Protein AF-A0A0V0ZRS1-F1 (afdb_monomer_lite)

Structure (mmCIF, N/CA/C/O backbone):
data_AF-A0A0V0ZRS1-F1
#
_entry.id   AF-A0A0V0ZRS1-F1
#
loop_
_atom_site.group_PDB
_atom_site.id
_atom_site.type_symbol
_atom_site.label_atom_id
_atom_site.label_alt_id
_atom_site.label_comp_id
_atom_site.label_asym_id
_atom_site.label_entity_id
_atom_site.label_seq_id
_atom_site.pdbx_PDB_ins_code
_atom_site.Cartn_x
_atom_site.Cartn_y
_atom_site.Cartn_z
_atom_site.occupancy
_atom_site.B_iso_or_equiv
_atom_site.auth_seq_id
_atom_site.auth_comp_id
_atom_site.auth_asym_id
_atom_site.auth_atom_id
_atom_site.pdbx_PDB_model_num
ATOM 1 N N . MET A 1 1 ? 50.962 -33.218 23.262 1.00 41.06 1 MET A N 1
ATOM 2 C CA . MET A 1 1 ? 49.592 -32.987 23.792 1.00 41.06 1 MET A CA 1
ATOM 3 C C . MET A 1 1 ? 49.457 -31.760 24.698 1.00 41.06 1 MET A C 1
ATOM 5 O O . MET A 1 1 ? 48.573 -30.951 24.442 1.00 41.06 1 MET A O 1
ATOM 9 N N . LEU A 1 2 ? 50.315 -31.554 25.707 1.00 38.41 2 LEU A N 1
ATOM 10 C CA . LEU A 1 2 ? 50.212 -30.395 26.620 1.00 38.41 2 LEU A CA 1
ATOM 11 C C . LEU A 1 2 ? 50.288 -29.026 25.916 1.00 38.41 2 LEU A C 1
ATOM 13 O O . LEU A 1 2 ? 49.505 -28.134 26.226 1.00 38.41 2 LEU A O 1
ATOM 17 N N . LEU A 1 3 ? 51.156 -28.874 24.911 1.00 43.28 3 LEU A N 1
ATOM 18 C CA . LEU A 1 3 ? 51.240 -27.656 24.087 1.00 43.28 3 LEU A CA 1
ATOM 19 C C . LEU A 1 3 ? 49.952 -27.374 23.295 1.00 43.28 3 LEU A C 1
ATOM 21 O O . LEU A 1 3 ? 49.517 -26.225 23.210 1.00 43.28 3 LEU A O 1
ATOM 25 N N . TYR A 1 4 ? 49.305 -28.426 22.790 1.00 51.97 4 TYR A N 1
ATOM 26 C CA . TYR A 1 4 ? 48.041 -28.340 22.058 1.00 51.97 4 TYR A CA 1
ATOM 27 C C . TYR A 1 4 ? 46.882 -27.929 22.978 1.00 51.97 4 TYR A C 1
ATOM 29 O O . TYR A 1 4 ? 46.111 -27.028 22.648 1.00 51.97 4 TYR A O 1
ATOM 37 N N . LEU A 1 5 ? 46.811 -28.503 24.185 1.00 45.38 5 LEU A N 1
ATOM 38 C CA . LEU A 1 5 ? 45.838 -28.103 25.209 1.00 45.38 5 LEU A CA 1
ATOM 39 C C . LEU A 1 5 ? 46.050 -26.650 25.659 1.00 45.38 5 LEU A C 1
ATOM 41 O O . LEU A 1 5 ? 45.082 -25.900 25.782 1.00 45.38 5 LEU A O 1
ATOM 45 N N . LYS A 1 6 ? 47.307 -26.210 25.805 1.00 46.69 6 LYS A N 1
ATOM 46 C CA . LYS A 1 6 ? 47.654 -24.822 26.162 1.00 46.69 6 LYS A CA 1
ATOM 47 C C . LYS A 1 6 ? 47.231 -23.827 25.075 1.00 46.69 6 LYS A C 1
ATOM 49 O O . LYS A 1 6 ? 46.733 -22.747 25.392 1.00 46.69 6 LYS A O 1
ATOM 54 N N . GLN A 1 7 ? 47.388 -24.187 23.798 1.00 53.75 7 GLN A N 1
ATOM 55 C CA . GLN A 1 7 ? 46.928 -23.374 22.664 1.00 53.75 7 GLN A CA 1
ATOM 56 C C . GLN A 1 7 ? 45.396 -23.344 22.551 1.00 53.75 7 GLN A C 1
ATOM 58 O O . GLN A 1 7 ? 44.828 -22.273 22.316 1.00 53.75 7 GLN A O 1
ATOM 63 N N . ARG A 1 8 ? 44.721 -24.475 22.794 1.00 49.22 8 ARG A N 1
ATOM 64 C CA . ARG A 1 8 ? 43.253 -24.580 22.775 1.00 49.22 8 ARG A CA 1
ATOM 65 C C . ARG A 1 8 ? 42.600 -23.764 23.898 1.00 49.22 8 ARG A C 1
ATOM 67 O O . ARG A 1 8 ? 41.705 -22.971 23.616 1.00 49.22 8 ARG A O 1
ATOM 74 N N . LEU A 1 9 ? 43.138 -23.834 25.118 1.00 43.78 9 LEU A N 1
ATOM 75 C CA . LEU A 1 9 ? 42.721 -22.992 26.249 1.00 43.78 9 LEU A CA 1
ATOM 76 C C . LEU A 1 9 ? 42.958 -21.499 25.981 1.00 43.78 9 LEU A C 1
ATOM 78 O O . LEU A 1 9 ? 42.095 -20.673 26.277 1.00 43.78 9 LEU A O 1
ATOM 82 N N . LYS A 1 10 ? 44.084 -21.126 25.351 1.00 49.91 10 LYS A N 1
ATOM 83 C CA . LYS A 1 10 ? 44.346 -19.732 24.938 1.00 49.91 10 LYS A CA 1
ATOM 84 C C . LYS A 1 10 ? 43.314 -19.218 23.926 1.00 49.91 10 LYS A C 1
ATOM 86 O O . LYS A 1 10 ? 42.927 -18.050 23.991 1.00 49.91 10 LYS A O 1
ATOM 91 N N . LEU A 1 11 ? 42.875 -20.063 22.994 1.00 53.47 11 LEU A N 1
ATOM 92 C CA . LEU A 1 11 ? 41.857 -19.725 21.994 1.00 53.47 11 LEU A CA 1
ATOM 93 C C . LEU A 1 11 ? 40.455 -19.607 22.604 1.00 53.47 11 LEU A C 1
ATOM 95 O O . LEU A 1 11 ? 39.726 -18.672 22.267 1.00 53.47 11 LEU A O 1
ATOM 99 N N . GLU A 1 12 ? 40.092 -20.490 23.533 1.00 46.69 12 GLU A N 1
ATOM 100 C CA . GLU A 1 12 ? 38.818 -20.417 24.262 1.00 46.69 12 GLU A CA 1
ATOM 101 C C . GLU A 1 12 ? 38.752 -19.192 25.183 1.00 46.69 12 GLU A C 1
ATOM 103 O O . GLU A 1 12 ? 37.768 -18.451 25.151 1.00 46.69 12 GLU A O 1
ATOM 108 N N . MET A 1 13 ? 39.842 -18.877 25.888 1.00 41.19 13 MET A N 1
ATOM 109 C CA . MET A 1 13 ? 39.980 -17.647 26.680 1.00 41.19 13 MET A CA 1
ATOM 110 C C . MET A 1 13 ? 39.834 -16.380 25.819 1.00 41.19 13 MET A C 1
ATOM 112 O O . MET A 1 13 ? 39.189 -15.416 26.235 1.00 41.19 13 MET A O 1
ATOM 116 N N . ARG A 1 14 ? 40.376 -16.369 24.589 1.00 45.47 14 ARG A N 1
ATOM 117 C CA . ARG A 1 14 ? 40.220 -15.247 23.641 1.00 45.47 14 ARG A CA 1
ATOM 118 C C . ARG A 1 14 ? 38.789 -15.115 23.113 1.00 45.47 14 ARG A C 1
ATOM 120 O O . ARG A 1 14 ? 38.284 -13.997 23.031 1.00 45.47 14 ARG A O 1
ATOM 127 N N . ARG A 1 15 ? 38.117 -16.231 22.806 1.00 43.34 15 ARG A N 1
ATOM 128 C CA . ARG A 1 15 ? 36.695 -16.236 22.404 1.00 43.34 15 ARG A CA 1
ATOM 129 C C . ARG A 1 15 ? 35.782 -15.748 23.528 1.00 43.34 15 ARG A C 1
ATOM 131 O O . ARG A 1 15 ? 34.839 -15.005 23.263 1.00 43.34 15 ARG A O 1
ATOM 138 N N . ASN A 1 16 ? 36.093 -16.102 24.772 1.00 39.75 16 ASN A N 1
ATOM 139 C CA . ASN A 1 16 ? 35.330 -15.659 25.935 1.00 39.75 16 ASN A CA 1
ATOM 140 C C . ASN A 1 16 ? 35.608 -14.191 26.284 1.00 39.75 16 ASN A C 1
ATOM 142 O O . ASN A 1 16 ? 34.665 -13.472 26.592 1.00 39.75 16 ASN A O 1
ATOM 146 N N . ARG A 1 17 ? 36.840 -13.687 26.106 1.00 40.00 17 ARG A N 1
ATOM 147 C CA . ARG A 1 17 ? 37.138 -12.242 26.199 1.00 40.00 17 ARG A CA 1
ATOM 148 C C . ARG A 1 17 ? 36.319 -11.405 25.216 1.00 40.00 17 ARG A C 1
ATOM 150 O O . ARG A 1 17 ? 35.806 -10.365 25.608 1.00 40.00 17 ARG A O 1
ATOM 157 N N . ALA A 1 18 ? 36.151 -11.869 23.977 1.00 41.50 18 ALA A N 1
ATOM 158 C CA . ALA A 1 18 ? 35.336 -11.171 22.980 1.00 41.50 18 ALA A CA 1
ATOM 159 C C . ALA A 1 18 ? 33.835 -11.179 23.328 1.00 41.50 18 ALA A C 1
ATOM 161 O O . ALA A 1 18 ? 33.146 -10.197 23.065 1.00 41.50 18 ALA A O 1
ATOM 162 N N . LYS A 1 19 ? 33.340 -12.254 23.959 1.00 35.66 19 LYS A N 1
ATOM 163 C CA . LYS A 1 19 ? 31.959 -12.329 24.462 1.00 35.66 19 LYS A CA 1
ATOM 164 C C . LYS A 1 19 ? 31.743 -11.494 25.724 1.00 35.66 19 LYS A C 1
ATOM 166 O O . LYS A 1 19 ? 30.675 -10.932 25.878 1.00 35.66 19 LYS A O 1
ATOM 171 N N . ILE A 1 20 ? 32.727 -11.384 26.613 1.00 32.16 20 ILE A N 1
ATOM 172 C CA . ILE A 1 20 ? 32.599 -10.627 27.871 1.00 32.16 20 ILE A CA 1
ATOM 173 C C . ILE A 1 20 ? 32.767 -9.118 27.626 1.00 32.16 20 ILE A C 1
ATOM 175 O O . ILE A 1 20 ? 32.046 -8.318 28.217 1.00 32.16 20 ILE A O 1
ATOM 179 N N . ALA A 1 21 ? 33.629 -8.718 26.683 1.00 34.62 21 ALA A N 1
ATOM 180 C CA . ALA A 1 21 ? 33.820 -7.316 26.304 1.00 34.62 21 ALA A CA 1
ATOM 181 C C . ALA A 1 21 ? 32.573 -6.670 25.668 1.00 34.62 21 ALA A C 1
ATOM 183 O O . ALA A 1 21 ? 32.438 -5.453 25.704 1.00 34.62 21 ALA A O 1
ATOM 184 N N . SER A 1 22 ? 31.634 -7.458 25.128 1.00 36.22 22 SER A N 1
ATOM 185 C CA . SER A 1 22 ? 30.356 -6.929 24.633 1.00 36.22 22 SER A CA 1
ATOM 186 C C . SER A 1 22 ? 29.305 -6.694 25.726 1.00 36.22 22 SER A C 1
ATOM 188 O O . SER A 1 22 ? 28.268 -6.112 25.422 1.00 36.22 22 SER A O 1
ATOM 190 N N . TYR A 1 23 ? 29.541 -7.142 26.967 1.00 32.97 23 TYR A N 1
ATOM 191 C CA . TYR A 1 23 ? 28.550 -7.080 28.052 1.00 32.97 23 TYR A CA 1
ATOM 192 C C . TYR A 1 23 ? 28.834 -6.032 29.140 1.00 32.97 23 TYR A C 1
ATOM 194 O O . TYR A 1 23 ? 27.957 -5.795 29.963 1.00 32.97 23 TYR A O 1
ATOM 202 N N . LEU A 1 24 ? 30.000 -5.376 29.163 1.00 29.92 24 LEU A N 1
ATOM 203 C CA . LEU A 1 24 ? 30.396 -4.507 30.282 1.00 29.92 24 LEU A CA 1
ATOM 204 C C . LEU A 1 24 ? 31.036 -3.193 29.805 1.00 29.92 24 LEU A C 1
ATOM 206 O O . LEU A 1 24 ? 32.255 -3.069 29.727 1.00 29.92 24 LEU A O 1
ATOM 210 N N . ASN A 1 25 ? 30.195 -2.192 29.540 1.00 35.66 25 ASN A N 1
ATOM 211 C CA . ASN A 1 25 ? 30.591 -0.782 29.497 1.00 35.66 25 ASN A CA 1
ATOM 212 C C . ASN A 1 25 ? 30.237 -0.134 30.843 1.00 35.66 25 ASN A C 1
ATOM 214 O O . ASN A 1 25 ? 29.121 0.343 30.999 1.00 35.66 25 ASN A O 1
ATOM 218 N N . CYS A 1 26 ? 31.154 -0.161 31.811 1.00 31.70 26 CYS A N 1
ATOM 219 C CA . CYS A 1 26 ? 31.227 0.772 32.949 1.00 31.70 26 CYS A CA 1
ATOM 220 C C . CYS A 1 26 ? 32.370 0.330 33.870 1.00 31.70 26 CYS A C 1
ATOM 222 O O . CYS A 1 26 ? 32.428 -0.851 34.187 1.00 31.70 26 CYS A O 1
ATOM 224 N N . THR A 1 27 ? 33.262 1.260 34.238 1.00 34.69 27 THR A N 1
ATOM 225 C CA . THR A 1 27 ? 34.110 1.401 35.459 1.00 34.69 27 THR A CA 1
ATOM 226 C C . THR A 1 27 ? 34.700 0.187 36.221 1.00 34.69 27 THR A C 1
ATOM 228 O O . THR A 1 27 ? 35.774 0.315 36.803 1.00 34.69 27 THR A O 1
ATOM 231 N N . ALA A 1 28 ? 34.121 -1.010 36.181 1.00 38.50 28 ALA A N 1
ATOM 232 C CA . ALA A 1 28 ? 34.566 -2.233 36.855 1.00 38.50 28 ALA A CA 1
ATOM 233 C C . ALA A 1 28 ? 35.843 -2.878 36.268 1.00 38.50 28 ALA A C 1
ATOM 235 O O . ALA A 1 28 ? 36.422 -3.780 36.876 1.00 38.50 28 ALA A O 1
ATOM 236 N N . CYS A 1 29 ? 36.333 -2.417 35.109 1.00 36.34 29 CYS A N 1
ATOM 237 C CA . CYS A 1 29 ? 37.545 -2.970 34.488 1.00 36.34 29 CYS A CA 1
ATOM 238 C C . CYS A 1 29 ? 38.837 -2.622 35.261 1.00 36.34 29 CYS A C 1
ATOM 240 O O . CYS A 1 29 ? 39.828 -3.348 35.153 1.00 36.34 29 CYS A O 1
ATOM 242 N N . GLY A 1 30 ? 38.834 -1.543 36.056 1.00 36.34 30 GLY A N 1
ATOM 243 C CA . GLY A 1 30 ? 39.976 -1.152 36.892 1.00 36.34 30 GLY A CA 1
ATOM 244 C C . GLY A 1 30 ? 40.170 -2.074 38.099 1.00 36.34 30 GLY A C 1
ATOM 245 O O . GLY A 1 30 ? 41.275 -2.558 38.338 1.00 36.34 30 GLY A O 1
ATOM 246 N N . MET A 1 31 ? 39.080 -2.402 38.800 1.00 37.53 31 MET A N 1
ATOM 247 C CA . MET A 1 31 ? 39.116 -3.263 39.990 1.00 37.53 31 MET A CA 1
ATOM 248 C C . MET A 1 31 ? 39.435 -4.723 39.644 1.00 37.53 31 MET A C 1
ATOM 250 O O . MET A 1 31 ? 40.199 -5.375 40.351 1.00 37.53 31 MET A O 1
ATOM 254 N N . TYR A 1 32 ? 38.939 -5.226 38.508 1.00 38.22 32 TYR A N 1
ATOM 255 C CA . TYR A 1 32 ? 39.169 -6.617 38.100 1.00 38.22 32 TYR A CA 1
ATOM 256 C C . TYR A 1 32 ? 40.642 -6.904 37.756 1.00 38.22 32 TYR A C 1
ATOM 258 O O . TYR A 1 32 ? 41.172 -7.965 38.089 1.00 38.22 32 TYR A O 1
ATOM 266 N N . ASN A 1 33 ? 41.338 -5.938 37.142 1.00 39.47 33 ASN A N 1
ATOM 267 C CA . ASN A 1 33 ? 42.769 -6.059 36.847 1.00 39.47 33 ASN A CA 1
ATOM 268 C C . ASN A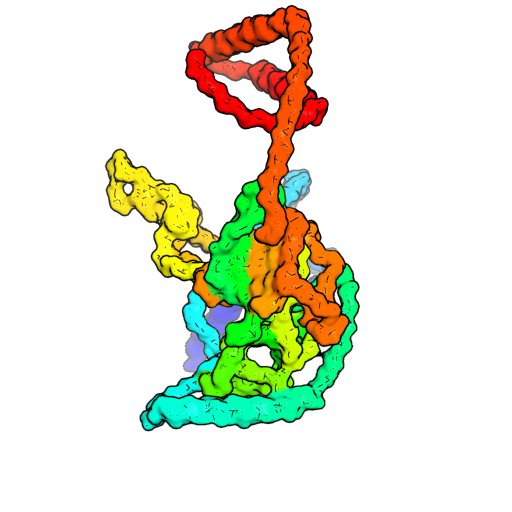 1 33 ? 43.650 -5.933 38.105 1.00 39.47 33 ASN A C 1
ATOM 270 O O . ASN A 1 33 ? 44.732 -6.521 38.137 1.00 39.47 33 ASN A O 1
ATOM 274 N N . ALA A 1 34 ? 43.193 -5.220 39.140 1.00 39.97 34 ALA A N 1
ATOM 275 C CA . ALA A 1 34 ? 43.874 -5.148 40.432 1.00 39.97 34 ALA A CA 1
ATOM 276 C C . ALA A 1 34 ? 43.726 -6.460 41.227 1.00 39.97 34 ALA A C 1
ATOM 278 O O . ALA A 1 34 ? 44.726 -7.010 41.689 1.00 39.97 34 ALA A O 1
ATOM 279 N N . CYS A 1 35 ? 42.517 -7.033 41.283 1.00 40.41 35 CYS A N 1
ATOM 280 C CA . CYS A 1 35 ? 42.272 -8.325 41.937 1.00 40.41 35 CYS A CA 1
ATOM 281 C C . CYS A 1 35 ? 43.005 -9.488 41.249 1.00 40.41 35 CYS A C 1
ATOM 283 O O . CYS A 1 35 ? 43.562 -10.346 41.928 1.00 40.41 35 CYS A O 1
ATOM 285 N N . LEU A 1 36 ? 43.083 -9.500 39.911 1.00 42.12 36 LEU A N 1
ATOM 286 C CA . LEU A 1 36 ? 43.848 -10.519 39.177 1.00 42.12 36 LEU A CA 1
ATOM 287 C C . LEU A 1 36 ? 45.362 -10.423 39.417 1.00 42.12 36 LEU A C 1
ATOM 289 O O . LEU A 1 36 ? 46.030 -11.453 39.433 1.00 42.12 36 LEU A O 1
ATOM 293 N N . ARG A 1 37 ? 45.913 -9.216 39.627 1.00 40.31 37 ARG A N 1
ATOM 294 C CA . ARG A 1 37 ? 47.336 -9.032 39.977 1.00 40.31 37 ARG A CA 1
ATOM 295 C C . ARG A 1 37 ? 47.656 -9.472 41.406 1.00 40.31 37 ARG A C 1
ATOM 297 O O . ARG A 1 37 ? 48.765 -9.941 41.637 1.00 40.31 37 ARG A O 1
ATOM 304 N N . LEU A 1 38 ? 46.708 -9.344 42.334 1.00 40.16 38 LEU A N 1
ATOM 305 C CA . LEU A 1 38 ? 46.853 -9.828 43.711 1.00 40.16 38 LEU A CA 1
ATOM 306 C C . LEU A 1 38 ? 46.723 -11.355 43.795 1.00 40.16 38 LEU A C 1
ATOM 308 O O . LEU A 1 38 ? 47.549 -11.995 44.437 1.00 40.16 38 LEU A O 1
ATOM 312 N N . ALA A 1 39 ? 45.782 -11.949 43.054 1.00 40.69 39 ALA A N 1
ATOM 313 C CA . ALA A 1 39 ? 45.619 -13.404 42.983 1.00 40.69 39 ALA A CA 1
ATOM 314 C C . ALA A 1 39 ? 46.840 -14.114 42.366 1.00 40.69 39 ALA A C 1
ATOM 316 O O . ALA A 1 39 ? 47.199 -15.206 42.792 1.00 40.69 39 ALA A O 1
ATOM 317 N N . TYR A 1 40 ? 47.519 -13.474 41.406 1.00 37.75 40 TYR A N 1
ATOM 318 C CA . TYR A 1 40 ? 48.759 -13.996 40.812 1.00 37.75 40 TYR A CA 1
ATOM 319 C C . TYR A 1 40 ? 49.973 -13.903 41.756 1.00 37.75 40 TYR A C 1
ATOM 321 O O . TYR A 1 40 ? 51.007 -14.497 41.476 1.00 37.75 40 TYR A O 1
ATOM 329 N N . LYS A 1 41 ? 49.870 -13.137 42.851 1.00 38.31 41 LYS A N 1
ATOM 330 C CA . LYS A 1 41 ? 50.942 -12.947 43.840 1.00 38.31 41 LYS A CA 1
ATOM 331 C C . LYS A 1 41 ? 50.844 -13.893 45.044 1.00 38.31 41 LYS A C 1
ATOM 333 O O . LYS A 1 41 ? 51.781 -13.916 45.831 1.00 38.31 41 LYS A O 1
ATOM 338 N N . GLN A 1 42 ? 49.735 -14.621 45.211 1.00 40.12 42 GLN A N 1
ATOM 339 C CA . GLN A 1 42 ? 49.439 -15.382 46.436 1.00 40.12 42 GLN A CA 1
ATOM 340 C C . GLN A 1 42 ? 49.260 -16.902 46.243 1.00 40.12 42 GLN A C 1
ATOM 342 O O . GLN A 1 42 ? 48.860 -17.559 47.194 1.00 40.12 42 GLN A O 1
ATOM 347 N N . ASP A 1 43 ? 49.548 -17.469 45.062 1.00 38.62 43 ASP A N 1
ATOM 348 C CA . ASP A 1 43 ? 49.564 -18.926 44.786 1.00 38.62 43 ASP A CA 1
ATOM 349 C C . ASP A 1 43 ? 48.485 -19.756 45.525 1.00 38.62 43 ASP A C 1
ATOM 351 O O . ASP A 1 43 ? 48.759 -20.732 46.224 1.00 38.62 43 ASP A O 1
ATOM 355 N N . LEU A 1 44 ? 47.211 -19.389 45.353 1.00 39.34 44 LEU A N 1
ATOM 356 C CA . LEU A 1 44 ? 46.084 -20.148 45.902 1.00 39.34 44 LEU A CA 1
ATOM 357 C C . LEU A 1 44 ? 45.687 -21.276 44.934 1.00 39.34 44 LEU A C 1
ATOM 359 O O . LEU A 1 44 ? 45.180 -21.038 43.838 1.00 39.34 44 LEU A O 1
ATOM 363 N N . THR A 1 45 ? 45.927 -22.525 45.338 1.00 38.69 45 THR A N 1
ATOM 364 C CA . THR A 1 45 ? 45.885 -23.723 44.476 1.00 38.69 45 THR A CA 1
ATOM 365 C C . THR A 1 45 ? 44.607 -24.572 44.572 1.00 38.69 45 THR A C 1
ATOM 367 O O . THR A 1 45 ? 44.617 -25.720 44.126 1.00 38.69 45 THR A O 1
ATOM 370 N N . LYS A 1 46 ? 43.473 -24.068 45.092 1.00 33.41 46 LYS A N 1
ATOM 371 C CA . LYS A 1 46 ? 42.231 -24.874 45.183 1.00 33.41 46 LYS A CA 1
ATOM 372 C C . LYS A 1 46 ? 40.970 -24.170 44.636 1.00 33.41 46 LYS A C 1
ATOM 374 O O . LYS A 1 46 ? 40.725 -23.012 44.956 1.00 33.41 46 LYS A O 1
ATOM 379 N N . PRO A 1 47 ? 40.137 -24.859 43.822 1.00 37.91 47 PRO A N 1
ATOM 380 C CA . PRO A 1 47 ? 39.017 -24.267 43.077 1.00 37.91 47 PRO A CA 1
ATOM 381 C C . PRO A 1 47 ? 37.694 -24.151 43.863 1.00 37.91 47 PRO A C 1
ATOM 383 O O . PRO A 1 47 ? 36.654 -23.874 43.262 1.00 37.91 47 PRO A O 1
ATOM 386 N N . THR A 1 48 ? 37.690 -24.378 45.179 1.00 37.94 48 THR A N 1
ATOM 387 C CA . THR A 1 48 ? 36.465 -24.408 46.003 1.00 37.94 48 THR A CA 1
ATOM 388 C C . THR A 1 48 ? 36.084 -23.062 46.629 1.00 37.94 48 THR A C 1
ATOM 390 O O . THR A 1 48 ? 34.899 -22.841 46.867 1.00 37.94 48 THR A O 1
ATOM 393 N N . ASP A 1 49 ? 37.010 -22.109 46.767 1.00 39.28 49 ASP A N 1
ATOM 394 C CA . ASP A 1 49 ? 36.742 -20.840 47.478 1.00 39.28 49 ASP A CA 1
ATOM 395 C C . ASP A 1 49 ? 36.193 -19.720 46.579 1.00 39.28 49 ASP A C 1
ATOM 397 O O . ASP A 1 49 ? 35.660 -18.714 47.041 1.00 39.28 49 ASP A O 1
ATOM 401 N N . VAL A 1 50 ? 36.241 -19.901 45.258 1.00 40.50 50 VAL A N 1
ATOM 402 C CA . VAL A 1 50 ? 35.751 -18.893 44.305 1.00 40.50 50 VAL A CA 1
ATOM 403 C C . VAL A 1 50 ? 34.214 -18.879 44.262 1.00 40.50 50 VAL A C 1
ATOM 405 O O . VAL A 1 50 ? 33.603 -17.832 44.063 1.00 40.50 50 VAL A O 1
ATOM 408 N N . ARG A 1 51 ? 33.547 -20.017 44.500 1.00 35.50 51 ARG A N 1
ATOM 409 C CA . ARG A 1 51 ? 32.076 -20.125 44.408 1.00 35.50 51 ARG A CA 1
ATOM 410 C C . ARG A 1 51 ? 31.336 -19.447 45.567 1.00 35.50 51 ARG A C 1
ATOM 412 O O . ARG A 1 51 ? 30.260 -18.898 45.335 1.00 35.50 51 ARG A O 1
ATOM 419 N N . SER A 1 52 ? 31.906 -19.434 46.773 1.00 37.97 52 SER A N 1
ATOM 420 C CA . SER A 1 52 ? 31.315 -18.766 47.943 1.00 37.97 52 SER A CA 1
ATOM 421 C C . SER A 1 52 ? 31.361 -17.238 47.797 1.00 37.97 52 SER A C 1
ATOM 423 O O . SER A 1 52 ? 30.341 -16.575 48.003 1.00 37.97 52 SER A O 1
ATOM 425 N N . LEU A 1 53 ? 32.470 -16.689 47.286 1.00 37.69 53 LEU A N 1
ATOM 426 C CA . LEU A 1 53 ? 32.638 -15.255 46.994 1.00 37.69 53 LEU A CA 1
ATOM 427 C C . LEU A 1 53 ? 31.690 -14.737 45.892 1.00 37.69 53 LEU A C 1
ATOM 429 O O . LEU A 1 53 ? 31.180 -13.613 45.965 1.00 37.69 53 LEU A O 1
ATOM 433 N N . PHE A 1 54 ? 31.378 -15.565 44.890 1.00 36.16 54 PHE A N 1
ATOM 434 C CA . PHE A 1 54 ? 30.398 -15.225 43.845 1.00 36.16 54 PHE A CA 1
ATOM 435 C C . PHE A 1 54 ? 28.935 -15.287 44.323 1.00 36.16 54 PHE A C 1
ATOM 437 O O . PHE A 1 54 ? 28.067 -14.656 43.716 1.00 36.16 54 PHE A O 1
ATOM 444 N N . SER A 1 55 ? 28.637 -16.026 45.397 1.00 35.75 55 SER A N 1
ATOM 445 C CA . SER A 1 55 ? 27.279 -16.101 45.959 1.00 35.75 55 SER A CA 1
ATOM 446 C C . SER A 1 55 ? 26.940 -14.884 46.831 1.00 35.75 55 SER A C 1
ATOM 448 O O . SER A 1 55 ? 25.863 -14.305 46.683 1.00 35.75 55 SER A O 1
ATOM 450 N N . LEU A 1 56 ? 27.901 -14.420 47.638 1.00 33.84 56 LEU A N 1
ATOM 451 C CA . LEU A 1 56 ? 27.755 -13.264 48.529 1.00 33.84 56 LEU A CA 1
ATOM 452 C C . LEU A 1 56 ? 27.695 -11.935 47.759 1.00 33.84 56 LEU A C 1
ATOM 454 O O . LEU A 1 56 ? 26.860 -11.078 48.051 1.00 33.84 56 LEU A O 1
ATOM 458 N N . SER A 1 57 ? 28.495 -11.793 46.697 1.00 32.53 57 SER A N 1
ATOM 459 C CA . SER A 1 57 ? 28.462 -10.606 45.825 1.00 32.53 57 SER A CA 1
ATOM 460 C C . SER A 1 57 ? 27.140 -10.461 45.058 1.00 32.53 57 SER A C 1
ATOM 462 O O . SER A 1 57 ? 26.627 -9.353 44.909 1.00 32.53 57 SER A O 1
ATOM 464 N N . ASN A 1 58 ? 26.523 -11.571 44.640 1.00 36.47 58 ASN A N 1
ATOM 465 C CA . ASN A 1 58 ? 25.225 -11.557 43.957 1.00 36.47 58 ASN A CA 1
ATOM 466 C C . ASN A 1 58 ? 24.029 -11.297 44.891 1.00 36.47 58 ASN A C 1
ATOM 468 O O . ASN A 1 58 ? 22.970 -10.889 44.407 1.00 36.47 58 ASN A O 1
ATOM 472 N N . GLN A 1 59 ? 24.171 -11.526 46.201 1.00 32.31 59 GLN A N 1
ATOM 473 C CA . GLN A 1 59 ? 23.162 -11.154 47.200 1.00 32.31 59 GLN A CA 1
ATOM 474 C C . GLN A 1 59 ? 23.258 -9.672 47.594 1.00 32.31 59 GLN A C 1
ATOM 476 O O . GLN A 1 59 ? 22.219 -9.026 47.724 1.00 32.31 59 GLN A O 1
ATOM 481 N N . ALA A 1 60 ? 24.465 -9.107 47.694 1.00 34.25 60 ALA A N 1
ATOM 482 C CA . ALA A 1 60 ? 24.667 -7.695 48.040 1.00 34.25 60 ALA A CA 1
ATOM 483 C C . ALA A 1 60 ? 24.216 -6.726 46.925 1.00 34.25 60 ALA A C 1
ATOM 485 O O . ALA A 1 60 ? 23.579 -5.711 47.199 1.00 34.25 60 ALA A O 1
ATOM 486 N N . VAL A 1 61 ? 24.439 -7.075 45.650 1.00 37.28 61 VAL A N 1
ATOM 487 C CA . VAL A 1 61 ? 24.021 -6.249 44.494 1.00 37.28 61 VAL A CA 1
ATOM 488 C C . VAL A 1 61 ? 22.492 -6.163 44.345 1.00 37.28 61 VAL A C 1
ATOM 490 O O . VAL A 1 61 ? 21.988 -5.233 43.724 1.00 37.28 61 VAL A O 1
ATOM 493 N N . ARG A 1 62 ? 21.722 -7.082 44.948 1.00 34.22 62 ARG A N 1
ATOM 494 C CA . ARG A 1 62 ? 20.248 -7.015 44.930 1.00 34.22 62 ARG A CA 1
ATOM 495 C C . ARG A 1 62 ? 19.650 -6.080 45.986 1.00 34.22 62 ARG A C 1
ATOM 497 O O . ARG A 1 62 ? 18.460 -5.801 45.884 1.00 34.22 62 ARG A O 1
ATOM 504 N N . LYS A 1 63 ? 20.422 -5.622 46.983 1.00 32.31 63 LYS A N 1
ATOM 505 C CA . LYS A 1 63 ? 19.899 -4.852 48.130 1.00 32.31 63 LYS A CA 1
ATOM 506 C C . LYS A 1 63 ? 20.319 -3.376 48.197 1.00 32.31 63 LYS A C 1
ATOM 508 O O . LYS A 1 63 ? 19.776 -2.668 49.026 1.00 32.31 63 LYS A O 1
ATOM 513 N N . ASN A 1 64 ? 21.185 -2.880 47.305 1.00 41.59 64 ASN A N 1
ATOM 514 C CA . ASN A 1 64 ? 21.617 -1.467 47.268 1.00 41.59 64 ASN A CA 1
ATOM 515 C C . ASN A 1 64 ? 22.187 -0.911 48.600 1.00 41.59 64 ASN A C 1
ATOM 517 O O . ASN A 1 64 ? 22.097 0.287 48.855 1.00 41.59 64 ASN A O 1
ATOM 521 N N . ASP A 1 65 ? 22.844 -1.737 49.418 1.00 37.66 65 ASP A N 1
ATOM 522 C CA . ASP A 1 65 ? 23.470 -1.290 50.671 1.00 37.66 65 ASP A CA 1
ATOM 523 C C . ASP A 1 65 ? 24.959 -0.952 50.463 1.00 37.66 65 ASP A C 1
ATOM 525 O O . ASP A 1 65 ? 25.837 -1.815 50.499 1.00 37.66 65 ASP A O 1
ATOM 529 N N . ILE A 1 66 ? 25.256 0.331 50.232 1.00 38.31 66 ILE A N 1
ATOM 530 C CA . ILE A 1 66 ? 26.616 0.853 49.974 1.00 38.31 66 ILE A CA 1
ATOM 531 C C . ILE A 1 66 ? 27.493 0.844 51.246 1.00 38.31 66 ILE A C 1
ATOM 533 O O . ILE A 1 66 ? 28.718 0.777 51.153 1.00 38.31 66 ILE A O 1
ATOM 537 N N . GLY A 1 67 ? 26.890 0.841 52.440 1.00 34.31 67 GLY A N 1
ATOM 538 C CA . GLY A 1 67 ? 27.610 0.927 53.719 1.00 34.31 67 GLY A CA 1
ATOM 539 C C . GLY A 1 67 ? 28.471 -0.295 54.066 1.00 34.31 67 GLY A C 1
ATOM 540 O O . GLY A 1 67 ? 29.517 -0.148 54.691 1.00 34.31 67 GLY A O 1
ATOM 541 N N . PHE A 1 68 ? 28.096 -1.495 53.611 1.00 35.91 68 PHE A N 1
ATOM 542 C CA . PHE A 1 68 ? 28.809 -2.733 53.964 1.00 35.91 68 PHE A CA 1
ATOM 543 C C . PHE A 1 68 ? 30.096 -2.941 53.143 1.00 35.91 68 PHE A C 1
ATOM 545 O O . PHE A 1 68 ? 31.040 -3.582 53.594 1.00 35.91 68 PHE A O 1
ATOM 552 N N . ALA A 1 69 ? 30.170 -2.353 51.944 1.00 33.31 69 ALA A N 1
ATOM 553 C CA . ALA A 1 69 ? 31.363 -2.413 51.097 1.00 33.31 69 ALA A CA 1
ATOM 554 C C . ALA A 1 69 ? 32.499 -1.507 51.605 1.00 33.31 69 ALA A C 1
ATOM 556 O O . ALA A 1 69 ? 33.663 -1.752 51.296 1.00 33.31 69 ALA A O 1
ATOM 557 N N . VAL A 1 70 ? 32.167 -0.476 52.390 1.00 35.34 70 VAL A N 1
ATOM 558 C CA . VAL A 1 70 ? 33.138 0.489 52.925 1.00 35.34 70 VAL A CA 1
ATOM 559 C C . VAL A 1 70 ? 33.852 -0.063 54.165 1.00 35.34 70 VAL A C 1
ATOM 561 O O . VAL A 1 70 ? 35.040 0.199 54.328 1.00 35.34 70 VAL A O 1
ATOM 564 N N . SER A 1 71 ? 33.204 -0.899 54.992 1.00 31.66 71 SER A N 1
ATOM 565 C CA . SER A 1 71 ? 33.843 -1.420 56.215 1.00 31.66 71 SER A CA 1
ATOM 566 C C . SER A 1 71 ? 34.912 -2.487 55.942 1.00 31.66 71 SER A C 1
ATOM 568 O O . SER A 1 71 ? 35.909 -2.538 56.652 1.00 31.66 71 SER A O 1
ATOM 570 N N . MET A 1 72 ? 34.770 -3.292 54.881 1.00 30.88 72 MET A N 1
ATOM 571 C CA . MET A 1 72 ? 35.754 -4.333 54.536 1.00 30.88 72 MET A CA 1
ATOM 572 C C . MET A 1 72 ? 37.065 -3.788 53.949 1.00 30.88 72 MET A C 1
ATOM 574 O O . MET A 1 72 ? 38.063 -4.504 53.919 1.00 30.88 72 MET A O 1
ATOM 578 N N . VAL A 1 73 ? 37.078 -2.546 53.456 1.00 33.41 73 VAL A N 1
ATOM 579 C CA . VAL A 1 73 ? 38.264 -1.943 52.820 1.00 33.41 73 VAL A CA 1
ATOM 580 C C . VAL A 1 73 ? 39.144 -1.203 53.840 1.00 33.41 73 VAL A C 1
ATOM 582 O O . VAL A 1 73 ? 40.305 -0.922 53.553 1.00 33.41 73 VAL A O 1
ATOM 585 N N . CYS A 1 74 ? 38.646 -0.945 55.054 1.00 31.30 74 CYS A N 1
ATOM 586 C CA . CYS A 1 74 ? 39.349 -0.138 56.056 1.00 31.30 74 CYS A CA 1
ATOM 587 C C . CYS A 1 74 ? 40.311 -0.895 56.990 1.00 31.30 74 CYS A C 1
ATOM 589 O O . CYS A 1 74 ? 41.030 -0.231 57.729 1.00 31.30 74 CYS A O 1
ATOM 591 N N . GLU A 1 75 ? 40.408 -2.229 56.957 1.00 31.30 75 GLU A N 1
ATOM 592 C CA . GLU A 1 75 ? 41.292 -2.949 57.899 1.00 31.30 75 GLU A CA 1
ATOM 593 C C . GLU A 1 75 ? 42.713 -3.237 57.391 1.00 31.30 75 GLU A C 1
ATOM 595 O O . GLU A 1 75 ? 43.586 -3.565 58.193 1.00 31.30 75 GLU A O 1
ATOM 600 N N . HIS A 1 76 ? 43.024 -3.040 56.106 1.00 35.59 76 HIS A N 1
ATOM 601 C CA . HIS A 1 76 ? 44.366 -3.317 55.578 1.00 35.59 76 HIS A CA 1
ATOM 602 C C . HIS A 1 76 ? 44.815 -2.293 54.531 1.00 35.59 76 HIS A C 1
ATOM 604 O O . HIS A 1 76 ? 44.689 -2.539 53.336 1.00 35.59 76 HIS A O 1
ATOM 610 N N . ALA A 1 77 ? 45.383 -1.169 54.978 1.00 30.45 77 ALA A N 1
ATOM 611 C CA . ALA A 1 77 ? 46.617 -0.603 54.414 1.00 30.45 77 ALA A CA 1
ATOM 612 C C . ALA A 1 77 ? 46.940 0.760 55.040 1.00 30.45 77 ALA A C 1
ATOM 614 O O . ALA A 1 77 ? 46.288 1.769 54.782 1.00 30.45 77 ALA A O 1
ATOM 615 N N . TRP A 1 78 ? 48.035 0.783 55.795 1.00 35.38 78 TRP A N 1
ATOM 616 C CA . TRP A 1 78 ? 48.888 1.955 55.932 1.00 35.38 78 TRP A CA 1
ATOM 617 C C . TRP A 1 78 ? 49.438 2.363 54.558 1.00 35.38 78 TRP A C 1
ATOM 619 O O . TRP A 1 78 ? 50.157 1.583 53.938 1.00 35.38 78 TRP A O 1
ATOM 629 N N . CYS A 1 79 ? 49.127 3.575 54.102 1.00 28.17 79 CYS A N 1
ATOM 630 C CA . CYS A 1 79 ? 50.064 4.462 53.401 1.00 28.17 79 CYS A CA 1
ATOM 631 C C . CYS A 1 79 ? 49.383 5.818 53.178 1.00 28.17 79 CYS A C 1
ATOM 633 O O . CYS A 1 79 ? 48.413 5.924 52.426 1.00 28.17 79 CYS A O 1
ATOM 635 N N . GLY A 1 80 ? 49.888 6.835 53.874 1.00 31.81 80 GLY A N 1
ATOM 636 C CA . GLY A 1 80 ? 49.416 8.211 53.807 1.00 31.81 80 GLY A CA 1
ATOM 637 C C . GLY A 1 80 ? 49.768 8.942 52.507 1.00 31.81 80 GLY A C 1
ATOM 638 O O . GLY A 1 80 ? 50.578 8.504 51.692 1.00 31.81 80 GLY A O 1
ATOM 639 N N . ASP A 1 81 ? 49.113 10.092 52.371 1.00 33.28 81 ASP A N 1
ATOM 640 C CA . ASP A 1 81 ? 49.549 11.309 51.674 1.00 33.28 81 ASP A CA 1
ATOM 641 C C . ASP A 1 81 ? 49.425 11.449 50.148 1.00 33.28 81 ASP A C 1
ATOM 643 O O . ASP A 1 81 ? 49.593 12.557 49.645 1.00 33.28 81 ASP A O 1
ATOM 647 N N . LEU A 1 82 ? 48.952 10.442 49.401 1.00 36.03 82 LEU A N 1
ATOM 648 C CA . LEU A 1 82 ? 48.492 10.657 48.006 1.00 36.03 82 LEU A CA 1
ATOM 649 C C . LEU A 1 82 ? 46.966 10.635 47.813 1.00 36.03 82 LEU A C 1
ATOM 651 O O . LEU A 1 82 ? 46.462 11.079 46.780 1.00 36.03 82 LEU A O 1
ATOM 655 N N . PHE A 1 83 ? 46.207 10.163 48.805 1.00 29.53 83 PHE A N 1
ATOM 656 C CA . PHE A 1 83 ? 44.746 10.045 48.706 1.00 29.53 83 PHE A CA 1
ATOM 657 C C . PHE A 1 83 ? 43.997 11.351 49.028 1.00 29.53 83 PHE A C 1
ATOM 659 O O . PHE A 1 83 ? 42.889 11.563 48.531 1.00 29.53 83 PHE A O 1
ATOM 666 N N . ALA A 1 84 ? 44.614 12.262 49.788 1.00 36.41 84 ALA A N 1
ATOM 667 C CA . ALA A 1 84 ? 43.993 13.526 50.189 1.00 36.41 84 ALA A CA 1
ATOM 668 C C . ALA A 1 84 ? 43.784 14.487 49.001 1.00 36.41 84 ALA A C 1
ATOM 670 O O . ALA A 1 84 ? 42.718 15.087 48.866 1.00 36.41 84 ALA A O 1
ATOM 671 N N . TYR A 1 85 ? 44.737 14.561 48.066 1.00 36.66 85 TYR A N 1
ATOM 672 C CA . TYR A 1 85 ? 44.618 15.433 46.889 1.00 36.66 85 TYR A CA 1
ATOM 673 C C . TYR A 1 85 ? 43.566 14.949 45.880 1.00 36.66 85 TYR A C 1
ATOM 675 O O . TYR A 1 85 ? 42.879 15.760 45.253 1.00 36.66 85 TYR A O 1
ATOM 683 N N . HIS A 1 86 ? 43.374 13.633 45.757 1.00 35.72 86 HIS A N 1
ATOM 684 C CA . HIS A 1 86 ? 42.375 13.076 44.845 1.00 35.72 86 HIS A CA 1
ATOM 685 C C . HIS A 1 86 ? 40.941 13.209 45.377 1.00 35.72 86 HIS A C 1
ATOM 687 O O . HIS A 1 86 ? 40.016 13.409 44.587 1.00 35.72 86 HIS A O 1
ATOM 693 N N . LEU A 1 87 ? 40.755 13.163 46.700 1.00 36.31 87 LEU A N 1
ATOM 694 C CA . LEU A 1 87 ? 39.447 13.357 47.331 1.00 36.31 87 LEU A CA 1
ATOM 695 C C . LEU A 1 87 ? 39.009 14.828 47.331 1.00 36.31 87 LEU A C 1
ATOM 697 O O . LEU A 1 87 ? 37.850 15.098 47.026 1.00 36.31 87 LEU A O 1
ATOM 701 N N . VAL A 1 88 ? 39.924 15.783 47.536 1.00 39.78 88 VAL A N 1
ATOM 702 C CA . VAL A 1 88 ? 39.601 17.222 47.429 1.00 39.78 88 VAL A CA 1
ATOM 703 C C . VAL A 1 88 ? 39.280 17.620 45.979 1.00 39.78 88 VAL A C 1
ATOM 705 O O . VAL A 1 88 ? 38.350 18.390 45.737 1.00 39.78 88 VAL A O 1
ATOM 708 N N . SER A 1 89 ? 39.962 17.027 44.989 1.00 35.97 89 SER A N 1
ATOM 709 C CA . SER A 1 89 ? 39.643 17.224 43.565 1.00 35.97 89 SER A CA 1
ATOM 710 C C . SER A 1 89 ? 38.263 16.671 43.181 1.00 35.97 89 SER A C 1
ATOM 712 O O . SER A 1 89 ? 37.556 17.287 42.384 1.00 35.97 89 SER A O 1
ATOM 714 N N . LEU A 1 90 ? 37.852 15.537 43.760 1.00 39.03 90 LEU A N 1
ATOM 715 C CA . LEU A 1 90 ? 36.532 14.947 43.515 1.00 39.03 90 LEU A CA 1
ATOM 716 C C . LEU A 1 90 ? 35.411 15.690 44.252 1.00 39.03 90 LEU A C 1
ATOM 718 O O . LEU A 1 90 ? 34.333 15.855 43.681 1.00 39.03 90 LEU A O 1
ATOM 722 N N . TYR A 1 91 ? 35.677 16.208 45.454 1.00 35.16 91 TYR A N 1
ATOM 723 C CA . TYR A 1 91 ? 34.716 16.998 46.227 1.00 35.16 91 TYR A CA 1
ATOM 724 C C . TYR A 1 91 ? 34.424 18.355 45.560 1.00 35.16 91 TYR A C 1
ATOM 726 O O . TYR A 1 91 ? 33.264 18.716 45.358 1.00 35.16 91 TYR A O 1
ATOM 734 N N . ASN A 1 92 ? 35.457 19.045 45.061 1.00 35.34 92 ASN A N 1
ATOM 735 C CA . ASN A 1 92 ? 35.291 20.309 44.327 1.00 35.34 92 ASN A CA 1
ATOM 736 C C . ASN A 1 92 ? 34.659 20.129 42.930 1.00 35.34 92 ASN A C 1
ATOM 738 O O . ASN A 1 92 ? 34.145 21.085 42.348 1.00 35.34 92 ASN A O 1
ATOM 742 N N . ARG A 1 93 ? 34.634 18.901 42.391 1.00 33.56 93 ARG A N 1
ATOM 743 C CA . ARG A 1 93 ? 33.955 18.578 41.122 1.00 33.56 93 ARG A CA 1
ATOM 744 C C . ARG A 1 93 ? 32.461 18.289 41.290 1.00 33.56 93 ARG A C 1
ATOM 746 O O . ARG A 1 93 ? 31.726 18.367 40.310 1.00 33.56 93 ARG A O 1
ATOM 753 N N . GLN A 1 94 ? 32.007 17.978 42.505 1.00 34.84 94 GLN A N 1
ATOM 754 C CA . GLN A 1 94 ? 30.592 17.713 42.788 1.00 34.84 94 GLN A CA 1
ATOM 755 C C . GLN A 1 94 ? 29.772 18.992 43.012 1.00 34.84 94 GLN A C 1
ATOM 757 O O . GLN A 1 94 ? 28.576 18.984 42.740 1.00 34.84 94 GLN A O 1
ATOM 762 N N . GLN A 1 95 ? 30.392 20.114 43.396 1.00 29.69 95 GLN A N 1
ATOM 763 C CA . GLN A 1 95 ? 29.668 21.377 43.617 1.00 29.69 95 GLN A CA 1
ATOM 764 C C . GLN A 1 95 ? 29.398 22.203 42.340 1.00 29.69 95 GLN A C 1
ATOM 766 O O . GLN A 1 95 ? 28.621 23.149 42.387 1.00 29.69 95 GLN A O 1
ATOM 771 N N . SER A 1 96 ? 29.963 21.841 41.179 1.00 32.50 96 SER A N 1
ATOM 772 C CA . SER A 1 96 ? 29.805 22.598 39.916 1.00 32.50 96 SER A CA 1
ATOM 773 C C . SER A 1 96 ? 28.881 21.953 38.870 1.00 32.50 96 SER A C 1
ATOM 775 O O . SER A 1 96 ? 28.892 22.354 37.709 1.00 32.50 96 SER A O 1
ATOM 777 N N . THR A 1 97 ? 28.041 20.979 39.241 1.00 35.59 97 THR A N 1
ATOM 778 C CA . THR A 1 97 ? 27.137 20.307 38.281 1.00 35.59 97 THR A CA 1
ATOM 779 C C . THR A 1 97 ? 25.659 20.379 38.669 1.00 35.59 97 THR A C 1
ATOM 781 O O . THR A 1 97 ? 24.961 19.375 38.734 1.00 35.59 97 THR A O 1
ATOM 784 N N . SER A 1 98 ? 25.136 21.596 38.832 1.00 33.88 98 SER A N 1
ATOM 785 C CA . SER A 1 98 ? 23.691 21.890 38.795 1.00 33.88 98 SER A CA 1
ATOM 786 C C . SER A 1 98 ? 23.211 22.310 37.394 1.00 33.88 98 SER A C 1
ATOM 788 O O . SER A 1 98 ? 22.333 23.151 37.236 1.00 33.88 98 SER A O 1
ATOM 790 N N . SER A 1 99 ? 23.765 21.703 36.342 1.00 31.09 99 SER A N 1
ATOM 791 C CA . SER A 1 99 ? 23.184 21.754 34.995 1.00 31.09 99 SER A CA 1
ATOM 792 C C . SER A 1 99 ? 23.344 20.398 34.307 1.00 31.09 99 SER A C 1
ATOM 794 O O . SER A 1 99 ? 24.238 20.157 33.497 1.00 31.09 99 SER A O 1
ATOM 796 N N . CYS A 1 100 ? 22.456 19.464 34.654 1.00 28.97 100 CYS A N 1
ATOM 797 C CA . CYS A 1 100 ? 22.285 18.226 33.902 1.00 28.97 100 CYS A CA 1
ATOM 798 C C . CYS A 1 100 ? 21.641 18.569 32.551 1.00 28.97 100 CYS A C 1
ATOM 800 O O . CYS A 1 100 ? 20.431 18.459 32.360 1.00 28.97 100 CYS A O 1
ATOM 802 N N . SER A 1 101 ? 22.454 19.047 31.610 1.00 32.19 101 SER A N 1
ATOM 803 C CA . SER A 1 101 ? 22.070 19.071 30.206 1.00 32.19 101 SER A CA 1
ATOM 804 C C . SER A 1 101 ? 21.921 17.619 29.764 1.00 32.19 101 SER A C 1
ATOM 806 O O . SER A 1 101 ? 22.863 16.826 29.799 1.00 32.19 101 SER A O 1
ATOM 808 N N . THR A 1 102 ? 20.699 17.234 29.410 1.00 33.25 102 THR A N 1
ATOM 809 C CA . THR A 1 102 ? 20.397 15.901 28.897 1.00 33.25 102 THR A CA 1
ATOM 810 C C . THR A 1 102 ? 21.110 15.746 27.555 1.00 33.25 102 THR A C 1
ATOM 812 O O . THR A 1 102 ? 20.592 16.127 26.507 1.00 33.25 102 THR A O 1
ATOM 815 N N . ALA A 1 103 ? 22.342 15.239 27.569 1.00 34.59 103 ALA A N 1
ATOM 816 C CA . ALA A 1 103 ? 23.081 14.943 26.354 1.00 34.59 103 ALA A CA 1
ATOM 817 C C . ALA A 1 103 ? 22.386 13.774 25.644 1.00 34.59 103 ALA A C 1
ATOM 819 O O . ALA A 1 103 ? 22.607 12.601 25.955 1.00 34.59 103 ALA A O 1
ATOM 820 N N . VAL A 1 104 ? 21.511 14.098 24.689 1.00 33.16 104 VAL A N 1
ATOM 821 C CA . VAL A 1 104 ? 20.893 13.124 23.789 1.00 33.16 104 VAL A CA 1
ATOM 822 C C . VAL A 1 104 ? 22.002 12.534 22.919 1.00 33.16 104 VAL A C 1
ATOM 824 O O . VAL A 1 104 ? 22.376 13.077 21.879 1.00 33.16 104 VAL A O 1
ATOM 827 N N . SER A 1 105 ? 22.566 11.409 23.353 1.00 36.03 105 SER A N 1
ATOM 828 C CA . SER A 1 105 ? 23.482 10.625 22.531 1.00 36.03 105 SER A CA 1
ATOM 829 C C . SER A 1 105 ? 22.675 9.903 21.450 1.00 36.03 105 SER A C 1
ATOM 831 O O . SER A 1 105 ? 22.151 8.807 21.630 1.00 36.03 105 SER A O 1
ATOM 833 N N . LEU A 1 106 ? 22.540 10.546 20.289 1.00 38.69 106 LEU A N 1
ATOM 834 C CA . LEU A 1 106 ? 21.992 9.907 19.096 1.00 38.69 106 LEU A CA 1
ATOM 835 C C . LEU A 1 106 ? 22.993 8.852 18.610 1.00 38.69 106 LEU A C 1
ATOM 837 O O . LEU A 1 106 ? 23.904 9.155 17.839 1.00 38.69 106 LEU A O 1
ATOM 841 N N . VAL A 1 107 ? 22.846 7.606 19.066 1.00 47.19 107 VAL A N 1
ATOM 842 C CA . VAL A 1 107 ? 23.597 6.478 18.503 1.00 47.19 107 VAL A CA 1
ATOM 843 C C . VAL A 1 107 ? 23.119 6.281 17.060 1.00 47.19 107 VAL A C 1
ATOM 845 O O . VAL A 1 107 ? 21.947 5.956 16.847 1.00 47.19 107 VAL A O 1
ATOM 848 N N . PRO A 1 108 ? 23.978 6.470 16.041 1.00 48.16 108 PRO A N 1
ATOM 849 C CA . PRO A 1 108 ? 23.565 6.291 14.658 1.00 48.16 108 PRO A CA 1
ATOM 850 C C . PRO A 1 108 ? 23.248 4.812 14.412 1.00 48.16 108 PRO A C 1
ATOM 852 O O . PRO A 1 108 ? 24.126 3.947 14.459 1.00 48.16 108 PRO A O 1
ATOM 855 N N . ALA A 1 109 ? 21.977 4.511 14.147 1.00 49.44 109 ALA A N 1
ATOM 856 C CA . ALA A 1 109 ? 21.542 3.161 13.826 1.00 49.44 109 ALA A CA 1
ATOM 857 C C . ALA A 1 109 ? 22.162 2.711 12.493 1.00 49.44 109 ALA A C 1
ATOM 859 O O . ALA A 1 109 ? 22.057 3.386 11.465 1.00 49.44 109 ALA A O 1
ATOM 860 N N . ARG A 1 110 ? 22.806 1.539 12.490 1.00 50.81 110 ARG A N 1
ATOM 861 C CA . ARG A 1 110 ? 23.298 0.911 11.260 1.00 50.81 110 ARG A CA 1
ATOM 862 C C . ARG A 1 110 ? 22.088 0.576 10.381 1.00 50.81 110 ARG A C 1
ATOM 864 O O . ARG A 1 110 ? 21.237 -0.212 10.785 1.00 50.81 110 ARG A O 1
ATOM 871 N N . GLY A 1 111 ? 22.011 1.169 9.188 1.00 55.59 111 GLY A N 1
ATOM 872 C CA . GLY A 1 111 ? 20.957 0.853 8.222 1.00 55.59 111 GLY A CA 1
ATOM 873 C C . GLY A 1 111 ? 20.921 -0.648 7.925 1.00 55.59 111 GLY A C 1
ATOM 874 O O . GLY A 1 111 ? 21.966 -1.283 7.764 1.00 55.59 111 GLY A O 1
ATOM 875 N N . THR A 1 112 ? 19.727 -1.235 7.875 1.00 57.34 112 THR A N 1
ATOM 876 C CA . THR A 1 112 ? 19.554 -2.648 7.523 1.00 57.34 112 THR A CA 1
ATOM 877 C C . THR A 1 112 ? 20.012 -2.876 6.086 1.00 57.34 112 THR A C 1
ATOM 879 O O . THR A 1 112 ? 19.511 -2.229 5.164 1.00 57.34 112 THR A O 1
ATOM 882 N N . ARG A 1 113 ? 20.954 -3.806 5.876 1.00 61.25 113 ARG A N 1
ATOM 883 C CA . ARG A 1 113 ? 21.317 -4.262 4.529 1.00 61.25 113 ARG A CA 1
ATOM 884 C C . ARG A 1 113 ? 20.065 -4.859 3.884 1.00 61.25 113 ARG A C 1
ATOM 886 O O . ARG A 1 113 ? 19.457 -5.760 4.458 1.00 61.25 113 ARG A O 1
ATOM 893 N N . ARG A 1 114 ? 19.690 -4.364 2.702 1.00 65.75 114 ARG A N 1
ATOM 894 C CA . ARG A 1 114 ? 18.594 -4.947 1.922 1.00 65.75 114 ARG A CA 1
ATOM 895 C C . ARG A 1 114 ? 18.971 -6.377 1.536 1.00 65.75 114 ARG A C 1
ATOM 897 O O . ARG A 1 114 ? 20.016 -6.596 0.927 1.00 65.75 114 ARG A O 1
ATOM 904 N N . THR A 1 115 ? 18.145 -7.342 1.916 1.00 59.12 115 THR A N 1
ATOM 905 C CA . THR A 1 115 ? 18.269 -8.736 1.483 1.00 59.12 115 THR A CA 1
ATOM 906 C C . THR A 1 115 ? 17.427 -8.919 0.229 1.00 59.12 115 THR A C 1
ATOM 908 O O . THR A 1 115 ? 16.211 -8.774 0.290 1.00 59.12 115 THR A O 1
ATOM 911 N N . THR A 1 116 ? 18.062 -9.210 -0.905 1.00 61.19 116 THR A N 1
ATOM 912 C CA . THR A 1 116 ? 17.367 -9.451 -2.183 1.00 61.19 116 THR A CA 1
ATOM 913 C C . THR A 1 116 ? 16.737 -10.837 -2.257 1.00 61.19 116 THR A C 1
ATOM 915 O O . THR A 1 116 ? 15.788 -11.040 -3.004 1.00 61.19 116 THR A O 1
ATOM 918 N N . LYS A 1 117 ? 17.244 -11.793 -1.471 1.00 69.94 117 LYS A N 1
ATOM 919 C CA . LYS A 1 117 ? 16.687 -13.142 -1.388 1.00 69.94 117 LYS A CA 1
ATOM 920 C C . LYS A 1 117 ? 15.753 -13.253 -0.183 1.00 69.94 117 LYS A C 1
ATOM 922 O O . LYS A 1 117 ? 16.134 -12.795 0.902 1.00 69.94 117 LYS A O 1
ATOM 927 N N . PRO A 1 118 ? 14.567 -13.867 -0.346 1.00 72.56 118 PRO A N 1
ATOM 928 C CA . PRO A 1 118 ? 13.742 -14.214 0.796 1.00 72.56 118 PRO A CA 1
ATOM 929 C C . PRO A 1 118 ? 14.521 -15.161 1.718 1.00 72.56 118 PRO A C 1
ATOM 931 O O . PRO A 1 118 ? 15.373 -15.925 1.251 1.00 72.56 118 PRO A O 1
ATOM 934 N N . PRO A 1 119 ? 14.268 -15.116 3.031 1.00 76.38 119 PRO A N 1
ATOM 935 C CA . PRO A 1 119 ? 14.904 -16.042 3.945 1.00 76.38 119 PRO A CA 1
ATOM 936 C C . PRO A 1 119 ? 14.506 -17.497 3.627 1.00 76.38 119 PRO A C 1
ATOM 938 O O . PRO A 1 119 ? 13.356 -17.754 3.269 1.00 76.38 119 PRO A O 1
ATOM 941 N N . PRO A 1 120 ? 15.419 -18.467 3.808 1.00 78.12 120 PRO A N 1
ATOM 942 C CA . PRO A 1 120 ? 15.213 -19.851 3.372 1.00 78.12 120 PRO A CA 1
ATOM 943 C C . PRO A 1 120 ? 14.107 -20.596 4.133 1.00 78.12 120 PRO A C 1
ATOM 945 O O . PRO A 1 120 ? 13.604 -21.597 3.642 1.00 78.12 120 PRO A O 1
ATOM 948 N N . TRP A 1 121 ? 13.718 -20.120 5.321 1.00 79.75 121 TRP A N 1
ATOM 949 C CA . TRP A 1 121 ? 12.653 -20.720 6.135 1.00 79.75 121 TRP A CA 1
ATOM 950 C C . TRP A 1 121 ? 11.240 -20.257 5.744 1.00 79.75 121 TRP A C 1
ATOM 952 O O . TRP A 1 121 ? 10.270 -20.645 6.394 1.00 79.75 121 TRP A O 1
ATOM 962 N N . TRP A 1 122 ? 11.088 -19.386 4.741 1.00 80.50 122 TRP A N 1
ATOM 963 C CA . TRP A 1 122 ? 9.765 -19.078 4.199 1.00 80.50 122 TRP A CA 1
ATOM 964 C C . TRP A 1 122 ? 9.225 -20.261 3.400 1.00 80.50 122 TRP A C 1
ATOM 966 O O . TRP A 1 122 ? 9.940 -20.868 2.604 1.00 80.50 122 TRP A O 1
ATOM 976 N N . ILE A 1 123 ? 7.939 -20.560 3.597 1.00 81.81 123 ILE A N 1
ATOM 977 C CA . ILE A 1 123 ? 7.229 -21.561 2.801 1.00 81.81 123 ILE A CA 1
ATOM 978 C C . ILE A 1 123 ? 7.301 -21.122 1.337 1.00 81.81 123 ILE A C 1
ATOM 980 O O . ILE A 1 123 ? 6.898 -20.005 0.998 1.00 81.81 123 ILE A O 1
ATOM 984 N N . LYS A 1 124 ? 7.824 -21.995 0.471 1.00 82.19 124 LYS A N 1
ATOM 985 C CA . LYS A 1 124 ? 7.810 -21.767 -0.975 1.00 82.19 124 LYS A CA 1
ATOM 986 C C . LYS A 1 124 ? 6.358 -21.734 -1.440 1.00 82.19 124 LYS A C 1
ATOM 988 O O . LYS A 1 124 ? 5.616 -22.693 -1.228 1.00 82.19 124 LYS A O 1
ATOM 993 N N . LYS A 1 125 ? 5.957 -20.611 -2.032 1.00 82.62 125 LYS A N 1
ATOM 994 C CA . LYS A 1 125 ? 4.584 -20.417 -2.500 1.00 82.62 125 LYS A CA 1
ATOM 995 C C . LYS A 1 125 ? 4.295 -21.301 -3.698 1.00 82.62 125 LYS A C 1
ATOM 997 O O . LYS A 1 125 ? 3.385 -22.116 -3.635 1.00 82.62 125 LYS A O 1
ATOM 1002 N N . GLU A 1 126 ? 5.095 -21.145 -4.741 1.00 82.88 126 GLU A N 1
ATOM 1003 C CA . GLU A 1 126 ? 4.889 -21.804 -6.022 1.00 82.88 126 GLU A CA 1
ATOM 1004 C C . GLU A 1 126 ? 5.434 -23.230 -5.985 1.00 82.88 126 GLU A C 1
ATOM 1006 O O . GLU A 1 126 ? 6.562 -23.470 -5.538 1.00 82.88 126 GLU A O 1
ATOM 1011 N N . ALA A 1 127 ? 4.614 -24.170 -6.446 1.00 74.50 127 ALA A N 1
ATOM 1012 C CA . ALA A 1 127 ? 5.081 -25.501 -6.780 1.00 74.50 127 ALA A CA 1
ATOM 1013 C C . ALA A 1 127 ? 5.836 -25.391 -8.111 1.00 74.50 127 ALA A C 1
ATOM 1015 O O . ALA A 1 127 ? 5.297 -24.891 -9.095 1.00 74.50 127 ALA A O 1
ATOM 1016 N N . GLY A 1 128 ? 7.106 -25.799 -8.138 1.00 64.88 128 GLY A N 1
ATOM 1017 C CA . GLY A 1 128 ? 7.843 -25.903 -9.394 1.00 64.88 128 GLY A CA 1
ATOM 1018 C C . GLY A 1 128 ? 7.252 -27.053 -10.195 1.00 64.88 128 GLY A C 1
ATOM 1019 O O . GLY A 1 128 ? 7.591 -28.201 -9.925 1.00 64.88 128 GLY A O 1
ATOM 1020 N N . TYR A 1 129 ? 6.334 -26.763 -11.112 1.00 65.44 129 TYR A N 1
ATOM 1021 C CA . TYR A 1 129 ? 5.827 -27.777 -12.026 1.00 65.44 129 TYR A CA 1
ATOM 1022 C C . TYR A 1 129 ? 6.870 -28.066 -13.095 1.00 65.44 129 TYR A C 1
ATOM 1024 O O . TYR A 1 129 ? 7.453 -27.150 -13.679 1.00 65.44 129 TYR A O 1
ATOM 1032 N N . VAL A 1 130 ? 7.086 -29.352 -13.349 1.00 55.56 130 VAL A N 1
ATOM 1033 C CA . VAL A 1 130 ? 7.656 -29.808 -14.612 1.00 55.56 130 VAL A CA 1
ATOM 1034 C C . VAL A 1 130 ? 6.598 -29.508 -15.671 1.00 55.56 130 VAL A C 1
ATOM 1036 O O . VAL A 1 130 ? 5.427 -29.836 -15.486 1.00 55.56 130 VAL A O 1
ATOM 1039 N N . VAL A 1 131 ? 6.978 -28.782 -16.721 1.00 60.66 131 VAL A N 1
ATOM 1040 C CA . VAL A 1 131 ? 6.077 -28.504 -17.840 1.00 60.66 131 VAL A CA 1
ATOM 1041 C C . VAL A 1 131 ? 5.934 -29.804 -18.615 1.00 60.66 131 VAL A C 1
ATOM 1043 O O . VAL A 1 131 ? 6.787 -30.144 -19.429 1.00 60.66 131 VAL A O 1
ATOM 1046 N N . ASP A 1 132 ? 4.883 -30.553 -18.313 1.00 68.94 132 ASP A N 1
ATOM 1047 C CA . ASP A 1 132 ? 4.481 -31.680 -19.139 1.00 68.94 132 ASP A CA 1
ATOM 1048 C C . ASP A 1 132 ? 3.979 -31.143 -20.490 1.00 68.94 132 ASP A C 1
ATOM 1050 O O . ASP A 1 132 ? 3.362 -30.074 -20.557 1.00 68.94 132 ASP A O 1
ATOM 1054 N N . ASN A 1 133 ? 4.230 -31.877 -21.577 1.00 77.69 133 ASN A N 1
ATOM 1055 C CA . ASN A 1 133 ? 3.773 -31.540 -22.932 1.00 77.69 133 ASN A CA 1
ATOM 1056 C C . ASN A 1 133 ? 2.246 -31.736 -23.066 1.00 77.69 133 ASN A C 1
ATOM 1058 O O . ASN A 1 133 ? 1.772 -32.608 -23.791 1.00 77.69 133 ASN A O 1
ATOM 1062 N N . ILE A 1 134 ? 1.463 -30.955 -22.323 1.00 84.44 134 ILE A N 1
ATOM 1063 C CA . ILE A 1 134 ? -0.001 -31.004 -22.295 1.00 84.44 134 ILE A CA 1
ATOM 1064 C C . ILE A 1 134 ? -0.541 -29.946 -23.258 1.00 84.44 134 ILE A C 1
ATOM 1066 O O . ILE A 1 134 ? -0.190 -28.770 -23.150 1.00 84.44 134 ILE A O 1
ATOM 1070 N N . THR A 1 135 ? -1.447 -30.343 -24.155 1.00 90.56 135 THR A N 1
ATOM 1071 C CA . THR A 1 135 ? -2.175 -29.423 -25.047 1.00 90.56 135 THR A CA 1
ATOM 1072 C C . THR A 1 135 ? -2.931 -28.352 -24.255 1.00 90.56 135 THR A C 1
ATOM 1074 O O . THR A 1 135 ? -3.502 -28.656 -23.206 1.00 90.56 135 THR A O 1
ATOM 1077 N N . GLU A 1 136 ? -3.037 -27.131 -24.778 1.00 87.62 136 GLU A N 1
ATOM 1078 C CA . GLU A 1 136 ? -3.703 -26.010 -24.092 1.00 87.62 136 GLU A CA 1
ATOM 1079 C C . GLU A 1 136 ? -5.157 -26.302 -23.680 1.00 87.62 136 GLU A C 1
ATOM 1081 O O . GLU A 1 136 ? -5.593 -25.865 -22.614 1.00 87.62 136 GLU A O 1
ATOM 1086 N N . ALA A 1 137 ? -5.897 -27.072 -24.488 1.00 90.31 137 ALA A N 1
ATOM 1087 C CA . ALA A 1 137 ? -7.268 -27.482 -24.180 1.00 90.31 137 ALA A CA 1
ATOM 1088 C C . ALA A 1 137 ? -7.331 -28.337 -22.903 1.00 90.31 137 ALA A C 1
ATOM 1090 O O . ALA A 1 137 ? -8.065 -28.012 -21.970 1.00 90.31 137 ALA A O 1
ATOM 1091 N N . ASN A 1 138 ? -6.484 -29.365 -22.815 1.00 89.12 138 ASN A N 1
ATOM 1092 C CA . ASN A 1 138 ? -6.392 -30.224 -21.635 1.00 89.12 138 ASN A CA 1
ATOM 1093 C C . ASN A 1 138 ? -5.917 -29.450 -20.400 1.00 89.12 138 ASN A C 1
ATOM 1095 O O . ASN A 1 138 ? -6.375 -29.721 -19.295 1.00 89.12 138 ASN A O 1
ATOM 1099 N N . GLN A 1 139 ? -5.044 -28.450 -20.566 1.00 85.69 139 GLN A N 1
ATOM 1100 C CA . GLN A 1 139 ? -4.642 -27.600 -19.445 1.00 85.69 139 GLN A CA 1
ATOM 1101 C C . GLN A 1 139 ? -5.813 -26.797 -18.878 1.00 85.69 139 GLN A C 1
ATOM 1103 O O . GLN A 1 139 ? -5.929 -26.693 -17.662 1.00 85.69 139 GLN A O 1
ATOM 1108 N N . LYS A 1 140 ? -6.666 -26.220 -19.734 1.00 87.94 140 LYS A N 1
ATOM 1109 C CA . LYS A 1 140 ? -7.871 -25.502 -19.285 1.00 87.94 140 LYS A CA 1
ATOM 1110 C C . LYS A 1 140 ? -8.820 -26.451 -18.554 1.00 87.94 140 LYS A C 1
ATOM 1112 O O . LYS A 1 140 ? -9.157 -26.191 -17.409 1.00 87.94 140 LYS A O 1
ATOM 1117 N N . PHE A 1 141 ? -9.101 -27.606 -19.153 1.00 89.88 141 PHE A N 1
ATOM 1118 C CA . PHE A 1 141 ? -9.942 -28.643 -18.554 1.00 89.88 141 PHE A CA 1
ATOM 1119 C C . PHE A 1 141 ? -9.453 -29.092 -17.166 1.00 89.88 141 PHE A C 1
ATOM 1121 O O . PHE A 1 141 ? -10.230 -29.152 -16.216 1.00 89.88 141 PHE A O 1
ATOM 1128 N N . LEU A 1 142 ? -8.149 -29.351 -17.014 1.00 86.31 142 LEU A N 1
ATOM 1129 C CA . LEU A 1 142 ? -7.564 -29.725 -15.724 1.00 86.31 142 LEU A CA 1
ATOM 1130 C C . LEU A 1 142 ? -7.645 -28.597 -14.692 1.00 86.31 142 LEU A C 1
ATOM 1132 O O . LEU A 1 142 ? -7.785 -28.882 -13.501 1.00 86.31 142 LEU A O 1
ATOM 1136 N N . ARG A 1 143 ? -7.533 -27.332 -15.116 1.00 85.00 143 ARG A N 1
ATOM 1137 C CA . ARG A 1 143 ? -7.713 -26.184 -14.218 1.00 85.00 143 ARG A CA 1
ATOM 1138 C C . ARG A 1 143 ? -9.151 -26.128 -13.722 1.00 85.00 143 ARG A C 1
ATOM 1140 O O . ARG A 1 143 ? -9.331 -26.099 -12.508 1.00 85.00 143 ARG A O 1
ATOM 1147 N N . ASP A 1 144 ? -10.123 -26.213 -14.622 1.00 88.94 144 ASP A N 1
ATOM 1148 C CA . ASP A 1 144 ? -11.550 -26.119 -14.297 1.00 88.94 144 ASP A CA 1
ATOM 1149 C C . ASP A 1 144 ? -11.970 -27.235 -13.330 1.00 88.94 144 ASP A C 1
ATOM 1151 O O . ASP A 1 144 ? -12.421 -26.951 -12.222 1.00 88.94 144 ASP A O 1
ATOM 1155 N N . ILE A 1 145 ? -11.646 -28.495 -13.645 1.00 89.69 145 ILE A N 1
ATOM 1156 C CA . ILE A 1 145 ? -11.908 -29.630 -12.741 1.00 89.69 145 ILE A CA 1
ATOM 1157 C C . ILE A 1 145 ? -11.227 -29.440 -11.388 1.00 89.69 145 ILE A C 1
ATOM 1159 O O . ILE A 1 145 ? -11.801 -29.738 -10.341 1.00 89.69 145 ILE A O 1
ATOM 1163 N N . SER A 1 146 ? -9.980 -28.963 -11.380 1.00 85.75 146 SER A N 1
ATOM 1164 C CA . SER A 1 146 ? -9.270 -28.763 -10.118 1.00 85.75 146 SER A CA 1
ATOM 1165 C C . SER A 1 146 ? -9.898 -27.668 -9.263 1.00 85.75 146 SER A C 1
ATOM 1167 O O . SER A 1 146 ? -9.857 -27.772 -8.038 1.00 85.75 146 SER A O 1
ATOM 1169 N N . LEU A 1 147 ? -10.467 -26.637 -9.888 1.00 88.00 147 LEU A N 1
ATOM 1170 C CA . LEU A 1 147 ? -11.193 -25.578 -9.201 1.00 88.00 147 LEU A CA 1
ATOM 1171 C C . LEU A 1 147 ? -12.508 -26.112 -8.641 1.00 88.00 147 LEU A C 1
ATOM 1173 O O . LEU A 1 147 ? -12.791 -25.843 -7.474 1.00 88.00 147 LEU A O 1
ATOM 1177 N N . ASP A 1 148 ? -13.236 -26.927 -9.402 1.00 88.25 148 ASP A N 1
ATOM 1178 C CA . ASP A 1 148 ? -14.497 -27.535 -8.973 1.00 88.25 148 ASP A CA 1
ATOM 1179 C C . ASP A 1 148 ? -14.290 -28.456 -7.765 1.00 88.25 148 ASP A C 1
ATOM 1181 O O . ASP A 1 148 ? -14.841 -28.186 -6.693 1.00 88.25 148 ASP A O 1
ATOM 1185 N N . ILE A 1 149 ? -13.387 -29.441 -7.877 1.00 87.00 149 ILE A N 1
ATOM 1186 C CA . ILE A 1 149 ? -13.037 -30.367 -6.781 1.00 87.00 149 ILE A CA 1
ATOM 1187 C C . ILE A 1 149 ? -12.576 -29.592 -5.544 1.00 87.00 149 ILE A C 1
ATOM 1189 O O . ILE A 1 149 ? -12.935 -29.904 -4.404 1.00 87.00 149 ILE A O 1
ATOM 1193 N N . TYR A 1 150 ? -11.740 -28.571 -5.744 1.00 85.38 150 TYR A N 1
ATOM 1194 C CA . TYR A 1 150 ? -11.247 -27.780 -4.627 1.00 85.38 150 TYR A CA 1
ATOM 1195 C C . TYR A 1 150 ? -12.373 -26.956 -3.996 1.00 85.38 150 TYR A C 1
ATOM 1197 O O . TYR A 1 150 ? -12.427 -26.851 -2.773 1.00 85.38 150 TYR A O 1
ATOM 1205 N N . SER A 1 151 ? -13.297 -26.412 -4.788 1.00 86.56 151 SER A N 1
ATOM 1206 C CA . SER A 1 151 ? -14.439 -25.644 -4.291 1.00 86.56 151 SER A CA 1
ATOM 1207 C C . SER A 1 151 ? -15.381 -26.489 -3.427 1.00 86.56 151 SER A C 1
ATOM 1209 O O . SER A 1 151 ? -15.819 -26.017 -2.376 1.00 86.56 151 SER A O 1
ATOM 1211 N N . GLU A 1 152 ? -15.628 -27.746 -3.801 1.00 86.88 152 GLU A N 1
ATOM 1212 C CA . GLU A 1 152 ? -16.423 -28.701 -3.019 1.00 86.88 152 GLU A CA 1
ATOM 1213 C C . GLU A 1 152 ? -15.761 -28.984 -1.671 1.00 86.88 152 GLU A C 1
ATOM 1215 O O . GLU A 1 152 ? -16.366 -28.772 -0.618 1.00 86.88 152 GLU A O 1
ATOM 1220 N N . LYS A 1 153 ? -14.462 -29.302 -1.691 1.00 85.44 153 LYS A N 1
ATOM 1221 C CA . LYS A 1 153 ? -13.656 -29.504 -0.479 1.00 85.44 153 LYS A CA 1
ATOM 1222 C C . LYS A 1 153 ? -13.672 -28.287 0.456 1.00 85.44 153 LYS A C 1
ATOM 1224 O O . LYS A 1 153 ? -13.599 -28.429 1.678 1.00 85.44 153 LYS A O 1
ATOM 1229 N N . LEU A 1 154 ? -13.728 -27.069 -0.090 1.00 85.44 154 LEU A N 1
ATOM 1230 C CA . LEU A 1 154 ? -13.836 -25.853 0.720 1.00 85.44 154 LEU A CA 1
ATOM 1231 C C . LEU A 1 154 ? -15.218 -25.708 1.370 1.00 85.44 154 LEU A C 1
ATOM 1233 O O . LEU A 1 154 ? -15.281 -25.283 2.526 1.00 85.44 154 LEU A O 1
ATOM 1237 N N . LYS A 1 155 ? -16.304 -26.054 0.663 1.00 82.06 155 LYS A N 1
ATOM 1238 C CA . LYS A 1 155 ? -17.676 -26.004 1.203 1.00 82.06 155 LYS A CA 1
ATOM 1239 C C . LYS A 1 155 ? -17.821 -26.920 2.420 1.00 82.06 155 LYS A C 1
ATOM 1241 O O . LYS A 1 155 ? -18.329 -26.468 3.442 1.00 82.06 155 LYS A O 1
ATOM 1246 N N . GLU A 1 156 ? -17.280 -28.135 2.349 1.00 78.62 156 GLU A N 1
ATOM 1247 C CA . GLU A 1 156 ? -17.273 -29.095 3.465 1.00 78.62 156 GLU A CA 1
ATOM 1248 C C . GLU A 1 156 ? -16.540 -28.573 4.707 1.00 78.62 156 GLU A C 1
ATOM 1250 O O . GLU A 1 156 ? -16.932 -28.853 5.835 1.00 78.62 156 GLU A O 1
ATOM 1255 N N . ARG A 1 157 ? -15.456 -27.807 4.529 1.00 74.06 157 ARG A N 1
ATOM 1256 C CA . ARG A 1 157 ? -14.688 -27.277 5.667 1.00 74.06 157 ARG A CA 1
ATOM 1257 C C . ARG A 1 157 ? -15.341 -26.064 6.312 1.00 74.06 157 ARG A C 1
ATOM 1259 O O . ARG A 1 157 ? -15.245 -25.918 7.531 1.00 74.06 157 ARG A O 1
ATOM 1266 N N . LYS A 1 158 ? -16.010 -25.204 5.535 1.00 68.31 158 LYS A N 1
ATOM 1267 C CA . LYS A 1 158 ? -16.664 -23.993 6.064 1.00 68.31 158 LYS A CA 1
ATOM 1268 C C . LYS A 1 158 ? -17.712 -24.299 7.137 1.00 68.31 158 LYS A C 1
ATOM 1270 O O . LYS A 1 158 ? -17.777 -23.558 8.111 1.00 68.31 158 LYS A O 1
ATOM 1275 N N . SER A 1 159 ? -18.473 -25.386 7.003 1.00 56.34 159 SER A N 1
ATOM 1276 C CA . SER A 1 159 ? -19.509 -25.777 7.974 1.00 56.34 159 SER A CA 1
ATOM 1277 C C . SER A 1 159 ? -18.962 -26.174 9.351 1.00 56.34 159 SER A C 1
ATOM 1279 O O . SER A 1 159 ? -19.723 -26.215 10.312 1.00 56.34 159 SER A O 1
ATOM 1281 N N . SER A 1 160 ? -17.659 -26.454 9.468 1.00 58.00 160 SER A N 1
ATOM 1282 C CA . SER A 1 160 ? -17.036 -26.932 10.712 1.00 58.00 160 SER A CA 1
ATOM 1283 C C . SER A 1 160 ? -16.439 -25.831 11.602 1.00 58.00 160 SER A C 1
ATOM 1285 O O . SER A 1 160 ? -16.012 -26.115 12.722 1.00 58.00 160 SER A O 1
ATOM 1287 N N . ASN A 1 161 ? -16.379 -24.579 11.132 1.00 63.50 161 ASN A N 1
ATOM 1288 C CA . ASN A 1 161 ? -15.713 -23.494 11.858 1.00 63.50 161 ASN A CA 1
ATOM 1289 C C . ASN A 1 161 ? -16.632 -22.856 12.913 1.00 63.50 161 ASN A C 1
ATOM 1291 O O . ASN A 1 161 ? -17.755 -22.463 12.608 1.00 63.50 161 ASN A O 1
ATOM 1295 N N . SER A 1 162 ? -16.125 -22.679 14.139 1.00 68.06 162 SER A N 1
ATOM 1296 C CA . SER A 1 162 ? -16.827 -21.940 15.193 1.00 68.06 162 SER A CA 1
ATOM 1297 C C . SER A 1 162 ? -17.073 -20.484 14.783 1.00 68.06 162 SER A C 1
ATOM 1299 O O . SER A 1 162 ? -16.215 -19.827 14.182 1.00 68.06 162 SER A O 1
ATOM 1301 N N . ILE A 1 163 ? -18.267 -19.981 15.092 1.00 79.94 163 ILE A N 1
ATOM 1302 C CA . ILE A 1 163 ? -18.652 -18.589 14.844 1.00 79.94 163 ILE A CA 1
ATOM 1303 C C . ILE A 1 163 ? -17.982 -17.721 15.909 1.00 79.94 163 ILE A C 1
ATOM 1305 O O . ILE A 1 163 ? -18.017 -18.046 17.094 1.00 79.94 163 ILE A O 1
ATOM 1309 N N . PHE A 1 164 ? -17.330 -16.640 15.486 1.00 84.94 164 PHE A N 1
ATOM 1310 C CA . PHE A 1 164 ? -16.757 -15.667 16.414 1.00 84.94 164 PHE A CA 1
ATOM 1311 C C . PHE A 1 164 ? -17.822 -14.641 16.785 1.00 84.94 164 PHE A C 1
ATOM 1313 O O . PHE A 1 164 ? -18.519 -14.127 15.911 1.00 84.94 164 PHE A O 1
ATOM 1320 N N . GLU A 1 165 ? -17.919 -14.320 18.072 1.00 85.75 165 GLU A N 1
ATOM 1321 C CA . GLU A 1 165 ? -18.779 -13.239 18.542 1.00 85.75 165 GLU A CA 1
ATOM 1322 C C . GLU A 1 165 ? -18.280 -11.891 18.012 1.00 85.75 165 GLU A C 1
ATOM 1324 O O . GLU A 1 165 ? -17.072 -11.621 17.967 1.00 85.75 165 GLU A O 1
ATOM 1329 N N . ARG A 1 166 ? -19.223 -11.042 17.598 1.00 88.06 166 ARG A N 1
ATOM 1330 C CA . ARG A 1 166 ? -18.928 -9.702 17.089 1.00 88.06 166 ARG A CA 1
ATOM 1331 C C . ARG A 1 166 ? -18.740 -8.745 18.255 1.00 88.06 166 ARG A C 1
ATOM 1333 O O . ARG A 1 166 ? -19.642 -8.583 19.070 1.00 88.06 166 ARG A O 1
ATOM 1340 N N . GLY A 1 167 ? -17.579 -8.099 18.315 1.00 87.69 167 GLY A N 1
ATOM 1341 C CA . GLY A 1 167 ? -17.337 -7.049 19.298 1.00 87.69 167 GLY A CA 1
ATOM 1342 C C . GLY A 1 167 ? -18.084 -5.759 18.967 1.00 87.69 167 GLY A C 1
ATOM 1343 O O . GLY A 1 167 ? -18.463 -5.518 17.821 1.00 87.69 167 GLY A O 1
ATOM 1344 N N . VAL A 1 168 ? -18.238 -4.908 19.979 1.00 91.75 168 VAL A N 1
ATOM 1345 C CA . VAL A 1 168 ? -18.755 -3.538 19.856 1.00 91.75 168 VAL A CA 1
ATOM 1346 C C . VAL A 1 168 ? -17.581 -2.565 19.725 1.00 91.75 168 VAL A C 1
ATOM 1348 O O . VAL A 1 168 ? -16.476 -2.834 20.204 1.00 91.75 168 VAL A O 1
ATOM 1351 N N . TRP A 1 169 ? -17.797 -1.440 19.043 1.00 92.12 169 TRP A N 1
ATOM 1352 C CA . TRP A 1 169 ? -16.779 -0.404 18.913 1.00 92.12 169 TRP A CA 1
ATOM 1353 C C . TRP A 1 169 ? -16.518 0.299 20.251 1.00 92.12 169 TRP A C 1
ATOM 1355 O O . TRP A 1 169 ? -17.424 0.860 20.862 1.00 92.12 169 TRP A O 1
ATOM 1365 N N . GLU A 1 170 ? -15.252 0.325 20.663 1.00 91.88 170 GLU A N 1
ATOM 1366 C CA . GLU A 1 170 ? -14.778 1.050 21.845 1.00 91.88 170 GLU A CA 1
ATOM 1367 C C . GLU A 1 170 ? -13.729 2.095 21.456 1.00 91.88 170 GLU A C 1
ATOM 1369 O O . GLU A 1 170 ? -12.972 1.923 20.492 1.00 91.88 170 GLU A O 1
ATOM 1374 N N . THR A 1 171 ? -13.613 3.164 22.243 1.00 88.06 171 THR A N 1
ATOM 1375 C CA . THR A 1 171 ? -12.608 4.208 22.023 1.00 88.06 171 THR A CA 1
ATOM 1376 C C . THR A 1 171 ? -11.192 3.640 22.176 1.00 88.06 171 THR A C 1
ATOM 1378 O O . THR A 1 171 ? -10.779 3.175 23.233 1.00 88.06 171 THR A O 1
ATOM 1381 N N . GLY A 1 172 ? -10.419 3.662 21.086 1.00 86.75 172 GLY A N 1
ATOM 1382 C CA . GLY A 1 172 ? -9.083 3.053 21.035 1.00 86.75 172 GLY A CA 1
ATOM 1383 C C . GLY A 1 172 ? -9.044 1.647 20.429 1.00 86.75 172 GLY A C 1
ATOM 1384 O O . GLY A 1 172 ? -7.953 1.086 20.287 1.00 86.75 172 GLY A O 1
ATOM 1385 N N . SER A 1 173 ? -10.190 1.106 20.005 1.00 92.31 173 SER A N 1
ATOM 1386 C CA . SER A 1 173 ? -10.238 -0.105 19.187 1.00 92.31 173 SER A CA 1
ATOM 1387 C C . SER A 1 173 ? -9.545 0.092 17.839 1.00 92.31 173 SER A C 1
ATOM 1389 O O . SER A 1 173 ? -9.619 1.151 17.216 1.00 92.31 173 SER A O 1
ATOM 1391 N N . VAL A 1 174 ? -8.855 -0.952 17.379 1.00 93.12 174 VAL A N 1
ATOM 1392 C CA . VAL A 1 174 ? -8.171 -0.975 16.083 1.00 93.12 174 VAL A CA 1
ATOM 1393 C C . VAL A 1 174 ? -8.731 -2.140 15.288 1.00 93.12 174 VAL A C 1
ATOM 1395 O O . VAL A 1 174 ? -8.442 -3.298 15.589 1.00 93.12 174 VAL A O 1
ATOM 1398 N N . ARG A 1 175 ? -9.528 -1.829 14.267 1.00 94.25 175 ARG A N 1
ATOM 1399 C CA . ARG A 1 175 ? -10.074 -2.827 13.345 1.00 94.25 175 ARG A CA 1
ATOM 1400 C C . ARG A 1 175 ? -9.120 -3.133 12.195 1.00 94.25 175 ARG A C 1
ATOM 1402 O O . ARG A 1 175 ? -8.019 -2.587 12.087 1.00 94.25 175 ARG A O 1
ATOM 1409 N N . THR A 1 176 ? -9.540 -4.060 11.348 1.00 95.44 176 THR A N 1
ATOM 1410 C CA . THR A 1 176 ? -8.780 -4.494 10.178 1.00 95.44 176 THR A CA 1
ATOM 1411 C C . THR A 1 176 ? -8.653 -3.400 9.123 1.00 95.44 176 THR A C 1
ATOM 1413 O O . THR A 1 176 ? -9.390 -2.417 9.104 1.00 95.44 176 THR A O 1
ATOM 1416 N N . GLY A 1 177 ? -7.672 -3.574 8.239 1.00 95.06 177 GLY A N 1
ATOM 1417 C CA . GLY A 1 177 ? -7.558 -2.801 7.011 1.00 95.06 177 GLY A CA 1
ATOM 1418 C C . GLY A 1 177 ? -7.994 -3.609 5.791 1.00 95.06 177 GLY A C 1
ATOM 1419 O O . GLY A 1 177 ? -8.317 -4.794 5.886 1.00 95.06 177 GLY A O 1
ATOM 1420 N N . LEU A 1 178 ? -7.920 -2.970 4.629 1.00 95.31 178 LEU A N 1
ATOM 1421 C CA . LEU A 1 178 ? -8.118 -3.586 3.322 1.00 95.31 178 LEU A CA 1
ATOM 1422 C C . LEU A 1 178 ? -6.818 -3.600 2.528 1.00 95.31 178 LEU A C 1
ATOM 1424 O O . LEU A 1 178 ? -5.915 -2.790 2.749 1.00 95.31 178 LEU A O 1
ATOM 1428 N N . VAL A 1 179 ? -6.739 -4.491 1.546 1.00 96.25 179 VAL A N 1
ATOM 1429 C CA . VAL A 1 179 ? -5.715 -4.416 0.505 1.00 96.25 179 VAL A CA 1
ATOM 1430 C C . VAL A 1 179 ? -6.394 -4.072 -0.805 1.00 96.25 179 VAL A C 1
ATOM 1432 O O . VAL A 1 179 ? -7.360 -4.709 -1.204 1.00 96.25 179 VAL A O 1
ATOM 1435 N N . CYS A 1 180 ? -5.892 -3.040 -1.459 1.00 96.06 180 CYS A N 1
ATOM 1436 C CA . CYS A 1 180 ? -6.442 -2.496 -2.684 1.00 96.06 180 CYS A CA 1
ATOM 1437 C C . CYS A 1 180 ? -5.384 -2.502 -3.791 1.00 96.06 180 CYS A C 1
ATOM 1439 O O . CYS A 1 180 ? -4.181 -2.567 -3.521 1.00 96.06 180 CYS A O 1
ATOM 1441 N N . ARG A 1 181 ? -5.812 -2.381 -5.044 1.00 95.44 181 ARG A N 1
ATOM 1442 C CA . ARG A 1 181 ? -4.933 -2.196 -6.204 1.00 95.44 181 ARG A CA 1
ATOM 1443 C C . ARG A 1 181 ? -5.009 -0.751 -6.665 1.00 95.44 181 ARG A C 1
ATOM 1445 O O . ARG A 1 181 ? -6.091 -0.191 -6.796 1.00 95.44 181 ARG A O 1
ATOM 1452 N N . LYS A 1 182 ? -3.856 -0.140 -6.935 1.00 95.75 182 LYS A N 1
ATOM 1453 C CA . LYS A 1 182 ? -3.802 1.200 -7.532 1.00 95.75 182 LYS A CA 1
ATOM 1454 C C . LYS A 1 182 ? -4.290 1.136 -8.979 1.00 95.75 182 LYS A C 1
ATOM 1456 O O . LYS A 1 182 ? -3.623 0.483 -9.777 1.00 95.75 182 LYS A O 1
ATOM 1461 N N . ILE A 1 183 ? -5.365 1.830 -9.344 1.00 95.44 183 ILE A N 1
ATOM 1462 C CA . ILE A 1 183 ? -5.764 1.953 -10.761 1.00 95.44 183 ILE A CA 1
ATOM 1463 C C . ILE A 1 183 ? -5.075 3.164 -11.391 1.00 95.44 183 ILE A C 1
ATOM 1465 O O . ILE A 1 183 ? -4.419 3.053 -12.418 1.00 95.44 183 ILE A O 1
ATOM 1469 N N . GLY A 1 184 ? -5.195 4.336 -10.774 1.00 96.06 184 GLY A N 1
ATOM 1470 C CA . GLY A 1 184 ? -4.755 5.579 -11.401 1.00 96.06 184 GLY A CA 1
ATOM 1471 C C . GLY A 1 184 ? -5.102 6.801 -10.570 1.00 96.06 184 GLY A C 1
ATOM 1472 O O . GLY A 1 184 ? -5.486 6.680 -9.408 1.00 96.06 184 GLY A O 1
ATOM 1473 N N . VAL A 1 185 ? -4.937 7.978 -11.167 1.00 97.06 185 VAL A N 1
ATOM 1474 C CA . VAL A 1 185 ? -5.247 9.267 -10.543 1.00 97.06 185 VAL A CA 1
ATOM 1475 C C . VAL A 1 185 ? -6.194 10.031 -11.460 1.00 97.06 185 VAL A C 1
ATOM 1477 O O . VAL A 1 185 ? -5.902 10.176 -12.643 1.00 97.06 185 VAL A O 1
ATOM 1480 N N . ILE A 1 186 ? -7.304 10.523 -10.914 1.00 96.12 186 ILE A N 1
ATOM 1481 C CA . ILE A 1 186 ? -8.332 11.285 -11.635 1.00 96.12 186 ILE A CA 1
ATOM 1482 C C . ILE A 1 186 ? -8.578 12.615 -10.902 1.00 96.12 186 ILE A C 1
ATOM 1484 O O . ILE A 1 186 ? -8.586 12.631 -9.666 1.00 96.12 186 ILE A O 1
ATOM 1488 N N . PRO A 1 187 ? -8.755 13.744 -11.611 1.00 96.50 187 PRO A N 1
ATOM 1489 C CA . PRO A 1 187 ? -9.191 14.993 -10.996 1.00 96.50 187 PRO A CA 1
ATOM 1490 C C . PRO A 1 187 ? -10.665 14.931 -10.572 1.00 96.50 187 PRO A C 1
ATOM 1492 O O . PRO A 1 187 ? -11.525 14.449 -11.299 1.00 96.50 187 PRO A O 1
ATOM 1495 N N . GLN A 1 188 ? -10.948 15.464 -9.395 1.00 95.44 188 GLN A N 1
ATOM 1496 C CA . GLN A 1 188 ? -12.274 15.717 -8.847 1.00 95.44 188 GLN A CA 1
ATOM 1497 C C . GLN A 1 188 ? -12.379 17.207 -8.507 1.00 95.44 188 GLN A C 1
ATOM 1499 O O . GLN A 1 188 ? -11.355 17.879 -8.347 1.00 95.44 188 GLN A O 1
ATOM 1504 N N . TYR A 1 189 ? -13.595 17.725 -8.390 1.00 95.69 189 TYR A N 1
ATOM 1505 C CA . TYR A 1 189 ? -13.835 19.133 -8.079 1.00 95.69 189 TYR A CA 1
ATOM 1506 C C . TYR A 1 189 ? -14.623 19.248 -6.782 1.00 95.69 189 TYR A C 1
ATOM 1508 O O . TYR A 1 189 ? -15.529 18.459 -6.519 1.00 95.69 189 TYR A O 1
ATOM 1516 N N . PHE A 1 190 ? -14.257 20.213 -5.947 1.00 95.88 190 PHE A N 1
ATOM 1517 C CA . PHE A 1 190 ? -15.103 20.602 -4.827 1.00 95.88 190 PHE A CA 1
ATOM 1518 C C . PHE A 1 190 ? -16.205 21.551 -5.294 1.00 95.88 190 PHE A C 1
ATOM 1520 O O . PHE A 1 190 ? -16.070 22.204 -6.329 1.00 95.88 190 PHE A O 1
ATOM 1527 N N . LYS A 1 191 ? -17.250 21.696 -4.475 1.00 94.25 191 LYS A N 1
ATOM 1528 C CA . LYS A 1 191 ? -18.323 22.683 -4.684 1.00 94.25 191 LYS A CA 1
ATOM 1529 C C . LYS A 1 191 ? -17.808 24.132 -4.729 1.00 94.25 191 LYS A C 1
ATOM 1531 O O . LYS A 1 191 ? -18.449 24.993 -5.304 1.00 94.25 191 LYS A O 1
ATOM 1536 N N . ASN A 1 192 ? -16.600 24.375 -4.213 1.00 92.12 192 ASN A N 1
ATOM 1537 C CA . ASN A 1 192 ? -15.905 25.666 -4.273 1.00 92.12 192 ASN A CA 1
ATOM 1538 C C . ASN A 1 192 ? -15.158 25.903 -5.608 1.00 92.12 192 ASN A C 1
ATOM 1540 O O . ASN A 1 192 ? -14.381 26.847 -5.702 1.00 92.12 192 ASN A O 1
ATOM 1544 N N . GLY A 1 193 ? -15.233 24.981 -6.576 1.00 90.19 193 GLY A N 1
ATOM 1545 C CA . GLY A 1 193 ? -14.503 25.052 -7.855 1.00 90.19 193 GLY A CA 1
ATOM 1546 C C . GLY A 1 193 ? -13.034 24.637 -7.799 1.00 90.19 193 GLY A C 1
ATOM 1547 O O . GLY A 1 193 ? -12.369 24.517 -8.828 1.00 90.19 193 GLY A O 1
ATOM 1548 N N . THR A 1 194 ? -12.501 24.364 -6.610 1.00 94.88 194 THR A N 1
ATOM 1549 C CA . THR A 1 194 ? -11.112 23.924 -6.454 1.00 94.88 194 THR A CA 1
ATOM 1550 C C . THR A 1 194 ? -10.927 22.489 -6.948 1.00 94.88 194 THR A C 1
ATOM 1552 O O . THR A 1 194 ? -11.667 21.569 -6.592 1.00 94.88 194 THR A O 1
ATOM 1555 N N . ARG A 1 195 ? -9.897 22.285 -7.776 1.00 95.69 195 ARG A N 1
ATOM 1556 C CA . ARG A 1 195 ? -9.544 20.973 -8.329 1.00 95.69 195 ARG A CA 1
ATOM 1557 C C . ARG A 1 195 ? -8.715 20.163 -7.335 1.00 95.69 195 ARG A C 1
ATOM 1559 O O . ARG A 1 195 ? -7.663 20.612 -6.880 1.00 95.69 195 ARG A O 1
ATOM 1566 N N . VAL A 1 196 ? -9.117 18.920 -7.092 1.00 96.31 196 VAL A N 1
ATOM 1567 C CA . VAL A 1 196 ? -8.399 17.952 -6.257 1.00 96.31 196 VAL A CA 1
ATOM 1568 C C . VAL A 1 196 ? -8.129 16.666 -7.014 1.00 96.31 196 VAL A C 1
ATOM 1570 O O . VAL A 1 196 ? -9.028 15.989 -7.490 1.00 96.31 196 VAL A O 1
ATOM 1573 N N . LEU A 1 197 ? -6.860 16.279 -7.082 1.00 97.25 197 LEU A N 1
ATOM 1574 C CA . LEU A 1 197 ? -6.470 14.981 -7.624 1.00 97.25 197 LEU A CA 1
ATOM 1575 C C . LEU A 1 197 ? -6.802 13.876 -6.622 1.00 97.25 197 LEU A C 1
ATOM 1577 O O . LEU A 1 197 ? -6.446 13.992 -5.451 1.00 97.25 197 LEU A O 1
ATOM 1581 N N . CYS A 1 198 ? -7.424 12.798 -7.084 1.00 96.94 198 CYS A N 1
ATOM 1582 C CA . CYS A 1 198 ? -7.769 11.632 -6.278 1.00 96.94 198 CYS A CA 1
ATOM 1583 C C . CYS A 1 198 ? -7.128 10.376 -6.866 1.00 96.94 198 CYS A C 1
ATOM 1585 O O . CYS A 1 198 ? -7.181 10.160 -8.075 1.00 96.94 198 CYS A O 1
ATOM 1587 N N . THR A 1 199 ? -6.536 9.537 -6.019 1.00 97.81 199 THR A N 1
ATOM 1588 C CA . THR A 1 199 ? -6.058 8.211 -6.426 1.00 97.81 199 THR A CA 1
ATOM 1589 C C . THR A 1 199 ? -7.176 7.186 -6.263 1.00 97.81 199 THR A C 1
ATOM 1591 O O . THR A 1 199 ? -7.796 7.112 -5.203 1.00 97.81 199 THR A O 1
ATOM 1594 N N . LEU A 1 200 ? -7.380 6.369 -7.292 1.00 97.12 200 LEU A N 1
ATOM 1595 C CA . LEU A 1 200 ? -8.325 5.257 -7.302 1.00 97.12 200 LEU A CA 1
ATOM 1596 C C . LEU A 1 200 ? -7.688 3.986 -6.742 1.00 97.12 200 LEU A C 1
ATOM 1598 O O . LEU A 1 200 ? -6.655 3.526 -7.249 1.00 97.12 200 LEU A O 1
ATOM 1602 N N . LEU A 1 201 ? -8.327 3.412 -5.727 1.00 96.69 201 LEU A N 1
ATOM 1603 C CA . LEU A 1 201 ? -7.944 2.151 -5.104 1.00 96.69 201 LEU A CA 1
ATOM 1604 C C . LEU A 1 201 ? -9.078 1.134 -5.245 1.00 96.69 201 LEU A C 1
ATOM 1606 O O . LEU A 1 201 ? -10.141 1.300 -4.660 1.00 96.69 201 LEU A O 1
ATOM 1610 N N . GLU A 1 202 ? -8.839 0.076 -6.008 1.00 94.50 202 GLU A N 1
ATOM 1611 C CA . GLU A 1 202 ? -9.809 -0.987 -6.277 1.00 94.50 202 GLU A CA 1
ATOM 1612 C C . GLU A 1 202 ? -9.762 -2.076 -5.202 1.00 94.50 202 GLU A C 1
ATOM 1614 O O . GLU A 1 202 ? -8.671 -2.506 -4.826 1.00 94.50 202 GLU A O 1
ATOM 1619 N N . ALA A 1 203 ? -10.923 -2.564 -4.769 1.00 91.31 203 ALA A N 1
ATOM 1620 C CA . ALA A 1 203 ? -11.107 -3.750 -3.924 1.00 91.31 203 ALA A CA 1
ATOM 1621 C C . ALA A 1 203 ? -12.180 -4.706 -4.500 1.00 91.31 203 ALA A C 1
ATOM 1623 O O . ALA A 1 203 ? -12.829 -5.451 -3.766 1.00 91.31 203 ALA A O 1
ATOM 1624 N N . LYS A 1 204 ? -12.385 -4.658 -5.821 1.00 86.38 204 LYS A N 1
ATOM 1625 C CA . LYS A 1 204 ? -13.386 -5.423 -6.576 1.00 86.38 204 LYS A CA 1
ATOM 1626 C C . LYS A 1 204 ? -13.169 -6.925 -6.466 1.00 86.38 204 LYS A C 1
ATOM 1628 O O . LYS A 1 204 ? -12.050 -7.383 -6.629 1.00 86.38 204 LYS A O 1
ATOM 1633 N N . GLU A 1 205 ? -14.248 -7.693 -6.329 1.00 75.69 205 GLU A N 1
ATOM 1634 C CA . GLU A 1 205 ? -14.239 -9.163 -6.202 1.00 75.69 205 GLU A CA 1
ATOM 1635 C C . GLU A 1 205 ? -13.385 -9.872 -7.252 1.00 75.69 205 GLU A C 1
ATOM 1637 O O . GLU A 1 205 ? -12.335 -10.433 -6.956 1.00 75.69 205 GLU A O 1
ATOM 1642 N N . LYS A 1 206 ? -13.793 -9.744 -8.521 1.00 67.62 206 LYS A N 1
ATOM 1643 C CA . LYS A 1 206 ? -13.210 -10.477 -9.650 1.00 67.62 206 LYS A CA 1
ATOM 1644 C C . LYS A 1 206 ? -11.711 -10.219 -9.823 1.00 67.62 206 LYS A C 1
ATOM 1646 O O . LYS A 1 206 ? -11.029 -11.009 -10.464 1.00 67.62 206 LYS A O 1
ATOM 1651 N N . VAL A 1 207 ? -11.209 -9.104 -9.290 1.00 70.75 207 VAL A N 1
ATOM 1652 C CA . VAL A 1 207 ? -9.809 -8.683 -9.418 1.00 70.75 207 VAL A CA 1
ATOM 1653 C C . VAL A 1 207 ? -9.042 -8.899 -8.107 1.00 70.75 207 VAL A C 1
ATOM 1655 O O . VAL A 1 207 ? -7.894 -9.343 -8.120 1.00 70.75 207 VAL A O 1
ATOM 1658 N N . LEU A 1 208 ? -9.664 -8.601 -6.968 1.00 81.00 208 LEU A N 1
ATOM 1659 C CA . LEU A 1 208 ? -9.095 -8.599 -5.625 1.00 81.00 208 LEU A CA 1
ATOM 1660 C C . LEU A 1 208 ? -10.075 -9.179 -4.602 1.00 81.00 208 LEU A C 1
ATOM 1662 O O . LEU A 1 208 ? -10.756 -8.474 -3.860 1.00 81.00 208 LEU A O 1
ATOM 1666 N N . ASP A 1 209 ? -10.048 -10.499 -4.478 1.00 87.56 209 ASP A N 1
ATOM 1667 C CA . ASP A 1 209 ? -10.793 -11.193 -3.435 1.00 87.56 209 ASP A CA 1
ATOM 1668 C C . ASP A 1 209 ? -10.126 -11.083 -2.055 1.00 87.56 209 ASP A C 1
ATOM 1670 O O . ASP A 1 209 ? -9.358 -11.972 -1.655 1.00 87.56 209 ASP A O 1
ATOM 1674 N N . ASN A 1 210 ? -10.469 -10.044 -1.295 1.00 93.69 210 ASN A N 1
ATOM 1675 C CA . ASN A 1 210 ? -10.014 -9.853 0.083 1.00 93.69 210 ASN A CA 1
ATOM 1676 C C . ASN A 1 210 ? -10.777 -10.753 1.061 1.00 93.69 210 ASN A C 1
ATOM 1678 O O . ASN A 1 210 ? -11.966 -10.553 1.296 1.00 93.69 210 ASN A O 1
ATOM 1682 N N . HIS A 1 211 ? -10.086 -11.724 1.658 1.00 94.25 211 HIS A N 1
ATOM 1683 C CA . HIS A 1 211 ? -10.672 -12.630 2.651 1.00 94.25 211 HIS A CA 1
ATOM 1684 C C . HIS A 1 211 ? -9.805 -12.723 3.902 1.00 94.25 211 HIS A C 1
ATOM 1686 O O . HIS A 1 211 ? -8.575 -12.748 3.820 1.00 94.25 211 HIS A O 1
ATOM 1692 N N . VAL A 1 212 ? -10.433 -12.834 5.066 1.00 94.88 212 VAL A N 1
ATOM 1693 C CA . VAL A 1 212 ? -9.734 -13.137 6.317 1.00 94.88 212 VAL A CA 1
ATOM 1694 C C . VAL A 1 212 ? -9.297 -14.602 6.299 1.00 94.88 212 VAL A C 1
ATOM 1696 O O . VAL A 1 212 ? -10.076 -15.481 5.958 1.00 94.88 212 VAL A O 1
ATOM 1699 N N . ILE A 1 213 ? -8.045 -14.890 6.649 1.00 93.94 213 ILE A N 1
ATOM 1700 C CA . ILE A 1 213 ? -7.503 -16.261 6.640 1.00 93.94 213 ILE A CA 1
ATOM 1701 C C . ILE A 1 213 ? -7.349 -16.800 8.050 1.00 93.94 213 ILE A C 1
ATOM 1703 O O . ILE A 1 213 ? -7.710 -17.932 8.342 1.00 93.94 213 ILE A O 1
ATOM 1707 N N . SER A 1 214 ? -6.729 -16.018 8.927 1.00 92.94 214 SER A N 1
ATOM 1708 C CA . SER A 1 214 ? -6.432 -16.483 10.275 1.00 92.94 214 SER A CA 1
ATOM 1709 C C . SER A 1 214 ? -6.281 -15.313 11.221 1.00 92.94 214 SER A C 1
ATOM 1711 O O . SER A 1 214 ? -5.587 -14.338 10.902 1.00 92.94 214 SER A O 1
ATOM 1713 N N . TYR A 1 215 ? -6.840 -15.478 12.408 1.00 93.81 215 TYR A N 1
ATOM 1714 C CA . TYR A 1 215 ? -6.609 -14.619 13.553 1.00 93.81 215 TYR A CA 1
ATOM 1715 C C . TYR A 1 215 ? -5.556 -15.247 14.478 1.00 93.81 215 TYR A C 1
ATOM 1717 O O . TYR A 1 215 ? -5.438 -16.468 14.588 1.00 93.81 215 TYR A O 1
ATOM 1725 N N . THR A 1 216 ? -4.707 -14.421 15.083 1.00 92.88 216 THR A N 1
ATOM 1726 C CA . THR A 1 216 ? -3.736 -14.833 16.100 1.00 92.88 216 THR A CA 1
ATOM 1727 C C . THR A 1 216 ? -3.875 -13.911 17.302 1.00 92.88 216 THR A C 1
ATOM 1729 O O . THR A 1 216 ? -3.655 -12.705 17.163 1.00 92.88 216 THR A O 1
ATOM 1732 N N . ASP A 1 217 ? -4.158 -14.496 18.465 1.00 92.69 217 ASP A N 1
ATOM 1733 C CA . ASP A 1 217 ? -4.310 -13.777 19.733 1.00 92.69 217 ASP A CA 1
ATOM 1734 C C . ASP A 1 217 ? -3.068 -12.927 20.077 1.00 92.69 217 ASP A C 1
ATOM 1736 O O . ASP A 1 217 ? -1.941 -13.327 19.735 1.00 92.69 217 ASP A O 1
ATOM 1740 N N . PRO A 1 218 ? -3.232 -11.798 20.797 1.00 92.81 218 PRO A N 1
ATOM 1741 C CA . PRO A 1 218 ? -2.130 -10.904 21.162 1.00 92.81 218 PRO A CA 1
ATOM 1742 C C . PRO A 1 218 ? -0.983 -11.612 21.889 1.00 92.81 218 PRO A C 1
ATOM 1744 O O . PRO A 1 218 ? 0.186 -11.457 21.527 1.00 92.81 218 PRO A O 1
ATOM 1747 N N . GLU A 1 219 ? -1.302 -12.464 22.866 1.00 91.44 219 GLU A N 1
ATOM 1748 C CA . GLU A 1 219 ? -0.305 -13.174 23.674 1.00 91.44 219 GLU A CA 1
ATOM 1749 C C . GLU A 1 219 ? 0.550 -14.125 22.831 1.00 91.44 219 GLU A C 1
ATOM 1751 O O . GLU A 1 219 ? 1.787 -14.112 22.887 1.00 91.44 219 GLU A O 1
ATOM 1756 N N . LYS A 1 220 ? -0.113 -14.931 21.991 1.00 91.75 220 LYS A N 1
ATOM 1757 C CA . LYS A 1 220 ? 0.548 -15.865 21.073 1.00 91.75 220 LYS A CA 1
ATOM 1758 C C . LYS A 1 220 ? 1.409 -15.094 20.081 1.00 91.75 220 LYS A C 1
ATOM 1760 O O . LYS A 1 220 ? 2.569 -15.455 19.852 1.00 91.75 220 LYS A O 1
ATOM 1765 N N . TRP A 1 221 ? 0.874 -14.019 19.507 1.00 89.19 221 TRP A N 1
ATOM 1766 C CA . TRP A 1 221 ? 1.607 -13.225 18.534 1.00 89.19 221 TRP A CA 1
ATOM 1767 C C . TRP A 1 221 ? 2.852 -12.584 19.146 1.00 89.19 221 TRP A C 1
ATOM 1769 O O . TRP A 1 221 ? 3.942 -12.724 18.584 1.00 89.19 221 TRP A O 1
ATOM 1779 N N . TYR A 1 222 ? 2.732 -11.970 20.322 1.00 88.62 222 TYR A N 1
ATOM 1780 C CA . TYR A 1 222 ? 3.855 -11.352 21.020 1.00 88.62 222 TYR A CA 1
ATOM 1781 C C . TYR A 1 222 ? 4.935 -12.373 21.412 1.00 88.62 222 TYR A C 1
ATOM 1783 O O . TYR A 1 222 ? 6.131 -12.097 21.283 1.00 88.62 222 TYR A O 1
ATOM 1791 N N . LYS A 1 223 ? 4.550 -13.587 21.828 1.00 88.62 223 LYS A N 1
ATOM 1792 C CA . LYS A 1 223 ? 5.496 -14.646 22.220 1.00 88.62 223 LYS A CA 1
ATOM 1793 C C . LYS A 1 223 ? 6.362 -15.127 21.052 1.00 88.62 223 LYS A C 1
ATOM 1795 O O . LYS A 1 223 ? 7.586 -15.233 21.210 1.00 88.62 223 LYS A O 1
ATOM 1800 N N . TYR A 1 224 ? 5.754 -15.388 19.894 1.00 86.38 224 TYR A N 1
ATOM 1801 C CA . TYR A 1 224 ? 6.424 -16.036 18.758 1.00 86.38 224 TYR A CA 1
ATOM 1802 C C . TYR A 1 224 ? 6.944 -15.061 17.691 1.00 86.38 224 TYR A C 1
ATOM 1804 O O . TYR A 1 224 ? 7.932 -15.354 17.013 1.00 86.38 224 TYR A O 1
ATOM 1812 N N . SER A 1 225 ? 6.326 -13.890 17.530 1.00 85.12 225 SER A N 1
ATOM 1813 C CA . SER A 1 225 ? 6.682 -12.946 16.469 1.00 85.12 225 SER A CA 1
ATOM 1814 C C . SER A 1 225 ? 7.823 -12.019 16.879 1.00 85.12 225 SER A C 1
ATOM 1816 O O . SER A 1 225 ? 7.710 -11.231 17.817 1.00 85.12 225 SER A O 1
ATOM 1818 N N . LYS A 1 226 ? 8.914 -12.022 16.101 1.00 82.19 226 LYS A N 1
ATOM 1819 C CA . LYS A 1 226 ? 9.978 -11.008 16.233 1.00 82.19 226 LYS A CA 1
ATOM 1820 C C . LYS A 1 226 ? 9.452 -9.590 15.984 1.00 82.19 226 LYS A C 1
ATOM 1822 O O . LYS A 1 226 ? 9.935 -8.653 16.608 1.00 82.19 226 LYS A O 1
ATOM 1827 N N . ILE A 1 227 ? 8.474 -9.446 15.085 1.00 81.12 227 ILE A N 1
ATOM 1828 C CA . ILE A 1 227 ? 7.864 -8.156 14.733 1.00 81.12 227 ILE A CA 1
ATOM 1829 C C . ILE A 1 227 ? 7.029 -7.639 15.905 1.00 81.12 227 ILE A C 1
ATOM 1831 O O . ILE A 1 227 ? 7.246 -6.513 16.332 1.00 81.12 227 ILE A O 1
ATOM 1835 N N . GLY A 1 228 ? 6.182 -8.492 16.497 1.00 79.62 228 GLY A N 1
ATOM 1836 C CA . GLY A 1 228 ? 5.366 -8.121 17.660 1.00 79.62 228 GLY A CA 1
ATOM 1837 C C . GLY A 1 228 ? 6.219 -7.650 18.844 1.00 79.62 228 GLY A C 1
ATOM 1838 O O . GLY A 1 228 ? 5.913 -6.635 19.465 1.00 79.62 228 GLY A O 1
ATOM 1839 N N . LYS A 1 229 ? 7.358 -8.316 19.098 1.00 82.94 229 LYS A N 1
ATOM 1840 C CA . LYS A 1 229 ? 8.326 -7.889 20.126 1.00 82.94 229 LYS A CA 1
ATOM 1841 C C . LYS A 1 229 ? 9.010 -6.569 19.791 1.00 82.94 229 LYS A C 1
ATOM 1843 O O . LYS A 1 229 ? 9.155 -5.730 20.673 1.00 82.94 229 LYS A O 1
ATOM 1848 N N . LYS A 1 230 ? 9.440 -6.395 18.537 1.00 80.38 230 LYS A N 1
ATOM 1849 C CA . LYS A 1 230 ? 10.149 -5.191 18.080 1.00 80.38 230 LYS A CA 1
ATOM 1850 C C . LYS A 1 230 ? 9.255 -3.951 18.109 1.00 80.38 230 LYS A C 1
ATOM 1852 O O . LYS A 1 230 ? 9.733 -2.884 18.471 1.00 80.38 230 LYS A O 1
ATOM 1857 N N . GLU A 1 231 ? 7.994 -4.091 17.710 1.00 77.19 231 GLU A N 1
ATOM 1858 C CA . GLU A 1 231 ? 7.025 -2.989 17.658 1.00 77.19 231 GLU A CA 1
ATOM 1859 C C . GLU A 1 231 ? 6.290 -2.771 18.990 1.00 77.19 231 GLU A C 1
ATOM 1861 O O . GLU A 1 231 ? 5.561 -1.797 19.129 1.00 77.19 231 GLU A O 1
ATOM 1866 N N . GLY A 1 232 ? 6.496 -3.643 19.986 1.00 78.62 232 GLY A N 1
ATOM 1867 C CA . GLY A 1 232 ? 5.899 -3.494 21.316 1.00 78.62 232 GLY A CA 1
ATOM 1868 C C . GLY A 1 232 ? 4.391 -3.761 21.364 1.00 78.62 232 GLY A C 1
ATOM 1869 O O . GLY A 1 232 ? 3.711 -3.278 22.265 1.00 78.62 232 GLY A O 1
ATOM 1870 N N . LEU A 1 233 ? 3.855 -4.541 20.423 1.00 82.00 233 LEU A N 1
ATOM 1871 C CA . LEU A 1 233 ? 2.414 -4.733 20.225 1.00 82.00 233 LEU A CA 1
ATOM 1872 C C . LEU A 1 233 ? 1.858 -5.841 21.130 1.00 82.00 233 LEU A C 1
ATOM 1874 O O . LEU A 1 233 ? 1.423 -6.886 20.658 1.00 82.00 233 LEU A O 1
ATOM 1878 N N . LYS A 1 234 ? 1.917 -5.633 22.449 1.00 82.25 234 LYS A N 1
ATOM 1879 C CA . LYS A 1 234 ? 1.430 -6.612 23.441 1.00 82.25 234 LYS A CA 1
ATOM 1880 C C . LYS A 1 234 ? -0.095 -6.737 23.466 1.00 82.25 234 LYS A C 1
ATOM 1882 O O . LYS A 1 234 ? -0.601 -7.828 23.682 1.00 82.25 234 LYS A O 1
ATOM 1887 N N . MET A 1 235 ? -0.796 -5.623 23.247 1.00 86.50 235 MET A N 1
ATOM 1888 C CA . MET A 1 235 ? -2.258 -5.525 23.372 1.00 86.50 235 MET A CA 1
ATOM 1889 C C . MET A 1 235 ? -3.006 -5.839 22.069 1.00 86.50 235 MET A C 1
ATOM 1891 O O . MET A 1 235 ? -4.226 -5.943 22.074 1.00 86.50 235 MET A O 1
ATOM 1895 N N . LEU A 1 236 ? -2.293 -5.952 20.943 1.00 91.56 236 LEU A N 1
ATOM 1896 C CA . LEU A 1 236 ? -2.897 -6.167 19.630 1.00 91.56 236 LEU A CA 1
ATOM 1897 C C . LEU A 1 236 ? -2.665 -7.603 19.166 1.00 91.56 236 LEU A C 1
ATOM 1899 O O . LEU A 1 236 ? -1.564 -8.134 19.292 1.00 91.56 236 LEU A O 1
ATOM 1903 N N . GLY A 1 237 ? -3.697 -8.213 18.599 1.00 92.56 237 GLY A N 1
ATOM 1904 C CA . GLY A 1 237 ? -3.618 -9.456 17.848 1.00 92.56 237 GLY A CA 1
ATOM 1905 C C . GLY A 1 237 ? -3.185 -9.207 16.406 1.00 92.56 237 GLY A C 1
ATOM 1906 O O . GLY A 1 237 ? -3.069 -8.069 15.942 1.00 92.56 237 GLY A O 1
ATOM 1907 N N . ARG A 1 238 ? -2.959 -10.293 15.669 1.00 94.00 238 ARG A N 1
ATOM 1908 C CA . ARG A 1 238 ? -2.641 -10.245 14.238 1.00 94.00 238 ARG A CA 1
ATOM 1909 C C . ARG A 1 238 ? -3.746 -10.914 13.443 1.00 94.00 238 ARG A C 1
ATOM 1911 O O . ARG A 1 238 ? -3.955 -12.118 13.577 1.00 94.00 238 ARG A O 1
ATOM 1918 N N . LEU A 1 239 ? -4.341 -10.169 12.523 1.00 94.94 239 LEU A N 1
ATOM 1919 C CA . LEU A 1 239 ? -5.281 -10.699 11.547 1.00 94.94 239 LEU A CA 1
ATOM 1920 C C . LEU A 1 239 ? -4.623 -10.769 10.170 1.00 94.94 239 LEU A C 1
ATOM 1922 O O . LEU A 1 239 ? -4.064 -9.787 9.681 1.00 94.94 239 LEU A O 1
ATOM 1926 N N . THR A 1 240 ? -4.638 -11.958 9.572 1.00 95.31 240 THR A N 1
ATOM 1927 C CA . THR A 1 240 ? -4.042 -12.211 8.255 1.00 95.31 240 THR A CA 1
ATOM 1928 C C . THR A 1 240 ? -5.131 -12.180 7.192 1.00 95.31 240 THR A C 1
ATOM 1930 O O . THR A 1 240 ? -6.091 -12.941 7.283 1.00 95.31 240 THR A O 1
ATOM 1933 N N . VAL A 1 241 ? -4.963 -11.322 6.190 1.00 95.69 241 VAL A N 1
ATOM 1934 C CA . VAL A 1 241 ? -5.863 -11.150 5.046 1.00 95.69 241 VAL A CA 1
ATOM 1935 C C . VAL A 1 241 ? -5.191 -11.708 3.796 1.00 95.69 241 VAL A C 1
ATOM 1937 O O . VAL A 1 241 ? -4.014 -11.455 3.538 1.00 95.69 241 VAL A O 1
ATOM 1940 N N . GLY A 1 242 ? -5.932 -12.489 3.027 1.00 94.81 242 GLY A N 1
ATOM 1941 C CA . GLY A 1 242 ? -5.538 -13.005 1.729 1.00 94.81 242 GLY A CA 1
ATOM 1942 C C . GLY A 1 242 ? -6.075 -12.149 0.603 1.00 94.81 242 GLY A C 1
ATOM 1943 O O . GLY A 1 242 ? -7.215 -11.701 0.670 1.00 94.81 242 GLY A O 1
ATOM 1944 N N . VAL A 1 243 ? -5.251 -11.953 -0.420 1.00 93.81 243 VAL A N 1
ATOM 1945 C CA . VAL A 1 243 ? -5.522 -11.041 -1.530 1.00 93.81 243 VAL A CA 1
ATOM 1946 C C . VAL A 1 243 ? -5.260 -11.754 -2.844 1.00 93.81 243 VAL A C 1
ATOM 1948 O O . VAL A 1 243 ? -4.192 -12.358 -2.998 1.00 93.81 243 VAL A O 1
ATOM 1951 N N . GLN A 1 244 ? -6.207 -11.601 -3.775 1.00 91.94 244 GLN A N 1
ATOM 1952 C CA . GLN A 1 244 ? -6.189 -12.149 -5.134 1.00 91.94 244 GLN A CA 1
ATOM 1953 C C . GLN A 1 244 ? -6.230 -13.683 -5.152 1.00 91.94 244 GLN A C 1
ATOM 1955 O O . GLN A 1 244 ? -5.241 -14.340 -4.830 1.00 91.94 244 GLN A O 1
ATOM 1960 N N . SER A 1 245 ? -7.387 -14.246 -5.510 1.00 90.75 245 SER A N 1
ATOM 1961 C CA . SER A 1 245 ? -7.550 -15.689 -5.727 1.00 90.75 245 SER A CA 1
ATOM 1962 C C . SER A 1 245 ? -6.731 -16.149 -6.920 1.00 90.75 245 SER A C 1
ATOM 1964 O O . SER A 1 245 ? -6.598 -15.421 -7.902 1.00 90.75 245 SER A O 1
ATOM 1966 N N . ASP A 1 246 ? -6.176 -17.349 -6.827 1.00 88.69 246 ASP A N 1
ATOM 1967 C CA . ASP A 1 246 ? -5.427 -17.957 -7.918 1.00 88.69 246 ASP A CA 1
ATOM 1968 C C . ASP A 1 246 ? -5.592 -19.477 -7.883 1.00 88.69 246 ASP A C 1
ATOM 1970 O O . ASP A 1 246 ? -6.071 -20.044 -6.893 1.00 88.69 246 ASP A O 1
ATOM 1974 N N . ASP A 1 247 ? -5.179 -20.134 -8.961 1.00 86.69 247 ASP A N 1
ATOM 1975 C CA . ASP A 1 247 ? -5.390 -21.570 -9.126 1.00 86.69 247 ASP A CA 1
ATOM 1976 C C . ASP A 1 247 ? -4.665 -22.369 -8.030 1.00 86.69 247 ASP A C 1
ATOM 1978 O O . ASP A 1 247 ? -3.468 -22.158 -7.789 1.00 86.69 247 ASP A O 1
ATOM 1982 N N . PRO A 1 248 ? -5.329 -23.350 -7.391 1.00 87.75 248 PRO A N 1
ATOM 1983 C CA . PRO A 1 248 ? -4.719 -24.144 -6.332 1.00 87.75 248 PRO A CA 1
ATOM 1984 C C . PRO A 1 248 ? -3.523 -24.948 -6.828 1.00 87.75 248 PRO A C 1
ATOM 1986 O O . PRO A 1 248 ? -2.585 -25.176 -6.063 1.00 87.75 248 PRO A O 1
ATOM 1989 N N . GLN A 1 249 ? -3.519 -25.331 -8.105 1.00 83.44 249 GLN A N 1
ATOM 1990 C CA . GLN A 1 249 ? -2.403 -26.043 -8.706 1.00 83.44 249 GLN A CA 1
ATOM 1991 C C . GLN A 1 249 ? -1.105 -25.258 -8.528 1.00 83.44 249 GLN A C 1
ATOM 1993 O O . GLN A 1 249 ? -0.161 -25.812 -7.984 1.00 83.44 249 GLN A O 1
ATOM 1998 N N . LYS A 1 250 ? -1.056 -23.954 -8.818 1.00 85.56 250 LYS A N 1
ATOM 1999 C CA . LYS A 1 250 ? 0.189 -23.157 -8.775 1.00 85.56 250 LYS A CA 1
ATOM 2000 C C . LYS A 1 250 ? 0.919 -23.201 -7.427 1.00 85.56 250 LYS A C 1
ATOM 2002 O O . LYS A 1 250 ? 2.118 -22.933 -7.379 1.00 85.56 250 LYS A O 1
ATOM 2007 N N . PHE A 1 251 ? 0.239 -23.558 -6.337 1.00 89.81 251 PHE A N 1
ATOM 2008 C CA . PHE A 1 251 ? 0.784 -23.493 -4.990 1.00 89.81 251 PHE A CA 1
ATOM 2009 C C . PHE A 1 251 ? 1.156 -24.842 -4.360 1.00 89.81 251 PHE A C 1
ATOM 2011 O O . PHE A 1 251 ? 0.453 -25.853 -4.462 1.00 89.81 251 PHE A O 1
ATOM 2018 N N . THR A 1 252 ? 2.224 -24.815 -3.560 1.00 90.75 252 THR A N 1
ATOM 2019 C CA . THR A 1 252 ? 2.648 -25.939 -2.714 1.00 90.75 252 THR A CA 1
ATOM 2020 C C . THR A 1 252 ? 1.531 -26.364 -1.754 1.00 90.75 252 THR A C 1
ATOM 2022 O O . THR A 1 252 ? 0.836 -25.519 -1.185 1.00 90.75 252 THR A O 1
ATOM 2025 N N . ALA A 1 253 ? 1.402 -27.668 -1.484 1.00 88.88 253 ALA A N 1
ATOM 2026 C CA . ALA A 1 253 ? 0.396 -28.215 -0.564 1.00 88.88 253 ALA A CA 1
ATOM 2027 C C . ALA A 1 253 ? 0.417 -27.552 0.830 1.00 88.88 253 ALA A C 1
ATOM 2029 O O . ALA A 1 253 ? -0.631 -27.229 1.384 1.00 88.88 253 ALA A O 1
ATOM 2030 N N . ALA A 1 254 ? 1.611 -27.260 1.364 1.00 90.81 254 ALA A N 1
ATOM 2031 C CA . ALA A 1 254 ? 1.770 -26.554 2.637 1.00 90.81 254 ALA A CA 1
ATOM 2032 C C . ALA A 1 254 ? 1.175 -25.135 2.618 1.00 90.81 254 ALA A C 1
ATOM 2034 O O . ALA A 1 254 ? 0.606 -24.693 3.613 1.00 90.81 254 ALA A O 1
ATOM 2035 N N . TYR A 1 255 ? 1.298 -24.422 1.493 1.00 91.56 255 TYR A N 1
ATOM 2036 C CA . TYR A 1 255 ? 0.717 -23.089 1.340 1.00 91.56 255 TYR A CA 1
ATOM 2037 C C . TYR A 1 255 ? -0.804 -23.176 1.198 1.00 91.56 255 TYR A C 1
ATOM 2039 O O . TYR A 1 255 ? -1.520 -22.458 1.893 1.00 91.56 255 TYR A O 1
ATOM 2047 N N . ARG A 1 256 ? -1.301 -24.121 0.387 1.00 91.00 256 ARG A N 1
ATOM 2048 C CA . ARG A 1 256 ? -2.739 -24.395 0.234 1.00 91.00 256 ARG A CA 1
ATOM 2049 C C . ARG A 1 256 ? -3.426 -24.711 1.558 1.00 91.00 256 ARG A C 1
ATOM 2051 O O . ARG A 1 256 ? -4.456 -24.116 1.859 1.00 91.00 256 ARG A O 1
ATOM 2058 N N . GLY A 1 257 ? -2.815 -25.557 2.389 1.00 90.00 257 GLY A N 1
ATOM 2059 C CA . GLY A 1 257 ? -3.376 -25.966 3.680 1.00 90.00 257 GLY A CA 1
ATOM 2060 C C . GLY A 1 257 ? -3.677 -24.811 4.646 1.00 90.00 257 GLY A C 1
ATOM 2061 O O . GLY A 1 257 ? -4.488 -24.979 5.552 1.00 90.00 257 GLY A O 1
ATOM 2062 N N . ILE A 1 258 ? -3.075 -23.629 4.462 1.00 91.31 258 ILE A N 1
ATOM 2063 C CA . ILE A 1 258 ? -3.407 -22.423 5.238 1.00 91.31 258 ILE A CA 1
ATOM 2064 C C . ILE A 1 258 ? -4.809 -21.917 4.870 1.00 91.31 258 ILE A C 1
ATOM 2066 O O . ILE A 1 258 ? -5.599 -21.594 5.752 1.00 91.31 258 ILE A O 1
ATOM 2070 N N . PHE A 1 259 ? -5.118 -21.866 3.577 1.00 92.12 259 PHE A N 1
ATOM 2071 C CA . PHE A 1 259 ? -6.384 -21.349 3.054 1.00 92.12 259 PHE A CA 1
ATOM 2072 C C . PHE A 1 259 ? -7.516 -22.359 3.188 1.00 92.12 259 PHE A C 1
ATOM 2074 O O . PHE A 1 259 ? -8.646 -21.971 3.473 1.00 92.12 259 PHE A O 1
ATOM 2081 N N . GLU A 1 260 ? -7.205 -23.653 3.072 1.00 89.75 260 GLU A N 1
ATOM 2082 C CA . GLU A 1 260 ? -8.205 -24.698 3.278 1.00 89.75 260 GLU A CA 1
ATOM 2083 C C . GLU A 1 260 ? -8.780 -24.681 4.707 1.00 89.75 260 GLU A C 1
ATOM 2085 O O . GLU A 1 260 ? -9.933 -25.051 4.891 1.00 89.75 260 GLU A O 1
ATOM 2090 N N . LYS A 1 261 ? -8.013 -24.247 5.721 1.00 88.00 261 LYS A N 1
ATOM 2091 C CA . LYS A 1 261 ? -8.523 -24.071 7.099 1.00 88.00 261 LYS A CA 1
ATOM 2092 C C . LYS A 1 261 ? -9.555 -22.946 7.203 1.00 88.00 261 LYS A C 1
ATOM 2094 O O . LYS A 1 261 ? -10.476 -23.024 8.002 1.00 88.00 261 LYS A O 1
ATOM 2099 N N . ALA A 1 262 ? -9.395 -21.908 6.389 1.00 88.31 262 ALA A N 1
ATOM 2100 C CA . ALA A 1 262 ? -10.321 -20.784 6.316 1.00 88.31 262 ALA A CA 1
ATOM 2101 C C . ALA A 1 262 ? -11.476 -21.026 5.328 1.00 88.31 262 ALA A C 1
ATOM 2103 O O . ALA A 1 262 ? -12.353 -20.179 5.199 1.00 88.31 262 ALA A O 1
ATOM 2104 N N . GLY A 1 263 ? -11.470 -22.147 4.596 1.00 89.19 263 GLY A N 1
ATOM 2105 C CA . GLY A 1 263 ? -12.477 -22.439 3.578 1.00 89.19 263 GLY A CA 1
ATOM 2106 C C . GLY A 1 263 ? -12.416 -21.506 2.361 1.00 89.19 263 GLY A C 1
ATOM 2107 O O . GLY A 1 263 ? -13.430 -21.303 1.702 1.00 89.19 263 GLY A O 1
ATOM 2108 N N . VAL A 1 264 ? -11.259 -20.912 2.048 1.00 90.94 264 VAL A N 1
ATOM 2109 C CA . VAL A 1 264 ? -11.107 -19.987 0.907 1.00 90.94 264 VAL A CA 1
ATOM 2110 C C . VAL A 1 264 ? -10.159 -20.531 -0.154 1.00 90.94 264 VAL A C 1
ATOM 2112 O O . VAL A 1 264 ? -9.269 -21.338 0.125 1.00 90.94 264 VAL A O 1
ATOM 2115 N N . LEU A 1 265 ? -10.333 -20.048 -1.387 1.00 91.31 265 LEU A N 1
ATOM 2116 C CA . LEU A 1 265 ? -9.377 -20.281 -2.465 1.00 91.31 265 LEU A CA 1
ATOM 2117 C C . LEU A 1 265 ? -7.992 -19.739 -2.082 1.00 91.31 265 LEU A C 1
ATOM 2119 O O . LEU A 1 265 ? -7.901 -18.727 -1.371 1.00 91.31 265 LEU A O 1
ATOM 2123 N N . PRO A 1 266 ? -6.908 -20.394 -2.530 1.00 92.19 266 PRO A N 1
ATOM 2124 C CA . PRO A 1 266 ? -5.569 -19.936 -2.225 1.00 92.19 266 PRO A CA 1
ATOM 2125 C C . PRO A 1 266 ? -5.320 -18.572 -2.860 1.00 92.19 266 PRO A C 1
ATOM 2127 O O . PRO A 1 266 ? -5.774 -18.276 -3.964 1.00 92.19 266 PRO A O 1
ATOM 2130 N N . LYS A 1 267 ? -4.622 -17.718 -2.112 1.00 92.81 267 LYS A N 1
ATOM 2131 C CA . LYS A 1 267 ? -4.414 -16.316 -2.478 1.00 92.81 267 LYS A CA 1
ATOM 2132 C C . LYS A 1 267 ? -2.953 -16.053 -2.824 1.00 92.81 267 LYS A C 1
ATOM 2134 O O . LYS A 1 267 ? -2.062 -16.574 -2.152 1.00 92.81 267 LYS A O 1
ATOM 2139 N N . GLN A 1 268 ? -2.684 -15.194 -3.806 1.00 90.94 268 GLN A N 1
ATOM 2140 C CA . GLN A 1 268 ? -1.314 -14.867 -4.231 1.00 90.94 268 GLN A CA 1
ATOM 2141 C C . GLN A 1 268 ? -0.522 -14.128 -3.146 1.00 90.94 268 GLN A C 1
ATOM 2143 O O . GLN A 1 268 ? 0.670 -14.394 -2.899 1.00 90.94 268 GLN A O 1
ATOM 2148 N N . LYS A 1 269 ? -1.163 -13.148 -2.497 1.00 91.56 269 LYS A N 1
ATOM 2149 C CA . LYS A 1 269 ? -0.521 -12.304 -1.484 1.00 91.56 269 LYS A CA 1
ATOM 2150 C C . LYS A 1 269 ? -1.243 -12.397 -0.151 1.00 91.56 269 LYS A C 1
ATOM 2152 O O . LYS A 1 269 ? -2.455 -12.549 -0.069 1.00 91.56 269 LYS A O 1
ATOM 2157 N N . LEU A 1 270 ? -0.438 -12.303 0.903 1.00 93.50 270 LEU A N 1
ATOM 2158 C CA . LEU A 1 270 ? -0.891 -12.250 2.281 1.00 93.50 270 LEU A CA 1
ATOM 2159 C C . LEU A 1 270 ? -0.537 -10.884 2.849 1.00 93.50 270 LEU A C 1
ATOM 2161 O O . LEU A 1 270 ? 0.577 -10.385 2.664 1.00 93.50 270 LEU A O 1
ATOM 2165 N N . ALA A 1 271 ? -1.487 -10.313 3.558 1.00 93.88 271 ALA A N 1
ATOM 2166 C CA . ALA A 1 271 ? -1.368 -9.100 4.328 1.00 93.88 271 ALA A CA 1
ATOM 2167 C C . ALA A 1 271 ? -1.633 -9.413 5.793 1.00 93.88 271 ALA A C 1
ATOM 2169 O O . ALA A 1 271 ? -2.363 -10.345 6.111 1.00 93.88 271 ALA A O 1
ATOM 2170 N N . ALA A 1 272 ? -1.031 -8.647 6.693 1.00 93.12 272 ALA A N 1
ATOM 2171 C CA . ALA A 1 272 ? -1.292 -8.779 8.114 1.00 93.12 272 ALA A CA 1
ATOM 2172 C C . ALA A 1 272 ? -1.569 -7.401 8.702 1.00 93.12 272 ALA A C 1
ATOM 2174 O O . ALA A 1 272 ? -0.806 -6.463 8.467 1.00 93.12 272 ALA A O 1
ATOM 2175 N N . PHE A 1 273 ? -2.638 -7.310 9.483 1.00 95.25 273 PHE A N 1
ATOM 2176 C CA . PHE A 1 273 ? -3.020 -6.118 10.223 1.00 95.25 273 PHE A CA 1
ATOM 2177 C C . PHE A 1 273 ? -2.943 -6.416 11.719 1.00 95.25 273 PHE A C 1
ATOM 2179 O O . PHE A 1 273 ? -3.305 -7.508 12.164 1.00 95.25 273 PHE A O 1
ATOM 2186 N N . ALA A 1 274 ? -2.427 -5.456 12.482 1.00 94.06 274 ALA A N 1
ATOM 2187 C CA . ALA A 1 274 ? -2.491 -5.498 13.934 1.00 94.06 274 ALA A CA 1
ATOM 2188 C C . ALA A 1 274 ? -3.859 -4.959 14.360 1.00 94.06 274 ALA A C 1
ATOM 2190 O O . ALA A 1 274 ? -4.220 -3.861 13.939 1.00 94.06 274 ALA A O 1
ATOM 2191 N N . ILE A 1 275 ? -4.600 -5.730 15.150 1.00 95.06 275 ILE A N 1
ATOM 2192 C CA . ILE A 1 275 ? -5.978 -5.417 15.544 1.00 95.06 275 ILE A CA 1
ATOM 2193 C C . ILE A 1 275 ? -6.186 -5.596 17.041 1.00 95.06 275 ILE A C 1
ATOM 2195 O O . ILE A 1 275 ? -5.461 -6.359 17.677 1.00 95.06 275 ILE A O 1
ATOM 2199 N N . THR A 1 276 ? -7.174 -4.921 17.616 1.00 94.62 276 THR A N 1
ATOM 2200 C CA . THR A 1 276 ? -7.602 -5.209 18.989 1.00 94.62 276 THR A CA 1
ATOM 2201 C C . THR A 1 276 ? -8.370 -6.536 19.048 1.00 94.62 276 THR A C 1
ATOM 2203 O O . THR A 1 276 ? -8.958 -6.944 18.044 1.00 94.62 276 THR A O 1
ATOM 2206 N N . PRO A 1 277 ? -8.375 -7.240 20.196 1.00 93.12 277 PRO A N 1
ATOM 2207 C CA . PRO A 1 277 ? -9.132 -8.486 20.363 1.00 93.12 277 PRO A CA 1
ATOM 2208 C C . PRO A 1 277 ? -10.621 -8.348 20.037 1.00 93.12 277 PRO A C 1
ATOM 2210 O O . PRO A 1 277 ? -11.178 -9.203 19.358 1.00 93.12 277 PRO A O 1
ATOM 2213 N N . ASN A 1 278 ? -11.225 -7.217 20.410 1.00 93.81 278 ASN A N 1
ATOM 2214 C CA . ASN A 1 278 ? -12.638 -6.917 20.155 1.00 93.81 278 ASN A CA 1
ATOM 2215 C C . ASN A 1 278 ? -12.966 -6.837 18.651 1.00 93.81 278 ASN A C 1
ATOM 2217 O O . ASN A 1 278 ? -14.114 -6.996 18.259 1.00 93.81 278 ASN A O 1
ATOM 2221 N N . ALA A 1 279 ? -11.961 -6.605 17.798 1.00 94.00 279 ALA A N 1
ATOM 2222 C CA . ALA A 1 279 ? -12.109 -6.482 16.349 1.00 94.00 279 ALA A CA 1
ATOM 2223 C C . ALA A 1 279 ? -11.801 -7.788 15.593 1.00 94.00 279 ALA A C 1
ATOM 2225 O O . ALA A 1 279 ? -11.434 -7.757 14.413 1.00 94.00 279 ALA A O 1
ATOM 2226 N N . GLN A 1 280 ? -11.864 -8.934 16.273 1.00 93.31 280 GLN A N 1
ATOM 2227 C CA . GLN A 1 280 ? -11.675 -10.235 15.642 1.00 93.31 280 GLN A CA 1
ATOM 2228 C C . GLN A 1 280 ? -12.778 -10.520 14.612 1.00 93.31 280 GLN A C 1
ATOM 2230 O O . GLN A 1 280 ? -13.938 -10.161 14.793 1.00 93.31 280 GLN A O 1
ATOM 2235 N N . ILE A 1 281 ? -12.401 -11.173 13.514 1.00 93.31 281 ILE A N 1
ATOM 2236 C CA . ILE A 1 281 ? -13.311 -11.547 12.427 1.00 93.31 281 ILE A CA 1
ATOM 2237 C C . ILE A 1 281 ? -13.111 -13.028 12.147 1.00 93.31 281 ILE A C 1
ATOM 2239 O O . ILE A 1 281 ? -11.976 -13.522 12.188 1.00 93.31 281 ILE A O 1
ATOM 2243 N N . GLN A 1 282 ? -14.206 -13.717 11.841 1.00 91.62 282 GLN A N 1
ATOM 2244 C CA . GLN A 1 282 ? -14.175 -15.121 11.469 1.00 91.62 282 GLN A CA 1
ATOM 2245 C C . GLN A 1 282 ? -13.278 -15.341 10.229 1.00 91.62 282 GLN A C 1
ATOM 2247 O O . GLN A 1 282 ? -13.307 -14.562 9.270 1.00 91.62 282 GLN A O 1
ATOM 2252 N N . PRO A 1 283 ? -12.431 -16.384 10.218 1.00 92.31 283 PRO A N 1
ATOM 2253 C CA . PRO A 1 283 ? -11.693 -16.752 9.018 1.00 92.31 283 PRO A CA 1
ATOM 2254 C C . PRO A 1 283 ? -12.664 -17.199 7.918 1.00 92.31 283 PRO A C 1
ATOM 2256 O O . PRO A 1 283 ? -13.612 -17.933 8.170 1.00 92.31 283 PRO A O 1
ATOM 2259 N N . GLY A 1 284 ? -12.411 -16.763 6.689 1.00 90.31 284 GLY A N 1
ATOM 2260 C CA . GLY A 1 284 ? -13.276 -16.986 5.534 1.00 90.31 284 GLY A CA 1
ATOM 2261 C C . GLY A 1 284 ? -14.193 -15.809 5.207 1.00 90.31 284 GLY A C 1
ATOM 2262 O O . GLY A 1 284 ? -14.688 -15.742 4.082 1.00 90.31 284 GLY A O 1
ATOM 2263 N N . THR A 1 285 ? -14.365 -14.849 6.122 1.00 91.69 285 THR A N 1
ATOM 2264 C CA . THR A 1 285 ? -15.160 -13.640 5.874 1.00 91.69 285 THR A CA 1
ATOM 2265 C C . THR A 1 285 ? -14.505 -12.759 4.815 1.00 91.69 285 THR A C 1
ATOM 2267 O O . THR A 1 285 ? -13.289 -12.529 4.825 1.00 91.69 285 THR A O 1
ATOM 2270 N N . ARG A 1 286 ? -15.325 -12.253 3.895 1.00 92.31 286 ARG A N 1
ATOM 2271 C CA . ARG A 1 286 ? -14.914 -11.332 2.837 1.00 92.31 286 ARG A CA 1
ATOM 2272 C C . ARG A 1 286 ? -14.918 -9.887 3.328 1.00 92.31 286 ARG A C 1
ATOM 2274 O O . ARG A 1 286 ? -15.768 -9.501 4.122 1.00 92.31 286 ARG A O 1
ATOM 2281 N N . LEU A 1 287 ? -13.986 -9.085 2.817 1.00 94.31 287 LEU A N 1
ATOM 2282 C CA . LEU A 1 287 ? -13.887 -7.660 3.120 1.00 94.31 287 LEU A CA 1
ATOM 2283 C C . LEU A 1 287 ? -14.250 -6.807 1.896 1.00 94.31 287 LEU A C 1
ATOM 2285 O O . LEU A 1 287 ? -13.702 -7.015 0.812 1.00 94.31 287 LEU A O 1
ATOM 2289 N N . TYR A 1 288 ? -15.133 -5.830 2.096 1.00 94.31 288 TYR A N 1
ATOM 2290 C CA . TYR A 1 288 ? -15.625 -4.897 1.074 1.00 94.31 288 TYR A CA 1
ATOM 2291 C C . TYR A 1 288 ? -15.001 -3.502 1.238 1.00 94.31 288 TYR A C 1
ATOM 2293 O O . TYR A 1 288 ? -14.564 -3.144 2.330 1.00 94.31 288 TYR A O 1
ATOM 2301 N N . ALA A 1 289 ? -14.996 -2.687 0.181 1.00 93.88 289 ALA A N 1
ATOM 2302 C CA . ALA A 1 289 ? -14.576 -1.281 0.193 1.00 93.88 289 ALA A CA 1
ATOM 2303 C C . ALA A 1 289 ? -15.374 -0.442 1.206 1.00 93.88 289 ALA A C 1
ATOM 2305 O O . ALA A 1 289 ? -14.793 0.394 1.898 1.00 93.88 289 ALA A O 1
ATOM 2306 N N . ASN A 1 290 ? -16.664 -0.757 1.373 1.00 93.31 290 ASN A N 1
ATOM 2307 C CA . ASN A 1 290 ? -17.583 -0.136 2.341 1.00 93.31 290 ASN A CA 1
ATOM 2308 C C . ASN A 1 290 ? -17.202 -0.398 3.808 1.00 93.31 290 ASN A C 1
ATOM 2310 O O . ASN A 1 290 ? -17.851 0.092 4.726 1.00 93.31 290 ASN A O 1
ATOM 2314 N N . HIS A 1 291 ? -16.129 -1.155 4.052 1.00 94.25 291 HIS A N 1
ATOM 2315 C CA . HIS A 1 291 ? -15.453 -1.154 5.345 1.00 94.25 291 HIS A CA 1
ATOM 2316 C C . HIS A 1 291 ? -15.035 0.261 5.764 1.00 94.25 291 HIS A C 1
ATOM 2318 O O . HIS A 1 291 ? -15.015 0.570 6.951 1.00 94.25 291 HIS A O 1
ATOM 2324 N N . PHE A 1 292 ? -14.719 1.142 4.817 1.00 95.81 292 PHE A N 1
ATOM 2325 C CA . PHE A 1 292 ? -14.472 2.552 5.102 1.00 95.81 292 PHE A CA 1
ATOM 2326 C C . PHE A 1 292 ? -15.707 3.401 4.822 1.00 95.81 292 PHE A C 1
ATOM 2328 O O . PHE A 1 292 ? -16.515 3.070 3.958 1.00 95.81 292 PHE A O 1
ATOM 2335 N N . THR A 1 293 ? -15.816 4.524 5.527 1.00 94.38 293 THR A N 1
ATOM 2336 C CA . THR A 1 293 ? -16.851 5.531 5.279 1.00 94.38 293 THR A CA 1
ATOM 2337 C C . THR A 1 293 ? -16.271 6.743 4.555 1.00 94.38 293 THR A C 1
ATOM 2339 O O . THR A 1 293 ? -15.066 7.018 4.597 1.00 94.38 293 THR A O 1
ATOM 2342 N N . VAL A 1 294 ? -17.125 7.483 3.853 1.00 95.62 294 VAL A N 1
ATOM 2343 C CA . VAL A 1 294 ? -16.718 8.728 3.195 1.00 95.62 294 VAL A CA 1
ATOM 2344 C C . VAL A 1 294 ? -16.364 9.792 4.241 1.00 95.62 294 VAL A C 1
ATOM 2346 O O . VAL A 1 294 ? -16.958 9.850 5.312 1.00 95.62 294 VAL A O 1
ATOM 2349 N N . GLY A 1 295 ? -15.345 10.610 3.965 1.00 94.81 295 GLY A N 1
ATOM 2350 C CA . GLY A 1 295 ? -14.817 11.609 4.901 1.00 94.81 295 GLY A CA 1
ATOM 2351 C C . GLY A 1 295 ? -13.831 11.049 5.927 1.00 94.81 295 GLY A C 1
ATOM 2352 O O . GLY A 1 295 ? -13.100 11.817 6.554 1.00 94.81 295 GLY A O 1
ATOM 2353 N N . GLN A 1 296 ? -13.734 9.723 6.048 1.00 95.50 296 GLN A N 1
ATOM 2354 C CA . GLN A 1 296 ? -12.800 9.061 6.946 1.00 95.50 296 GLN A CA 1
ATOM 2355 C C . GLN A 1 296 ? -11.339 9.286 6.519 1.00 95.50 296 GLN A C 1
ATOM 2357 O O . GLN A 1 296 ? -11.005 9.290 5.330 1.00 95.50 296 GLN A O 1
ATOM 2362 N N . TYR A 1 297 ? -10.439 9.419 7.496 1.00 96.50 297 TYR A N 1
ATOM 2363 C CA . TYR A 1 297 ? -8.999 9.427 7.255 1.00 96.50 297 TYR A CA 1
ATOM 2364 C C . TYR A 1 297 ? -8.394 8.024 7.362 1.00 96.50 297 TYR A C 1
ATOM 2366 O O . TYR A 1 297 ? -8.643 7.276 8.314 1.00 96.50 297 TYR A O 1
ATOM 2374 N N . VAL A 1 298 ? -7.517 7.708 6.414 1.00 96.50 298 VAL A N 1
ATOM 2375 C CA . VAL A 1 298 ? -6.816 6.431 6.296 1.00 96.50 298 VAL A CA 1
ATOM 2376 C C . VAL A 1 298 ? -5.309 6.616 6.151 1.00 96.50 298 VAL A C 1
ATOM 2378 O O . VAL A 1 298 ? -4.809 7.628 5.647 1.00 96.50 298 VAL A O 1
ATOM 2381 N N . ASP A 1 299 ? -4.579 5.597 6.589 1.00 96.56 299 ASP A N 1
ATOM 2382 C CA . ASP A 1 299 ? -3.157 5.433 6.337 1.00 96.56 299 ASP A CA 1
ATOM 2383 C C . ASP A 1 299 ? -2.962 4.422 5.204 1.00 96.56 299 ASP A C 1
ATOM 2385 O O . ASP A 1 299 ? -3.408 3.274 5.269 1.00 96.56 299 ASP A O 1
ATOM 2389 N N . VAL A 1 300 ? -2.233 4.846 4.178 1.00 96.69 300 VAL A N 1
ATOM 2390 C CA . VAL A 1 300 ? -1.981 4.083 2.961 1.00 96.69 300 VAL A CA 1
ATOM 2391 C C . VAL A 1 300 ? -0.530 3.628 2.943 1.00 96.69 300 VAL A C 1
ATOM 2393 O O . VAL A 1 300 ? 0.399 4.432 2.994 1.00 96.69 300 VAL A O 1
ATOM 2396 N N . TRP A 1 301 ? -0.320 2.324 2.862 1.00 95.88 301 TRP A N 1
ATOM 2397 C CA . TRP A 1 301 ? 0.983 1.678 2.882 1.00 95.88 301 TRP A CA 1
ATOM 2398 C C . TRP A 1 301 ? 1.211 0.955 1.564 1.00 95.88 301 TRP A C 1
ATOM 2400 O O . TRP A 1 301 ? 0.361 0.207 1.096 1.00 95.88 301 TRP A O 1
ATOM 2410 N N . GLY A 1 302 ? 2.376 1.132 0.959 1.00 95.25 302 GLY A N 1
ATOM 2411 C CA . GLY A 1 302 ? 2.671 0.469 -0.303 1.00 95.25 302 GLY A C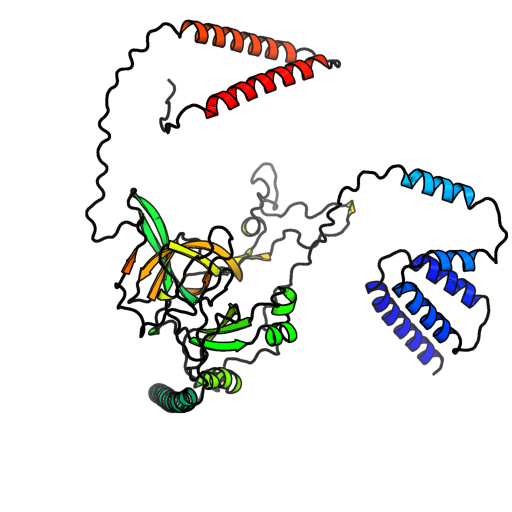A 1
ATOM 2412 C C . GLY A 1 302 ? 4.151 0.438 -0.612 1.00 95.25 302 GLY A C 1
ATOM 2413 O O . GLY A 1 302 ? 4.978 1.070 0.054 1.00 95.25 302 GLY A O 1
ATOM 2414 N N . HIS A 1 303 ? 4.476 -0.335 -1.637 1.00 93.19 303 HIS A N 1
ATOM 2415 C CA . HIS A 1 303 ? 5.832 -0.453 -2.127 1.00 93.19 303 HIS A CA 1
ATOM 2416 C C . HIS A 1 303 ? 6.099 0.638 -3.161 1.00 93.19 303 HIS A C 1
ATOM 2418 O O . HIS A 1 303 ? 5.380 0.769 -4.145 1.00 93.19 303 HIS A O 1
ATOM 2424 N N . THR A 1 304 ? 7.127 1.440 -2.922 1.00 94.75 304 THR A N 1
ATOM 2425 C CA . THR A 1 304 ? 7.521 2.534 -3.818 1.00 94.75 304 THR A CA 1
ATOM 2426 C C . THR A 1 304 ? 8.052 2.020 -5.155 1.00 94.75 304 THR A C 1
ATOM 2428 O O . THR A 1 304 ? 8.564 0.902 -5.241 1.00 94.75 304 THR A O 1
ATOM 2431 N N . ILE A 1 305 ? 7.938 2.858 -6.192 1.00 94.50 305 ILE A N 1
ATOM 2432 C CA . ILE A 1 305 ? 8.510 2.597 -7.522 1.00 94.50 305 ILE A CA 1
ATOM 2433 C C . ILE A 1 305 ? 10.004 2.318 -7.368 1.00 94.50 305 ILE A C 1
ATOM 2435 O O . ILE A 1 305 ? 10.680 2.988 -6.584 1.00 94.50 305 ILE A O 1
ATOM 2439 N N . ASP A 1 306 ? 10.495 1.305 -8.072 1.00 93.19 306 ASP A N 1
ATOM 2440 C CA . ASP A 1 306 ? 11.913 0.986 -8.102 1.00 93.19 306 ASP A CA 1
ATOM 2441 C C . ASP A 1 306 ? 12.636 1.868 -9.126 1.00 93.19 306 ASP A C 1
ATOM 2443 O O . ASP A 1 306 ? 12.274 1.881 -10.300 1.00 93.19 306 ASP A O 1
ATOM 2447 N N . TYR A 1 307 ? 13.651 2.602 -8.672 1.00 93.50 307 TYR A N 1
ATOM 2448 C CA . TYR A 1 307 ? 14.500 3.432 -9.526 1.00 93.50 307 TYR A CA 1
ATOM 2449 C C . TYR A 1 307 ? 15.901 2.825 -9.712 1.00 93.50 307 TYR A C 1
ATOM 2451 O O . TYR A 1 307 ? 16.755 3.451 -10.341 1.00 93.50 307 TYR A O 1
ATOM 2459 N N . GLY A 1 308 ? 16.183 1.644 -9.152 1.00 93.56 308 GLY A N 1
ATOM 2460 C CA . GLY A 1 308 ? 17.493 1.001 -9.228 1.00 93.56 308 GLY A CA 1
ATOM 2461 C C . GLY A 1 308 ? 18.598 1.787 -8.512 1.00 93.56 308 GLY A C 1
ATOM 2462 O O . GLY A 1 308 ? 18.355 2.531 -7.556 1.00 93.56 308 GLY A O 1
ATOM 2463 N N . PHE A 1 309 ? 19.851 1.609 -8.943 1.00 95.38 309 PHE A N 1
ATOM 2464 C CA . PHE A 1 309 ? 21.003 2.311 -8.369 1.00 95.38 309 PHE A CA 1
ATOM 2465 C C . PHE A 1 309 ? 21.032 3.776 -8.818 1.00 95.38 309 PHE A C 1
ATOM 2467 O O . PHE A 1 309 ? 21.254 4.075 -9.987 1.00 95.38 309 PHE A O 1
ATOM 2474 N N . GLN A 1 310 ? 20.863 4.696 -7.870 1.00 97.12 310 GLN A N 1
ATOM 2475 C CA . GLN A 1 310 ? 20.819 6.130 -8.130 1.00 97.12 310 GLN A CA 1
ATOM 2476 C C . GLN A 1 310 ? 22.012 6.875 -7.526 1.00 97.12 310 GLN A C 1
ATOM 2478 O O . GLN A 1 310 ? 22.521 6.551 -6.444 1.00 97.12 310 GLN A O 1
ATOM 2483 N N . GLY A 1 311 ? 22.442 7.923 -8.234 1.00 97.00 311 GLY A N 1
ATOM 2484 C CA . GLY A 1 311 ? 23.454 8.869 -7.766 1.00 97.00 311 GLY A CA 1
ATOM 2485 C C . GLY A 1 311 ? 22.947 9.747 -6.615 1.00 97.00 311 GLY A C 1
ATOM 2486 O O .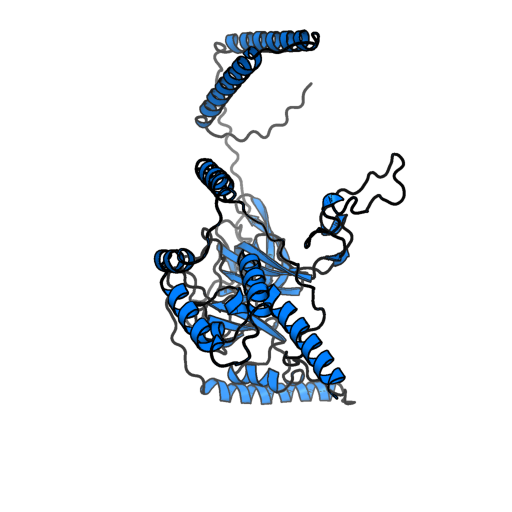 GLY A 1 311 ? 21.752 9.819 -6.335 1.00 97.00 311 GLY A O 1
ATOM 2487 N N . VAL A 1 312 ? 23.852 10.463 -5.944 1.00 96.94 312 VAL A N 1
ATOM 2488 C CA . VAL A 1 312 ? 23.512 11.261 -4.747 1.00 96.94 312 VAL A CA 1
ATOM 2489 C C . VAL A 1 312 ? 22.571 12.433 -5.008 1.00 96.94 312 VAL A C 1
ATOM 2491 O O . VAL A 1 312 ? 21.794 12.786 -4.126 1.00 96.94 312 VAL A O 1
ATOM 2494 N N . MET A 1 313 ? 22.609 13.011 -6.210 1.00 96.81 313 MET A N 1
ATOM 2495 C CA . MET A 1 313 ? 21.732 14.127 -6.568 1.00 96.81 313 MET A CA 1
ATOM 2496 C C . MET A 1 313 ? 20.269 13.682 -6.621 1.00 96.81 313 MET A C 1
ATOM 2498 O O . MET A 1 313 ? 19.433 14.278 -5.960 1.00 96.81 313 MET A O 1
ATOM 2502 N N . VAL A 1 314 ? 19.973 12.585 -7.325 1.00 96.75 314 VAL A N 1
ATOM 2503 C CA . VAL A 1 314 ? 18.603 12.056 -7.449 1.00 96.75 314 VAL A CA 1
ATOM 2504 C C . VAL A 1 314 ? 18.144 11.419 -6.137 1.00 96.75 314 VAL A C 1
ATOM 2506 O O . VAL A 1 314 ? 17.043 11.679 -5.666 1.00 96.75 314 VAL A O 1
ATOM 2509 N N . ARG A 1 315 ? 19.011 10.626 -5.496 1.00 95.69 315 ARG A N 1
ATOM 2510 C CA . ARG A 1 315 ? 18.656 9.874 -4.286 1.00 95.69 315 ARG A CA 1
ATOM 2511 C C . ARG A 1 315 ? 18.430 10.749 -3.055 1.00 95.69 315 ARG A C 1
ATOM 2513 O O . ARG A 1 315 ? 17.601 10.408 -2.216 1.00 95.69 315 ARG A O 1
ATOM 2520 N N . TRP A 1 316 ? 19.203 11.825 -2.909 1.00 96.25 316 TRP A N 1
ATOM 2521 C CA . TRP A 1 316 ? 19.240 12.632 -1.685 1.00 96.25 316 TRP A CA 1
ATOM 2522 C C . TRP A 1 316 ? 19.023 14.131 -1.900 1.00 96.25 316 TRP A C 1
ATOM 2524 O O . TRP A 1 316 ? 19.065 14.868 -0.915 1.00 96.25 316 TRP A O 1
ATOM 2534 N N . GLY A 1 317 ? 18.840 14.588 -3.141 1.00 96.50 317 GLY A N 1
ATOM 2535 C CA . GLY A 1 317 ? 18.690 16.011 -3.456 1.00 96.50 317 GLY A CA 1
ATOM 2536 C C . GLY A 1 317 ? 19.976 16.824 -3.280 1.00 96.50 317 GLY A C 1
ATOM 2537 O O . GLY A 1 317 ? 19.915 17.994 -2.919 1.00 96.50 317 GLY A O 1
ATOM 2538 N N . PHE A 1 318 ? 21.160 16.221 -3.456 1.00 97.44 318 PHE A N 1
ATOM 2539 C CA . PHE A 1 318 ? 22.425 16.969 -3.378 1.00 97.44 318 PHE A CA 1
ATOM 2540 C C . PHE A 1 318 ? 22.529 17.970 -4.536 1.00 97.44 318 PHE A C 1
ATOM 2542 O O . PHE A 1 318 ? 22.249 17.612 -5.677 1.00 97.44 318 PHE A O 1
ATOM 2549 N N . LYS A 1 319 ? 22.999 19.195 -4.251 1.00 95.88 319 LYS A N 1
ATOM 2550 C CA . LYS A 1 319 ? 23.153 20.263 -5.257 1.00 95.88 319 LYS A CA 1
ATOM 2551 C C . LYS A 1 319 ? 24.201 19.947 -6.337 1.00 95.88 319 LYS A C 1
ATOM 2553 O O . LYS A 1 319 ? 24.041 20.378 -7.470 1.00 95.88 319 LYS A O 1
ATOM 2558 N N . GLY A 1 320 ? 2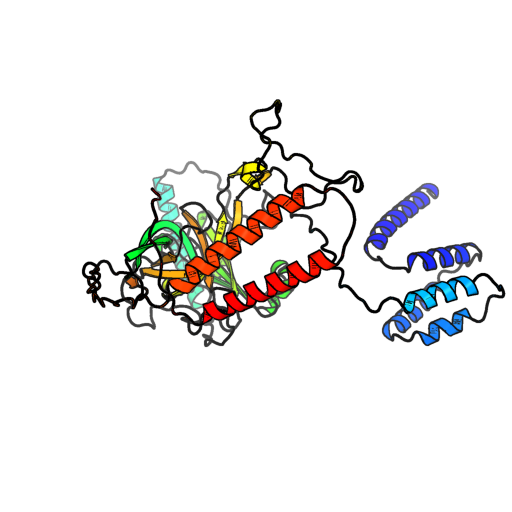5.237 19.171 -6.006 1.00 94.88 320 GLY A N 1
ATOM 2559 C CA . GLY A 1 320 ? 26.372 18.914 -6.902 1.00 94.88 320 GLY A CA 1
ATOM 2560 C C . GLY A 1 320 ? 27.398 20.054 -6.900 1.00 94.88 320 GLY A C 1
ATOM 2561 O O . GLY A 1 320 ? 27.404 20.886 -5.994 1.00 94.88 320 GLY A O 1
ATOM 2562 N N . MET A 1 321 ? 28.285 20.057 -7.894 1.00 95.44 321 MET A N 1
ATOM 2563 C CA . MET A 1 321 ? 29.273 21.118 -8.145 1.00 95.44 321 MET A CA 1
ATOM 2564 C C . MET A 1 321 ? 28.852 21.948 -9.366 1.00 95.44 321 MET A C 1
ATOM 2566 O O . MET A 1 321 ? 28.117 21.423 -10.207 1.00 95.44 321 MET A O 1
ATOM 2570 N N . PRO A 1 322 ? 29.306 23.211 -9.493 1.00 96.44 322 PRO A N 1
ATOM 2571 C CA . PRO A 1 322 ? 28.955 24.038 -10.642 1.00 96.44 322 PRO A CA 1
ATOM 2572 C C . PRO A 1 322 ? 29.403 23.404 -11.969 1.00 96.44 322 PRO A C 1
ATOM 2574 O O . PRO A 1 322 ? 30.299 22.554 -12.021 1.00 96.44 322 PRO A O 1
ATOM 2577 N N . ALA A 1 323 ? 28.722 23.789 -13.049 1.00 95.50 323 ALA A N 1
ATOM 2578 C CA . ALA A 1 323 ? 29.031 23.315 -14.397 1.00 95.50 323 ALA A CA 1
ATOM 2579 C C . ALA A 1 323 ? 30.265 24.019 -14.989 1.00 95.50 323 ALA A C 1
ATOM 2581 O O . ALA A 1 323 ? 31.053 23.387 -15.684 1.00 95.50 323 ALA A O 1
ATOM 2582 N N . THR A 1 324 ? 30.441 25.308 -14.687 1.00 94.31 324 THR A N 1
ATOM 2583 C CA . THR A 1 324 ? 31.498 26.186 -15.212 1.00 94.31 324 THR A CA 1
ATOM 2584 C C . THR A 1 324 ? 32.601 26.453 -14.170 1.00 94.31 324 THR A C 1
ATOM 2586 O O . THR A 1 324 ? 32.635 25.819 -13.115 1.00 94.31 324 THR A O 1
ATOM 2589 N N . HIS A 1 325 ? 33.521 27.381 -14.473 1.00 93.81 325 HIS A N 1
ATOM 2590 C CA . HIS A 1 325 ? 34.618 27.830 -13.597 1.00 93.81 325 HIS A CA 1
ATOM 2591 C C . HIS A 1 325 ? 35.624 26.731 -13.211 1.00 93.81 325 HIS A C 1
ATOM 2593 O O . HIS A 1 325 ? 36.021 26.599 -12.057 1.00 93.81 325 HIS A O 1
ATOM 2599 N N . GLY A 1 326 ? 36.052 25.931 -14.194 1.00 95.19 326 GLY A N 1
ATOM 2600 C CA . GLY A 1 326 ? 37.180 25.003 -14.036 1.00 95.19 326 GLY A CA 1
ATOM 2601 C C . GLY A 1 326 ? 36.872 23.700 -13.288 1.00 95.19 326 GLY A C 1
ATOM 2602 O O . GLY A 1 326 ? 37.788 22.928 -13.006 1.00 95.19 326 GLY A O 1
ATOM 2603 N N . VAL A 1 327 ? 35.603 23.403 -12.979 1.00 95.56 327 VAL A N 1
ATOM 2604 C CA . VAL A 1 327 ? 35.229 22.118 -12.368 1.00 95.56 327 VAL A CA 1
ATOM 2605 C C . VAL A 1 327 ? 35.445 20.980 -13.363 1.00 95.56 327 VAL A C 1
ATOM 2607 O O . VAL A 1 327 ? 34.747 20.868 -14.365 1.00 95.56 327 VAL A O 1
ATOM 2610 N N . THR A 1 328 ? 36.367 20.071 -13.050 1.00 94.12 328 THR A N 1
ATOM 2611 C CA . THR A 1 328 ? 36.657 18.903 -13.888 1.00 94.12 328 THR A CA 1
ATOM 2612 C C . THR A 1 328 ? 36.059 17.624 -13.289 1.00 94.12 328 THR A C 1
ATOM 2614 O O . THR A 1 328 ? 36.285 17.274 -12.126 1.00 94.12 328 THR A O 1
ATOM 2617 N N . LYS A 1 329 ? 35.252 16.901 -14.084 1.00 93.88 329 LYS A N 1
ATOM 2618 C CA . LYS A 1 329 ? 34.726 15.538 -13.807 1.00 93.88 329 LYS A CA 1
ATOM 2619 C C . LYS A 1 329 ? 33.983 15.355 -12.465 1.00 93.88 329 LYS A C 1
ATOM 2621 O O . LYS A 1 329 ? 33.798 14.222 -12.005 1.00 93.88 329 LYS A O 1
ATOM 2626 N N . SER A 1 330 ? 33.550 16.448 -11.832 1.00 93.56 330 SER A N 1
ATOM 2627 C CA . SER A 1 330 ? 33.042 16.446 -10.449 1.00 93.56 330 SER A CA 1
ATOM 2628 C C . SER A 1 330 ? 31.615 16.971 -10.286 1.00 93.56 330 SER A C 1
ATOM 2630 O O . SER A 1 330 ? 31.097 16.965 -9.173 1.00 93.56 330 SER A O 1
ATOM 2632 N N . HIS A 1 331 ? 30.938 17.328 -11.380 1.00 95.56 331 HIS A N 1
ATOM 2633 C CA . HIS A 1 331 ? 29.613 17.968 -11.373 1.00 95.56 331 HIS A CA 1
ATOM 2634 C C . HIS A 1 331 ? 28.560 17.227 -10.528 1.00 95.56 331 HIS A C 1
ATOM 2636 O O . HIS A 1 331 ? 27.774 17.854 -9.824 1.00 95.56 331 HIS A O 1
ATOM 2642 N N . ARG A 1 332 ? 28.569 15.883 -10.537 1.00 96.38 332 ARG A N 1
ATOM 2643 C CA . ARG A 1 332 ? 27.566 15.041 -9.847 1.00 96.38 332 ARG A CA 1
ATOM 2644 C C . ARG A 1 332 ? 28.119 14.231 -8.669 1.00 96.38 332 ARG A C 1
ATOM 2646 O O . ARG A 1 332 ? 27.478 13.279 -8.214 1.00 96.38 332 ARG A O 1
ATOM 2653 N N . ARG A 1 333 ? 29.325 14.559 -8.192 1.00 95.12 333 ARG A N 1
ATOM 2654 C CA . ARG A 1 333 ? 29.981 13.845 -7.083 1.00 95.12 333 ARG A CA 1
ATOM 2655 C C . ARG A 1 333 ? 29.385 14.249 -5.723 1.00 95.12 333 ARG A C 1
ATOM 2657 O O . ARG A 1 333 ? 28.856 15.347 -5.589 1.00 95.12 333 ARG A O 1
ATOM 2664 N N . PRO A 1 334 ? 29.489 13.389 -4.691 1.00 95.75 334 PRO A N 1
ATOM 2665 C CA . PRO A 1 334 ? 29.008 13.697 -3.339 1.00 95.75 334 PRO A CA 1
ATOM 2666 C C . PRO A 1 334 ? 29.794 14.782 -2.595 1.00 95.75 334 PRO A C 1
ATOM 2668 O O . PRO A 1 334 ? 29.302 15.275 -1.585 1.00 95.75 334 PRO A O 1
ATOM 2671 N N . GLY A 1 335 ? 30.998 15.134 -3.053 1.00 94.38 335 GLY A N 1
ATOM 2672 C CA . GLY A 1 335 ? 31.909 15.995 -2.300 1.00 94.38 335 GLY A CA 1
ATOM 2673 C C . GLY A 1 335 ? 32.465 15.288 -1.061 1.00 94.38 335 GLY A C 1
ATOM 2674 O O . GLY A 1 335 ? 32.679 14.074 -1.074 1.00 94.38 335 GLY A O 1
ATOM 2675 N N . SER A 1 336 ? 32.708 16.043 0.012 1.00 92.50 336 SER A N 1
ATOM 2676 C CA . SER A 1 336 ? 33.276 15.502 1.252 1.00 92.50 336 SER A CA 1
ATOM 2677 C C . SER A 1 336 ? 32.299 14.586 2.005 1.00 92.50 336 SER A C 1
ATOM 2679 O O . SER A 1 336 ? 31.137 14.917 2.259 1.00 92.50 336 SER A O 1
ATOM 2681 N N . ILE A 1 337 ? 32.785 13.409 2.404 1.00 93.25 337 ILE A N 1
ATOM 2682 C CA . ILE A 1 337 ? 31.980 12.350 3.029 1.00 93.25 337 ILE A CA 1
ATOM 2683 C C . ILE A 1 337 ? 32.075 12.399 4.564 1.00 93.25 337 ILE A C 1
ATOM 2685 O O . ILE A 1 337 ? 31.129 12.004 5.254 1.00 93.25 337 ILE A O 1
ATOM 2689 N N . GLY A 1 338 ? 33.153 12.947 5.121 1.00 89.44 338 GLY A N 1
ATOM 2690 C CA . GLY A 1 338 ? 33.400 12.978 6.560 1.00 89.44 338 GLY A CA 1
ATOM 2691 C C . GLY A 1 338 ? 34.496 13.965 6.946 1.00 89.44 338 GLY A C 1
ATOM 2692 O O . GLY A 1 338 ? 35.055 14.653 6.098 1.00 89.44 338 GLY A O 1
ATOM 2693 N N . THR A 1 339 ? 34.784 14.020 8.242 1.00 91.94 339 THR A N 1
ATOM 2694 C CA . THR A 1 339 ? 35.810 14.896 8.818 1.00 91.94 339 THR A CA 1
ATOM 2695 C C . THR A 1 339 ? 37.056 14.080 9.147 1.00 91.94 339 THR A C 1
ATOM 2697 O O . THR A 1 339 ? 36.937 12.966 9.661 1.00 91.94 339 THR A O 1
ATOM 2700 N N . ALA A 1 340 ? 38.242 14.643 8.900 1.00 87.50 340 ALA A N 1
ATOM 2701 C CA . ALA A 1 340 ? 39.524 13.964 9.103 1.00 87.50 340 ALA A CA 1
ATOM 2702 C C . ALA A 1 340 ? 39.699 13.405 10.530 1.00 87.50 340 ALA A C 1
ATOM 2704 O O . ALA A 1 340 ? 40.103 12.257 10.685 1.00 87.50 340 ALA A O 1
ATOM 2705 N N . GLY A 1 341 ? 39.297 14.154 11.566 1.00 87.50 341 GLY A N 1
ATOM 2706 C CA . GLY A 1 341 ? 39.481 13.755 12.971 1.00 87.50 341 GLY A CA 1
ATOM 2707 C C . GLY A 1 341 ? 38.744 12.483 13.411 1.00 87.50 341 GLY A C 1
ATOM 2708 O O . GLY A 1 341 ? 39.089 11.910 14.436 1.00 87.50 341 GLY A O 1
ATOM 2709 N N . GLN A 1 342 ? 37.744 12.015 12.656 1.00 83.44 342 GLN A N 1
ATOM 2710 C CA . GLN A 1 342 ? 37.040 10.765 12.975 1.00 83.44 342 GLN A CA 1
ATOM 2711 C C . GLN A 1 342 ? 37.582 9.551 12.215 1.00 83.44 342 GLN A C 1
ATOM 2713 O O . GLN A 1 342 ? 37.207 8.432 12.559 1.00 83.44 342 GLN A O 1
ATOM 2718 N N . ALA A 1 343 ? 38.409 9.763 11.182 1.00 88.50 343 ALA A N 1
ATOM 2719 C CA . ALA A 1 343 ? 39.034 8.745 10.325 1.00 88.50 343 ALA A CA 1
ATOM 2720 C C . ALA A 1 343 ? 38.100 7.627 9.801 1.00 88.50 343 ALA A C 1
ATOM 2722 O O . ALA A 1 343 ? 38.554 6.595 9.311 1.00 88.50 343 ALA A O 1
ATOM 2723 N N . CYS A 1 344 ? 36.782 7.810 9.885 1.00 89.31 344 CYS A N 1
ATOM 2724 C CA . CYS A 1 344 ? 35.785 6.833 9.482 1.00 89.31 344 CYS A CA 1
ATOM 2725 C C . CYS A 1 344 ? 34.537 7.526 8.932 1.00 89.31 344 CYS A C 1
ATOM 2727 O O . CYS A 1 344 ? 34.233 8.683 9.236 1.00 89.31 344 CYS A O 1
ATOM 2729 N N . VAL A 1 345 ? 33.784 6.796 8.112 1.00 89.81 345 VAL A N 1
ATOM 2730 C CA . VAL A 1 345 ? 32.482 7.252 7.629 1.00 89.81 345 VAL A CA 1
ATOM 2731 C C . VAL A 1 345 ? 31.425 6.863 8.653 1.00 89.81 345 VAL A C 1
ATOM 2733 O O . VAL A 1 345 ? 31.224 5.678 8.927 1.00 89.81 345 VAL A O 1
ATOM 2736 N N . LYS A 1 346 ? 30.707 7.858 9.187 1.00 88.38 346 LYS A N 1
ATOM 2737 C CA . LYS A 1 346 ? 29.601 7.601 10.116 1.00 88.38 346 LYS A CA 1
ATOM 2738 C C . LYS A 1 346 ? 28.545 6.685 9.469 1.00 88.38 346 LYS A C 1
ATOM 2740 O O . LYS A 1 346 ? 28.123 6.952 8.337 1.00 88.38 346 LYS A O 1
ATOM 2745 N N . PRO A 1 347 ? 28.063 5.641 10.170 1.00 88.62 347 PRO A N 1
ATOM 2746 C CA . PRO A 1 347 ? 26.941 4.833 9.704 1.00 88.62 347 PRO A CA 1
ATOM 2747 C C . PRO A 1 347 ? 25.723 5.703 9.374 1.00 88.62 347 PRO A C 1
ATOM 2749 O O . PRO A 1 347 ? 25.413 6.647 10.095 1.00 88.62 347 PRO A O 1
ATOM 2752 N N . GLY A 1 348 ? 25.043 5.399 8.267 1.00 88.19 348 GLY A N 1
ATOM 2753 C CA . GLY A 1 348 ? 23.887 6.178 7.809 1.00 88.19 348 GLY A CA 1
ATOM 2754 C C . GLY A 1 348 ? 24.230 7.442 7.010 1.00 88.19 348 GLY A C 1
ATOM 2755 O O . GLY A 1 348 ? 23.317 8.164 6.611 1.00 88.19 348 GLY A O 1
ATOM 2756 N N . LYS A 1 349 ? 25.512 7.715 6.721 1.00 91.31 349 LYS A N 1
ATOM 2757 C CA . LYS A 1 349 ? 25.898 8.798 5.804 1.00 91.31 349 LYS A CA 1
ATOM 2758 C C . LYS A 1 349 ? 25.227 8.610 4.433 1.00 91.31 349 LYS A C 1
ATOM 2760 O O . LYS A 1 349 ? 25.280 7.535 3.839 1.00 91.31 349 LYS A O 1
ATOM 2765 N N . LYS A 1 350 ? 24.621 9.686 3.921 1.00 94.25 350 LYS A N 1
ATOM 2766 C CA . LYS A 1 350 ? 23.979 9.732 2.599 1.00 94.25 350 LYS A CA 1
ATOM 2767 C C . LYS A 1 350 ? 25.011 9.472 1.492 1.00 94.25 350 LYS A C 1
ATOM 2769 O O . LYS A 1 350 ? 25.963 10.231 1.338 1.00 94.25 350 LYS A O 1
ATOM 2774 N N . MET A 1 351 ? 24.811 8.393 0.739 1.00 95.19 351 MET A N 1
ATOM 2775 C CA . MET A 1 351 ? 25.704 7.883 -0.313 1.00 95.19 351 MET A CA 1
ATOM 2776 C C . MET A 1 351 ? 24.897 7.396 -1.528 1.00 95.19 351 MET A C 1
ATOM 2778 O O . MET A 1 351 ? 23.695 7.135 -1.377 1.00 95.19 351 MET A O 1
ATOM 2782 N N . PRO A 1 352 ? 25.498 7.262 -2.727 1.00 95.88 352 PRO A N 1
ATOM 2783 C CA . PRO A 1 352 ? 24.792 6.694 -3.876 1.00 95.88 352 PRO A CA 1
ATOM 2784 C C . PRO A 1 352 ? 24.388 5.241 -3.591 1.00 95.88 352 PRO A C 1
ATOM 2786 O O . PRO A 1 352 ? 24.948 4.583 -2.711 1.00 95.88 352 PRO A O 1
ATOM 2789 N N . GLY A 1 353 ? 23.356 4.756 -4.268 1.00 93.69 353 GLY A N 1
ATOM 2790 C CA . GLY A 1 353 ? 22.842 3.410 -4.040 1.00 93.69 353 GLY A CA 1
ATOM 2791 C C . GLY A 1 353 ? 21.410 3.230 -4.503 1.00 93.69 353 GLY A C 1
ATOM 2792 O O . GLY A 1 353 ? 20.813 4.128 -5.085 1.00 93.69 353 GLY A O 1
ATOM 2793 N N . HIS A 1 354 ? 20.853 2.061 -4.203 1.00 92.88 354 HIS A N 1
ATOM 2794 C CA . HIS A 1 354 ? 19.496 1.714 -4.605 1.00 92.88 354 HIS A CA 1
ATOM 2795 C C . HIS A 1 354 ? 18.455 2.687 -4.029 1.00 92.88 354 HIS A C 1
ATOM 2797 O O . HIS A 1 354 ? 18.444 2.951 -2.817 1.00 92.88 354 HIS A O 1
ATOM 2803 N N . MET A 1 355 ? 17.585 3.213 -4.885 1.00 93.50 355 MET A N 1
ATOM 2804 C CA . MET A 1 355 ? 16.495 4.123 -4.538 1.00 93.50 355 MET A CA 1
ATOM 2805 C C . MET A 1 355 ? 15.157 3.483 -4.895 1.00 93.50 355 MET A C 1
ATOM 2807 O O . MET A 1 355 ? 15.043 2.793 -5.900 1.00 93.50 355 MET A O 1
ATOM 2811 N N . GLY A 1 356 ? 14.140 3.710 -4.062 1.00 92.19 356 GLY A N 1
ATOM 2812 C CA . GLY A 1 356 ? 12.836 3.085 -4.263 1.00 92.19 356 GLY A CA 1
ATOM 2813 C C . GLY A 1 356 ? 12.822 1.616 -3.850 1.00 92.19 356 GLY A C 1
ATOM 2814 O O . GLY A 1 356 ? 13.717 1.168 -3.121 1.00 92.19 356 GLY A O 1
ATOM 2815 N N . SER A 1 357 ? 11.798 0.877 -4.277 1.00 90.75 357 SER A N 1
ATOM 2816 C CA . SER A 1 357 ? 11.553 -0.509 -3.860 1.00 90.75 357 SER A CA 1
ATOM 2817 C C . SER A 1 357 ? 11.544 -0.687 -2.325 1.00 90.75 357 SER A C 1
ATOM 2819 O O . SER A 1 357 ? 12.123 -1.626 -1.773 1.00 90.75 357 SER A O 1
ATOM 2821 N N . GLU A 1 358 ? 10.969 0.280 -1.612 1.00 90.44 358 GLU A N 1
ATOM 2822 C CA . GLU A 1 358 ? 10.789 0.251 -0.156 1.00 90.44 358 GLU A CA 1
ATOM 2823 C C . GLU A 1 358 ? 9.319 0.404 0.212 1.00 90.44 358 GLU A C 1
ATOM 2825 O O . GLU A 1 358 ? 8.569 1.113 -0.466 1.00 90.44 358 GLU A O 1
ATOM 2830 N N . TRP A 1 359 ? 8.943 -0.183 1.346 1.00 92.06 359 TRP A N 1
ATOM 2831 C CA . TRP A 1 359 ? 7.673 0.090 2.004 1.00 92.06 359 TRP A CA 1
ATOM 2832 C C . TRP A 1 359 ? 7.649 1.518 2.542 1.00 92.06 359 TRP A C 1
ATOM 2834 O O . TRP A 1 359 ? 8.496 1.907 3.352 1.00 92.06 359 TRP A O 1
ATOM 2844 N N . ARG A 1 360 ? 6.666 2.300 2.101 1.00 93.94 360 ARG A N 1
ATOM 2845 C CA . ARG A 1 360 ? 6.389 3.640 2.618 1.00 93.94 360 ARG A CA 1
ATOM 2846 C C . ARG A 1 360 ? 4.919 3.754 2.980 1.00 93.94 360 ARG A C 1
ATOM 2848 O O . ARG A 1 360 ? 4.062 3.138 2.353 1.00 93.94 360 ARG A O 1
ATOM 2855 N N . ALA A 1 361 ? 4.671 4.545 4.013 1.00 93.94 361 ALA A N 1
ATOM 2856 C CA . ALA A 1 361 ? 3.349 4.844 4.522 1.00 93.94 361 ALA A CA 1
ATOM 2857 C C . ALA A 1 361 ? 3.070 6.331 4.328 1.00 93.94 361 ALA A C 1
ATOM 2859 O O . ALA A 1 361 ? 3.901 7.163 4.695 1.00 93.94 361 ALA A O 1
ATOM 2860 N N . LEU A 1 362 ? 1.901 6.649 3.798 1.00 95.06 362 LEU A N 1
ATOM 2861 C CA . LEU A 1 362 ? 1.317 7.979 3.834 1.00 95.06 362 LEU A CA 1
ATOM 2862 C C . LEU A 1 362 ? 0.185 7.957 4.841 1.00 95.06 362 LEU A C 1
ATOM 2864 O O . LEU A 1 362 ? -0.619 7.028 4.836 1.00 95.06 362 LEU A O 1
ATOM 2868 N N . ARG A 1 363 ? 0.153 8.946 5.727 1.00 94.75 363 ARG A N 1
ATOM 2869 C CA . ARG A 1 363 ? -0.762 8.946 6.865 1.00 94.75 363 ARG A CA 1
ATOM 2870 C C . ARG A 1 363 ? -1.760 10.086 6.787 1.00 94.75 363 ARG A C 1
ATOM 2872 O O . ARG A 1 363 ? -1.417 11.163 6.303 1.00 94.75 363 ARG A O 1
ATOM 2879 N N . GLY A 1 364 ? -2.957 9.850 7.313 1.00 94.88 364 GLY A N 1
ATOM 2880 C CA . GLY A 1 364 ? -3.995 10.871 7.456 1.00 94.88 364 GLY A CA 1
ATOM 2881 C C . GLY A 1 364 ? -4.519 11.410 6.125 1.00 94.88 364 GLY A C 1
ATOM 2882 O O . GLY A 1 364 ? -4.707 12.626 6.000 1.00 94.88 364 GLY A O 1
ATOM 2883 N N . ILE A 1 365 ? -4.730 10.522 5.150 1.00 95.88 365 ILE A N 1
ATOM 2884 C CA . ILE A 1 365 ? -5.325 10.856 3.855 1.00 95.88 365 ILE A CA 1
ATOM 2885 C C . ILE A 1 365 ? -6.838 10.646 3.919 1.00 95.88 365 ILE A C 1
ATOM 2887 O O . ILE A 1 365 ? -7.288 9.623 4.412 1.00 95.88 365 ILE A O 1
ATOM 2891 N N . GLN A 1 366 ? -7.618 11.602 3.425 1.00 96.19 366 GLN A N 1
ATOM 2892 C CA . GLN A 1 366 ? -9.080 11.544 3.459 1.00 96.19 366 GLN A CA 1
ATOM 2893 C C . GLN A 1 366 ? -9.648 10.734 2.283 1.00 96.19 366 GLN A C 1
ATOM 2895 O O . GLN A 1 366 ? -9.143 10.841 1.160 1.00 96.19 366 GLN A O 1
ATOM 2900 N N . ILE A 1 367 ? -10.716 9.976 2.527 1.00 96.88 367 ILE A N 1
ATOM 2901 C CA . ILE A 1 367 ? -11.542 9.351 1.486 1.00 96.88 367 ILE A CA 1
ATOM 2902 C C . ILE A 1 367 ? -12.626 10.342 1.060 1.00 96.88 367 ILE A C 1
ATOM 2904 O O . ILE A 1 367 ? -13.375 10.842 1.895 1.00 96.88 367 ILE A O 1
ATOM 2908 N N . LEU A 1 368 ? -12.699 10.633 -0.237 1.00 96.62 368 LEU A N 1
ATOM 2909 C CA . LEU A 1 368 ? -13.598 11.651 -0.790 1.00 96.62 368 LEU A CA 1
ATOM 2910 C C . LEU A 1 368 ? -14.828 11.070 -1.491 1.00 96.62 368 LEU A C 1
ATOM 2912 O O . LEU A 1 368 ? -15.865 11.721 -1.547 1.00 96.62 368 LEU A O 1
ATOM 2916 N N . ARG A 1 369 ? -14.705 9.863 -2.040 1.00 95.88 369 ARG A N 1
ATOM 2917 C CA . ARG A 1 369 ? -15.784 9.153 -2.728 1.00 95.88 369 ARG A CA 1
ATOM 2918 C C . ARG A 1 369 ? -15.563 7.651 -2.596 1.00 95.88 369 ARG A C 1
ATOM 2920 O O . ARG A 1 369 ? -14.417 7.192 -2.592 1.00 95.88 369 ARG A O 1
ATOM 2927 N N . ILE A 1 370 ? -16.644 6.895 -2.488 1.00 96.56 370 ILE A N 1
ATOM 2928 C CA . ILE A 1 370 ? -16.635 5.430 -2.513 1.00 96.56 370 ILE A CA 1
ATOM 2929 C C . ILE A 1 370 ? -17.659 4.990 -3.553 1.00 96.56 370 ILE A C 1
ATOM 2931 O O . ILE A 1 370 ? -18.805 5.426 -3.508 1.00 96.56 370 ILE A O 1
ATOM 2935 N N . ASN A 1 371 ? -17.245 4.146 -4.495 1.00 95.19 371 ASN A N 1
ATOM 2936 C CA . ASN A 1 371 ? -18.163 3.462 -5.400 1.00 95.19 371 ASN A CA 1
ATOM 2937 C C . ASN A 1 371 ? -18.394 2.045 -4.857 1.00 95.19 371 ASN A C 1
ATOM 2939 O O . ASN A 1 371 ? -17.449 1.254 -4.752 1.00 95.19 371 ASN A O 1
ATOM 2943 N N . THR A 1 372 ? -19.632 1.756 -4.466 1.00 92.88 372 THR A N 1
ATOM 2944 C CA . THR A 1 372 ? -20.035 0.506 -3.815 1.00 92.88 372 THR A CA 1
ATOM 2945 C C . THR A 1 372 ? -20.234 -0.619 -4.835 1.00 92.88 372 THR A C 1
ATOM 2947 O O . THR A 1 372 ? -19.881 -1.762 -4.550 1.00 92.88 372 THR A O 1
ATOM 2950 N N . ALA A 1 373 ? -20.695 -0.313 -6.050 1.00 90.69 373 ALA A N 1
ATOM 2951 C CA . ALA A 1 373 ? -20.895 -1.300 -7.113 1.00 90.69 373 ALA A CA 1
ATOM 2952 C C . ALA A 1 373 ? -19.562 -1.880 -7.623 1.00 90.69 373 ALA A C 1
ATOM 2954 O O . ALA A 1 373 ? -19.386 -3.095 -7.735 1.00 90.69 373 ALA A O 1
ATOM 2955 N N . GLU A 1 374 ? -18.581 -1.015 -7.882 1.00 91.44 374 GLU A N 1
ATOM 2956 C CA . GLU A 1 374 ? -17.251 -1.408 -8.355 1.00 91.44 374 GLU A CA 1
ATOM 2957 C C . GLU A 1 374 ? -16.247 -1.659 -7.226 1.00 91.44 374 GLU A C 1
ATOM 2959 O O . GLU A 1 374 ? -15.165 -2.190 -7.481 1.00 91.44 374 GLU A O 1
ATOM 2964 N N . GLN A 1 375 ? -16.605 -1.316 -5.983 1.00 94.38 375 GLN A N 1
ATOM 2965 C CA . GLN A 1 375 ? -15.754 -1.429 -4.794 1.00 94.38 375 GLN A CA 1
ATOM 2966 C C . GLN A 1 375 ? -14.448 -0.625 -4.945 1.00 94.38 375 GLN A C 1
ATOM 2968 O O . GLN A 1 375 ? -13.347 -1.149 -4.756 1.00 94.38 375 GLN A O 1
ATOM 2973 N N . VAL A 1 376 ? -14.565 0.657 -5.304 1.00 95.94 376 VAL A N 1
ATOM 2974 C CA . VAL A 1 376 ? -13.427 1.568 -5.531 1.00 95.94 376 VAL A CA 1
ATOM 2975 C C . VAL A 1 376 ? -13.434 2.708 -4.515 1.00 95.94 376 VAL A C 1
ATOM 2977 O O . VAL A 1 376 ? -14.435 3.399 -4.336 1.00 95.94 376 VAL A O 1
ATOM 2980 N N . LEU A 1 377 ? -12.285 2.944 -3.882 1.00 96.69 377 LEU A N 1
ATOM 2981 C CA . LEU A 1 377 ? -12.049 4.052 -2.959 1.00 96.69 377 LEU A CA 1
ATOM 2982 C C . LEU A 1 377 ? -11.320 5.194 -3.676 1.00 96.69 377 LEU A C 1
ATOM 2984 O O . LEU A 1 377 ? -10.276 4.983 -4.301 1.00 96.69 377 LEU A O 1
ATOM 2988 N N . TYR A 1 378 ? -11.826 6.414 -3.521 1.00 97.19 378 TYR A N 1
ATOM 2989 C CA . TYR A 1 378 ? -11.212 7.632 -4.041 1.00 97.19 378 TYR A CA 1
ATOM 2990 C C . TYR A 1 378 ? -10.509 8.350 -2.895 1.00 97.19 378 TYR A C 1
ATOM 2992 O O . TYR A 1 378 ? -11.129 8.995 -2.044 1.00 97.19 378 TYR A O 1
ATOM 3000 N N . VAL A 1 379 ? -9.188 8.226 -2.870 1.00 97.19 379 VAL A N 1
ATOM 3001 C CA . VAL A 1 379 ? -8.341 8.758 -1.804 1.00 97.19 379 VAL A CA 1
ATOM 3002 C C . VAL A 1 379 ? -7.731 10.089 -2.243 1.00 97.19 379 VAL A C 1
ATOM 3004 O O . VAL A 1 379 ? -7.205 10.203 -3.351 1.00 97.19 379 VAL A O 1
ATOM 3007 N N . LYS A 1 380 ? -7.777 11.103 -1.372 1.00 96.38 380 LYS A N 1
ATOM 3008 C CA . LYS A 1 380 ? -7.287 12.458 -1.664 1.00 96.38 380 LYS A CA 1
ATOM 3009 C C . LYS A 1 380 ? -5.783 12.478 -1.975 1.00 96.38 380 LYS A C 1
ATOM 3011 O O . LYS A 1 380 ? -4.952 12.045 -1.183 1.00 96.38 380 LYS A O 1
ATOM 3016 N N . GLY A 1 381 ? -5.418 13.094 -3.090 1.00 94.12 381 GLY A N 1
ATOM 3017 C CA . GLY A 1 381 ? -4.042 13.329 -3.518 1.00 94.12 381 GLY A CA 1
ATOM 3018 C C . GLY A 1 381 ? -3.462 12.228 -4.421 1.00 94.12 381 GLY A C 1
ATOM 3019 O O . GLY A 1 381 ? -3.884 11.072 -4.365 1.00 94.12 381 GLY A O 1
ATOM 3020 N N . PRO A 1 382 ? -2.446 12.562 -5.240 1.00 93.06 382 PRO A N 1
ATOM 3021 C CA . PRO A 1 382 ? -1.802 11.626 -6.171 1.00 93.06 382 PRO A CA 1
ATOM 3022 C C . PRO A 1 382 ? -0.698 10.771 -5.522 1.00 93.06 382 PRO A C 1
ATOM 3024 O O . PRO A 1 382 ? -0.166 9.848 -6.136 1.00 93.06 382 PRO A O 1
ATOM 3027 N N . ASN A 1 383 ? -0.312 11.096 -4.285 1.00 90.25 383 ASN A N 1
ATOM 3028 C CA . ASN A 1 383 ? 0.972 10.693 -3.705 1.00 90.25 383 ASN A CA 1
ATOM 3029 C C . ASN A 1 383 ? 1.074 9.212 -3.320 1.00 90.25 383 ASN A C 1
ATOM 3031 O O . ASN A 1 383 ? 2.143 8.783 -2.895 1.00 90.25 383 ASN A O 1
ATOM 3035 N N . VAL A 1 384 ? 0.008 8.426 -3.472 1.00 95.56 384 VAL A N 1
ATOM 3036 C CA . VAL A 1 384 ? -0.061 7.015 -3.074 1.00 95.56 384 VAL A CA 1
ATOM 3037 C C . VAL A 1 384 ? 1.150 6.213 -3.585 1.00 95.56 384 VAL A C 1
ATOM 3039 O O . VAL A 1 384 ? 1.428 6.225 -4.790 1.00 95.56 384 VAL A O 1
ATOM 3042 N N . PRO A 1 385 ? 1.867 5.488 -2.703 1.00 95.31 385 PRO A N 1
ATOM 3043 C CA . PRO A 1 385 ? 3.106 4.815 -3.066 1.00 95.31 385 PRO A CA 1
ATOM 3044 C C . PRO A 1 385 ? 2.873 3.678 -4.065 1.00 95.31 385 PRO A C 1
ATOM 3046 O O . PRO A 1 385 ? 1.959 2.872 -3.912 1.00 95.31 385 PRO A O 1
ATOM 3049 N N . GLY A 1 386 ? 3.770 3.594 -5.046 1.00 94.00 386 GLY A N 1
ATOM 3050 C CA . GLY A 1 386 ? 3.836 2.498 -6.011 1.00 94.00 386 GLY A CA 1
ATOM 3051 C C . GLY A 1 386 ? 3.315 2.847 -7.406 1.00 94.00 386 GLY A C 1
ATOM 3052 O O . GLY A 1 386 ? 2.611 3.852 -7.583 1.00 94.00 386 GLY A O 1
ATOM 3053 N N . PRO A 1 387 ? 3.703 2.045 -8.415 1.00 95.00 387 PRO A N 1
ATOM 3054 C CA . PRO A 1 387 ? 3.204 2.194 -9.775 1.00 95.00 387 PRO A CA 1
ATOM 3055 C C . PRO A 1 387 ? 1.716 1.828 -9.861 1.00 95.00 387 PRO A C 1
ATOM 3057 O O . PRO A 1 387 ? 1.144 1.231 -8.945 1.00 95.00 387 PRO A O 1
ATOM 3060 N N . VAL A 1 388 ? 1.089 2.175 -10.982 1.00 95.19 388 VAL A N 1
ATOM 3061 C CA . VAL A 1 388 ? -0.247 1.676 -11.328 1.00 95.19 388 VAL A CA 1
ATOM 3062 C C . VAL A 1 388 ? -0.231 0.143 -11.341 1.00 95.19 388 VAL A C 1
ATOM 3064 O O . VAL A 1 388 ? 0.717 -0.481 -11.811 1.00 95.19 388 VAL A O 1
ATOM 3067 N N . GLY A 1 389 ? -1.255 -0.468 -10.757 1.00 93.44 389 GLY A N 1
ATOM 3068 C CA . GLY A 1 3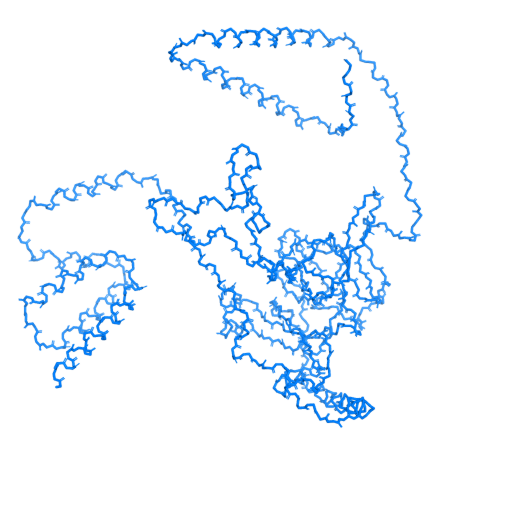89 ? -1.395 -1.908 -10.577 1.00 93.44 389 GLY A CA 1
ATOM 3069 C C . GLY A 1 389 ? -0.728 -2.477 -9.321 1.00 93.44 389 GLY A C 1
ATOM 3070 O O . GLY A 1 389 ? -0.902 -3.661 -9.039 1.00 93.44 389 GLY A O 1
ATOM 3071 N N . ALA A 1 390 ? 0.004 -1.672 -8.545 1.00 93.94 390 ALA A N 1
ATOM 3072 C CA . ALA A 1 390 ? 0.594 -2.130 -7.291 1.00 93.94 390 ALA A CA 1
ATOM 3073 C C . ALA A 1 390 ? -0.472 -2.402 -6.218 1.00 93.94 390 ALA A C 1
ATOM 3075 O O . ALA A 1 390 ? -1.502 -1.729 -6.156 1.00 93.94 390 ALA A O 1
ATOM 3076 N N . LEU A 1 391 ? -0.181 -3.368 -5.342 1.00 95.06 391 LEU A N 1
ATOM 3077 C CA . LEU A 1 391 ? -0.999 -3.642 -4.164 1.00 95.06 391 LEU A CA 1
ATOM 3078 C C . LEU A 1 391 ? -0.637 -2.696 -3.023 1.00 95.06 391 LEU A C 1
ATOM 3080 O O . LEU A 1 391 ? 0.537 -2.490 -2.701 1.00 95.06 391 LEU A O 1
ATOM 3084 N N . ILE A 1 392 ? -1.677 -2.148 -2.418 1.00 96.25 392 ILE A N 1
ATOM 3085 C CA . ILE A 1 392 ? -1.646 -1.090 -1.425 1.00 96.25 392 ILE A CA 1
ATOM 3086 C C . ILE A 1 392 ? -2.471 -1.538 -0.231 1.00 96.25 392 ILE A C 1
ATOM 3088 O O . ILE A 1 392 ? -3.565 -2.061 -0.371 1.00 96.25 392 ILE A O 1
ATOM 3092 N N . TYR A 1 393 ? -1.954 -1.298 0.956 1.00 96.50 393 TYR A N 1
ATOM 3093 C CA . TYR A 1 393 ? -2.562 -1.661 2.217 1.00 96.50 393 TYR A CA 1
ATOM 3094 C C . TYR A 1 393 ? -3.177 -0.391 2.787 1.00 96.50 393 TYR A C 1
ATOM 3096 O O . TYR A 1 393 ? -2.477 0.597 3.002 1.00 96.50 393 TYR A O 1
ATOM 3104 N N . VAL A 1 394 ? -4.479 -0.409 3.009 1.00 96.75 394 VAL A N 1
ATOM 3105 C CA . VAL A 1 394 ? -5.243 0.714 3.541 1.00 96.75 394 VAL A CA 1
ATOM 3106 C C . VAL A 1 394 ? -5.723 0.321 4.926 1.00 96.75 394 VAL A C 1
ATOM 3108 O O . VAL A 1 394 ? -6.251 -0.770 5.116 1.00 96.75 394 VAL A O 1
ATOM 3111 N N . LYS A 1 395 ? -5.525 1.189 5.909 1.00 95.69 395 LYS A N 1
ATOM 3112 C CA . LYS A 1 395 ? -6.040 1.004 7.269 1.00 95.69 395 LYS A CA 1
ATOM 3113 C C . LYS A 1 395 ? -6.506 2.338 7.832 1.00 95.69 395 LYS A C 1
ATOM 3115 O O . LYS A 1 395 ? -6.138 3.384 7.301 1.00 95.69 395 LYS A O 1
ATOM 3120 N N . ASP A 1 396 ? -7.252 2.302 8.926 1.00 96.00 396 ASP A N 1
ATOM 3121 C CA . ASP A 1 396 ? -7.648 3.519 9.633 1.00 96.00 396 ASP A CA 1
ATOM 3122 C C . ASP A 1 396 ? -6.417 4.336 10.070 1.00 96.00 396 ASP A C 1
ATOM 3124 O O . ASP A 1 396 ? -5.334 3.787 10.325 1.00 96.00 396 ASP A O 1
ATOM 3128 N N . SER A 1 397 ? -6.564 5.663 10.120 1.00 95.19 397 SER A N 1
ATOM 3129 C CA . SER A 1 397 ? -5.424 6.534 10.398 1.00 95.19 397 SER A CA 1
ATOM 3130 C C . SER A 1 397 ? -4.933 6.425 11.846 1.00 95.19 397 SER A C 1
ATOM 3132 O O . SER A 1 397 ? -5.712 6.396 12.800 1.00 95.19 397 SER A O 1
ATOM 3134 N N . GLY A 1 398 ? -3.610 6.388 12.028 1.00 89.94 398 GLY A N 1
ATOM 3135 C CA . GLY A 1 398 ? -2.998 6.399 13.362 1.00 89.94 398 GLY A CA 1
ATOM 3136 C C . GLY A 1 398 ? -2.842 7.797 13.975 1.00 89.94 398 GLY A C 1
ATOM 3137 O O . GLY A 1 398 ? -2.412 7.910 15.126 1.00 89.94 398 GLY A O 1
ATOM 3138 N N . VAL A 1 399 ? -3.139 8.854 13.212 1.00 92.56 399 VAL A N 1
ATOM 3139 C CA . VAL A 1 399 ? -2.959 10.259 13.611 1.00 92.56 399 VAL A CA 1
ATOM 3140 C C . VAL A 1 399 ? -4.066 10.643 14.590 1.00 92.56 399 VAL A C 1
ATOM 3142 O O . VAL A 1 399 ? -5.231 10.522 14.242 1.00 92.56 399 VAL A O 1
ATOM 3145 N N . MET A 1 400 ? -3.710 11.096 15.799 1.00 87.62 400 MET A N 1
ATOM 3146 C CA . MET A 1 400 ? -4.653 11.285 16.917 1.00 87.62 400 MET A CA 1
ATOM 3147 C C . MET A 1 400 ? -5.882 12.135 16.557 1.00 87.62 400 MET A C 1
ATOM 3149 O O . MET A 1 400 ? -6.996 11.697 16.812 1.00 87.62 400 MET A O 1
ATOM 3153 N N . GLU A 1 401 ? -5.689 13.277 15.895 1.00 89.50 401 GLU A N 1
ATOM 3154 C CA . GLU A 1 401 ? -6.765 14.201 15.481 1.00 89.50 401 GLU A CA 1
ATOM 3155 C C . GLU A 1 401 ? -7.674 13.647 14.374 1.00 89.50 401 GLU A C 1
ATOM 3157 O O . GLU A 1 401 ? -8.780 14.130 14.167 1.00 89.50 401 GLU A O 1
ATOM 3162 N N . LYS A 1 402 ? -7.197 12.646 13.631 1.00 90.81 402 LYS A N 1
ATOM 3163 C CA . LYS A 1 402 ? -7.857 12.087 12.443 1.00 90.81 402 LYS A CA 1
ATOM 3164 C C . LYS A 1 402 ? -8.351 10.659 12.678 1.00 90.81 402 LYS A C 1
ATOM 3166 O O . LYS A 1 402 ? -8.579 9.907 11.725 1.00 90.81 402 LYS A O 1
ATOM 3171 N N . ARG A 1 403 ? -8.457 10.248 13.942 1.00 88.50 403 ARG A N 1
ATOM 3172 C CA . ARG A 1 403 ? -9.007 8.942 14.304 1.00 88.50 403 ARG A CA 1
ATOM 3173 C C . ARG A 1 403 ? -10.502 8.911 14.032 1.00 88.50 403 ARG A C 1
ATOM 3175 O O . ARG A 1 403 ? -11.182 9.928 14.081 1.00 88.50 403 ARG A O 1
ATOM 3182 N N . VAL A 1 404 ? -10.992 7.719 13.728 1.00 87.06 404 VAL A N 1
ATOM 3183 C CA . VAL A 1 404 ? -12.407 7.503 13.441 1.00 87.06 404 VAL A CA 1
ATOM 3184 C C . VAL A 1 404 ? -13.178 7.417 14.749 1.00 87.06 404 VAL A C 1
ATOM 3186 O O . VAL A 1 404 ? -12.732 6.733 15.669 1.00 87.06 404 VAL A O 1
ATOM 3189 N N . SER A 1 405 ? -14.328 8.085 14.820 1.00 85.06 405 SER A N 1
ATOM 3190 C CA . SER A 1 405 ? -15.179 8.067 16.014 1.00 85.06 405 SER A CA 1
ATOM 3191 C C . SER A 1 405 ? -16.154 6.892 16.028 1.00 85.06 405 SER A C 1
ATOM 3193 O O . SER A 1 405 ? -16.264 6.244 17.059 1.00 85.06 405 SER A O 1
ATOM 3195 N N . ASN A 1 406 ? -16.838 6.605 14.910 1.00 88.06 406 ASN A N 1
ATOM 3196 C CA . ASN A 1 406 ? -17.814 5.510 14.814 1.00 88.06 406 ASN A CA 1
ATOM 3197 C C . ASN A 1 406 ? -17.807 4.845 13.417 1.00 88.06 406 ASN A C 1
ATOM 3199 O O . ASN A 1 406 ? -18.607 5.210 12.554 1.00 88.06 406 ASN A O 1
ATOM 3203 N N . PRO A 1 407 ? -16.856 3.937 13.145 1.00 90.25 407 PRO A N 1
ATOM 3204 C CA . PRO A 1 407 ? -16.835 3.153 11.915 1.00 90.25 407 PRO A CA 1
ATOM 3205 C C . PRO A 1 407 ? -17.742 1.907 11.974 1.00 90.25 407 PRO A C 1
ATOM 3207 O O . PRO A 1 407 ? -18.013 1.411 13.068 1.00 90.25 407 PRO A O 1
ATOM 3210 N N . PRO A 1 408 ? -18.100 1.295 10.822 1.00 91.94 408 PRO A N 1
ATOM 3211 C CA . PRO A 1 408 ? -18.689 -0.043 10.818 1.00 91.94 408 PRO A CA 1
ATOM 3212 C C . PRO A 1 408 ? -17.704 -1.045 11.441 1.00 91.94 408 PRO A C 1
ATOM 3214 O O . PRO A 1 408 ? -16.537 -1.131 11.038 1.00 91.94 408 PRO A O 1
ATOM 3217 N N . PHE A 1 409 ? -18.153 -1.786 12.449 1.00 93.06 409 PHE A N 1
ATOM 3218 C CA . PHE A 1 409 ? -17.292 -2.625 13.280 1.00 93.06 409 PHE A CA 1
ATOM 3219 C C . PHE A 1 409 ? -17.913 -4.011 13.503 1.00 93.06 409 PHE A C 1
ATOM 3221 O O . PHE A 1 409 ? -19.118 -4.089 13.722 1.00 93.06 409 PHE A O 1
ATOM 3228 N N . PRO A 1 410 ? -17.127 -5.110 13.470 1.00 91.69 410 PRO A N 1
ATOM 3229 C CA . PRO A 1 410 ? -15.692 -5.194 13.154 1.00 91.69 410 PRO A CA 1
ATOM 3230 C C . PRO A 1 410 ? -15.366 -4.896 11.680 1.00 91.69 410 PRO A C 1
ATOM 3232 O O . PRO A 1 410 ? -14.276 -4.404 11.379 1.00 91.69 410 PRO A O 1
ATOM 3235 N N . THR A 1 411 ? -16.323 -5.147 10.785 1.00 93.50 411 THR A N 1
ATOM 3236 C CA . THR A 1 411 ? -16.290 -4.859 9.342 1.00 93.50 411 THR A CA 1
ATOM 3237 C C . THR A 1 411 ? -17.702 -4.591 8.827 1.00 93.50 411 THR A C 1
ATOM 3239 O O . THR A 1 411 ? -18.671 -4.835 9.539 1.00 93.50 411 THR A O 1
ATOM 3242 N N . PHE A 1 412 ? -17.827 -4.138 7.579 1.00 92.44 412 PHE A N 1
ATOM 3243 C CA . PHE A 1 412 ? -19.116 -4.015 6.895 1.00 92.44 412 PHE A CA 1
ATOM 3244 C C . PHE A 1 412 ? -19.645 -5.380 6.416 1.00 92.44 412 PHE A C 1
ATOM 3246 O O . PHE A 1 412 ? -18.923 -6.102 5.720 1.00 92.44 412 PHE A O 1
ATOM 3253 N N . TYR A 1 413 ? -20.901 -5.697 6.750 1.00 90.62 413 TYR A N 1
ATOM 3254 C CA . TYR A 1 413 ? -21.621 -6.891 6.299 1.00 90.62 413 TYR A CA 1
ATOM 3255 C C . TYR A 1 413 ? -22.815 -6.471 5.428 1.00 90.62 413 TYR A C 1
ATOM 3257 O O . TYR A 1 413 ? -23.698 -5.775 5.922 1.00 90.62 413 TYR A O 1
ATOM 3265 N N . PRO A 1 414 ? -22.872 -6.873 4.146 1.00 88.19 414 PRO A N 1
ATOM 3266 C CA . PRO A 1 414 ? -23.940 -6.441 3.245 1.00 88.19 414 PRO A CA 1
ATOM 3267 C C . PRO A 1 414 ? -25.309 -7.053 3.577 1.00 88.19 414 PRO A C 1
ATOM 3269 O O . PRO A 1 414 ? -26.316 -6.502 3.168 1.00 88.19 414 PRO A O 1
ATOM 3272 N N . GLU A 1 415 ? -25.352 -8.178 4.297 1.00 86.62 415 GLU A N 1
ATOM 3273 C CA . GLU A 1 415 ? -26.595 -8.889 4.643 1.00 86.62 415 GLU A CA 1
ATOM 3274 C C . GLU A 1 415 ? -27.423 -8.171 5.720 1.00 86.62 415 GLU A C 1
ATOM 3276 O O . GLU A 1 415 ? -28.625 -8.390 5.818 1.00 86.62 415 GLU A O 1
ATOM 3281 N N . GLU A 1 416 ? -26.784 -7.328 6.534 1.00 83.38 416 GLU A N 1
ATOM 3282 C CA . GLU A 1 416 ? -27.408 -6.690 7.703 1.00 83.38 416 GLU A CA 1
ATOM 3283 C C . GLU A 1 416 ? -27.714 -5.208 7.492 1.00 83.38 416 GLU A C 1
ATOM 3285 O O . GLU A 1 416 ? -28.422 -4.604 8.293 1.00 83.38 416 GLU A O 1
ATOM 3290 N N . CYS A 1 417 ? -27.144 -4.604 6.450 1.00 80.00 417 CYS A N 1
ATOM 3291 C CA . CYS A 1 417 ? -27.308 -3.189 6.162 1.00 80.00 417 CYS A CA 1
ATOM 3292 C C . CYS A 1 417 ? -28.295 -2.977 5.020 1.00 80.00 417 CYS A C 1
ATOM 3294 O O . CYS A 1 417 ? -28.321 -3.739 4.054 1.00 80.00 417 CYS A O 1
ATOM 3296 N N . ASP A 1 418 ? -29.034 -1.873 5.102 1.00 85.56 418 ASP A N 1
ATOM 3297 C CA . ASP A 1 418 ? -29.841 -1.387 3.990 1.00 85.56 418 ASP A CA 1
ATOM 3298 C C . ASP A 1 418 ? -28.976 -1.198 2.731 1.00 85.56 418 ASP A C 1
ATOM 3300 O O . ASP A 1 418 ? -27.782 -0.871 2.834 1.00 85.56 418 ASP A O 1
ATOM 3304 N N . PRO A 1 419 ? -29.549 -1.397 1.529 1.00 86.06 419 PRO A N 1
ATOM 3305 C CA . PRO A 1 419 ? -28.818 -1.229 0.285 1.00 86.06 419 PRO A CA 1
ATOM 3306 C C . PRO A 1 419 ? -28.260 0.194 0.196 1.00 86.06 419 PRO A C 1
ATOM 3308 O O . PRO A 1 419 ? -28.992 1.181 0.149 1.00 86.06 419 PRO A O 1
ATOM 3311 N N . LEU A 1 420 ? -26.932 0.288 0.188 1.00 89.06 420 LEU A N 1
ATOM 3312 C CA . LEU A 1 420 ? -26.226 1.554 0.047 1.00 89.06 420 LEU A CA 1
ATOM 3313 C C . LEU A 1 420 ? -26.356 2.074 -1.392 1.00 89.06 420 LEU A C 1
ATOM 3315 O O . LEU A 1 420 ? -26.408 1.269 -2.325 1.00 89.06 420 LEU A O 1
ATOM 3319 N N . PRO A 1 421 ? -26.331 3.403 -1.598 1.00 92.12 421 PRO A N 1
ATOM 3320 C CA . PRO A 1 421 ? -26.288 3.967 -2.940 1.00 92.12 421 PRO A CA 1
ATOM 3321 C C . PRO A 1 421 ? -25.037 3.492 -3.692 1.00 92.12 421 PRO A C 1
ATOM 3323 O O . PRO A 1 421 ? -24.003 3.183 -3.085 1.00 92.12 421 PRO A O 1
ATOM 3326 N N . GLU A 1 422 ? -25.121 3.459 -5.024 1.00 91.56 422 GLU A N 1
ATOM 3327 C CA . GLU A 1 422 ? -24.017 3.032 -5.897 1.00 91.56 422 GLU A CA 1
ATOM 3328 C C . GLU A 1 422 ? -22.751 3.864 -5.671 1.00 91.56 422 GLU A C 1
ATOM 3330 O O . GLU A 1 422 ? -21.634 3.342 -5.662 1.00 91.56 422 GLU A O 1
ATOM 3335 N N . GLU A 1 423 ? -22.926 5.163 -5.435 1.00 92.12 423 GLU A N 1
ATOM 3336 C CA . GLU A 1 423 ? -21.841 6.093 -5.174 1.00 92.12 423 GLU A CA 1
ATOM 3337 C C . GLU A 1 423 ? -22.125 6.925 -3.932 1.00 92.12 423 GLU A C 1
ATOM 3339 O O . GLU A 1 423 ? -23.205 7.484 -3.751 1.00 92.12 423 GLU A O 1
ATOM 3344 N N . GLN A 1 424 ? -21.120 7.020 -3.072 1.00 93.75 424 GLN A N 1
ATOM 3345 C CA . GLN A 1 424 ? -21.136 7.852 -1.882 1.00 93.75 424 GLN A CA 1
ATOM 3346 C C . GLN A 1 424 ? -20.119 8.970 -2.073 1.00 93.75 424 GLN A C 1
ATOM 3348 O O . GLN A 1 424 ? -18.934 8.707 -2.306 1.00 93.75 424 GLN A O 1
ATOM 3353 N N . PHE A 1 425 ? -20.574 10.212 -1.962 1.00 95.69 425 PHE A N 1
ATOM 3354 C CA . PHE A 1 425 ? -19.757 11.410 -2.124 1.00 95.69 425 PHE A CA 1
ATOM 3355 C C . PHE A 1 425 ? -19.580 12.122 -0.789 1.00 95.69 425 PHE A C 1
ATOM 3357 O O . PHE A 1 425 ? -20.453 12.075 0.071 1.00 95.69 425 PHE A O 1
ATOM 3364 N N . HIS A 1 426 ? -18.434 12.773 -0.607 1.00 95.50 426 HIS A N 1
ATOM 3365 C CA . HIS A 1 426 ? -18.236 13.674 0.520 1.00 95.50 426 HIS A CA 1
ATOM 3366 C C . HIS A 1 426 ? -19.006 14.967 0.257 1.00 95.50 426 HIS A C 1
ATOM 3368 O O . HIS A 1 426 ? -18.992 15.444 -0.875 1.00 95.50 426 HIS A O 1
ATOM 3374 N N . ASP A 1 427 ? -19.589 15.579 1.286 1.00 94.31 427 ASP A N 1
ATOM 3375 C CA . ASP A 1 427 ? -20.455 16.763 1.146 1.00 94.31 427 ASP A CA 1
ATOM 3376 C C . ASP A 1 427 ? -19.786 17.928 0.402 1.00 94.31 427 ASP A C 1
ATOM 3378 O O . ASP A 1 427 ? -20.430 18.688 -0.319 1.00 94.31 427 ASP A O 1
ATOM 3382 N N . SER A 1 428 ? -18.465 18.054 0.549 1.00 94.12 428 SER A N 1
ATOM 3383 C CA . SER A 1 428 ? -17.682 19.093 -0.123 1.00 94.12 428 SER A CA 1
ATOM 3384 C C . SER A 1 428 ? -17.419 18.819 -1.608 1.00 94.12 428 SER A C 1
ATOM 3386 O O . SER A 1 428 ? -16.975 19.726 -2.315 1.00 94.12 428 SER A O 1
ATOM 3388 N N . LEU A 1 429 ? -17.588 17.578 -2.074 1.00 95.31 429 LEU A N 1
ATOM 3389 C CA . LEU A 1 429 ? -17.336 17.183 -3.457 1.00 95.31 429 LEU A CA 1
ATOM 3390 C C . LEU A 1 429 ? -18.524 17.573 -4.335 1.00 95.31 429 LEU A C 1
ATOM 3392 O O . LEU A 1 429 ? -19.675 17.393 -3.949 1.00 95.31 429 LEU A O 1
ATOM 3396 N N . PHE A 1 430 ? -18.234 18.083 -5.526 1.00 94.62 430 PHE A N 1
ATOM 3397 C CA . PHE A 1 430 ? -19.249 18.308 -6.542 1.00 94.62 430 PHE A CA 1
ATOM 3398 C C . PHE A 1 430 ? -19.711 16.963 -7.112 1.00 94.62 430 PHE A C 1
ATOM 3400 O O . PHE A 1 430 ? -18.874 16.142 -7.507 1.00 94.62 430 PHE A O 1
ATOM 3407 N N . GLN A 1 431 ? -21.022 16.731 -7.150 1.00 93.06 431 GLN A N 1
ATOM 3408 C CA . GLN A 1 431 ? -21.577 15.549 -7.806 1.00 93.06 431 GLN A CA 1
ATOM 3409 C C . GLN A 1 431 ? -21.828 15.867 -9.276 1.00 93.06 431 GLN A C 1
ATOM 3411 O O . GLN A 1 431 ? -22.387 16.904 -9.602 1.00 93.06 431 GLN A O 1
ATOM 3416 N N . TYR A 1 432 ? -21.462 14.964 -10.182 1.00 87.81 432 TYR A N 1
ATOM 3417 C CA . TYR A 1 432 ? -21.604 15.220 -11.622 1.00 87.81 432 TYR A CA 1
ATOM 3418 C C . TYR A 1 432 ? -23.058 15.348 -12.103 1.00 87.81 432 TYR A C 1
ATOM 3420 O O . TYR A 1 432 ? -23.289 15.784 -13.225 1.00 87.81 432 TYR A O 1
ATOM 3428 N N . THR A 1 433 ? -24.021 14.951 -11.274 1.00 91.44 433 THR A N 1
ATOM 3429 C CA . THR A 1 433 ? -25.460 15.097 -11.513 1.00 91.44 433 THR A CA 1
ATOM 3430 C C . THR A 1 433 ? -26.015 16.442 -11.041 1.00 91.44 433 THR A C 1
ATOM 3432 O O . THR A 1 433 ? -27.126 16.796 -11.427 1.00 91.44 433 THR A O 1
ATOM 3435 N N . GLU A 1 434 ? -25.288 17.173 -10.189 1.00 90.88 434 GLU A N 1
ATOM 3436 C CA . GLU A 1 434 ? -25.681 18.508 -9.728 1.00 90.88 434 GLU A CA 1
ATOM 3437 C C . GLU A 1 434 ? -25.520 19.538 -10.870 1.00 90.88 434 GLU A C 1
ATOM 3439 O O . GLU A 1 434 ? -24.684 19.352 -11.762 1.00 90.88 434 GLU A O 1
ATOM 3444 N N . PRO A 1 435 ? -26.316 20.627 -10.878 1.00 92.81 435 PRO A N 1
ATOM 3445 C CA . PRO A 1 435 ? -26.174 21.689 -11.870 1.00 92.81 435 PRO A CA 1
ATOM 3446 C C . PRO A 1 435 ? -24.809 22.378 -11.762 1.00 92.81 435 PRO A C 1
ATOM 3448 O O . PRO A 1 435 ? -24.142 22.325 -10.728 1.00 92.81 435 PRO A O 1
ATOM 3451 N N . THR A 1 436 ? -24.401 23.054 -12.836 1.00 92.38 436 THR A N 1
ATOM 3452 C CA . THR A 1 436 ? -23.148 23.815 -12.885 1.00 92.38 436 THR A CA 1
ATOM 3453 C C . THR A 1 436 ? -23.050 24.798 -11.717 1.00 92.38 436 THR A C 1
ATOM 3455 O O . THR A 1 436 ? -24.017 25.472 -11.377 1.00 92.38 436 THR A O 1
ATOM 3458 N N . ILE A 1 437 ? -21.866 24.886 -11.108 1.00 90.75 437 ILE A N 1
ATOM 3459 C CA . ILE A 1 437 ? -21.608 25.793 -9.987 1.00 90.75 437 ILE A CA 1
ATOM 3460 C C . ILE A 1 437 ? -21.667 27.239 -10.493 1.00 90.75 437 ILE A C 1
ATOM 3462 O O . ILE A 1 437 ? -20.828 27.649 -11.296 1.00 90.75 437 ILE A O 1
ATOM 3466 N N . GLU A 1 438 ? -22.627 28.009 -9.990 1.00 90.06 438 GLU A N 1
ATOM 3467 C CA . GLU A 1 438 ? -22.728 29.450 -10.211 1.00 90.06 438 GLU A CA 1
ATOM 3468 C C . GLU A 1 438 ? -22.200 30.183 -8.976 1.00 90.06 438 GLU A C 1
ATOM 3470 O O . GLU A 1 438 ? -22.660 29.958 -7.855 1.00 90.06 438 GLU A O 1
ATOM 3475 N N . TYR A 1 439 ? -21.214 31.056 -9.175 1.00 86.56 439 TYR A N 1
ATOM 3476 C CA . TYR A 1 439 ? -20.764 31.960 -8.123 1.00 86.56 439 TYR A CA 1
ATOM 3477 C C . TYR A 1 439 ? -21.618 33.217 -8.221 1.00 86.56 439 TYR A C 1
ATOM 3479 O O . TYR A 1 439 ? -21.577 33.864 -9.271 1.00 86.56 439 TYR A O 1
ATOM 3487 N N . PRO A 1 440 ? -22.404 33.568 -7.187 1.00 85.00 440 PRO A N 1
ATOM 3488 C CA . PRO A 1 440 ? -23.117 34.830 -7.210 1.00 85.00 440 PRO A CA 1
ATOM 3489 C C . PRO A 1 440 ? -22.080 35.938 -7.369 1.00 85.00 440 PRO A C 1
ATOM 3491 O O . PRO A 1 440 ? -21.109 35.985 -6.613 1.00 85.00 440 PRO A O 1
ATOM 3494 N N . GLU A 1 441 ? -22.268 36.800 -8.367 1.00 79.19 441 GLU A N 1
ATOM 3495 C CA . GLU A 1 441 ? -21.456 38.002 -8.497 1.00 79.19 441 GLU A CA 1
ATOM 3496 C C . GLU A 1 441 ? -21.542 38.748 -7.166 1.00 79.19 441 GLU A C 1
ATOM 3498 O O . GLU A 1 441 ? -22.639 39.059 -6.685 1.00 79.19 441 GLU A O 1
ATOM 3503 N N . GLU A 1 442 ? -20.393 38.979 -6.527 1.00 69.44 442 GLU A N 1
ATOM 3504 C CA . GLU A 1 442 ? -20.341 39.853 -5.368 1.00 69.44 442 GLU A CA 1
ATOM 3505 C C . GLU A 1 442 ? -20.917 41.189 -5.825 1.00 69.44 442 GLU A C 1
ATOM 3507 O O . GLU A 1 442 ? -20.311 41.901 -6.628 1.00 69.44 442 GLU A O 1
ATOM 3512 N N . LYS A 1 443 ? -22.132 41.513 -5.365 1.00 50.53 443 LYS A N 1
ATOM 3513 C CA . LYS A 1 443 ? -22.694 42.843 -5.553 1.00 50.53 443 LYS A CA 1
ATOM 3514 C C . LYS A 1 443 ? -21.686 43.780 -4.920 1.00 50.53 443 LYS A C 1
ATOM 3516 O O . LYS A 1 443 ? -21.607 43.843 -3.695 1.00 50.53 443 LYS A O 1
ATOM 3521 N N . ALA A 1 444 ? -20.903 44.459 -5.752 1.00 52.81 444 ALA A N 1
ATOM 3522 C CA . ALA A 1 444 ? -20.019 45.518 -5.326 1.00 52.81 444 ALA A CA 1
ATOM 3523 C C . ALA A 1 444 ? -20.907 46.578 -4.675 1.00 52.81 444 ALA A C 1
ATOM 3525 O O . ALA A 1 444 ? -21.440 47.467 -5.336 1.00 52.81 444 ALA A O 1
ATOM 3526 N N . THR A 1 445 ? -21.133 46.466 -3.368 1.00 46.38 445 THR A N 1
ATOM 3527 C CA . THR A 1 445 ? -21.593 47.590 -2.577 1.00 46.38 445 THR A CA 1
ATOM 3528 C C . THR A 1 445 ? -20.438 48.566 -2.636 1.00 46.38 445 THR A C 1
ATOM 3530 O O . THR A 1 445 ? -19.466 48.446 -1.891 1.00 46.38 445 THR A O 1
ATOM 3533 N N . SER A 1 446 ? -20.511 49.482 -3.598 1.00 45.84 446 SER A N 1
ATOM 3534 C CA . SER A 1 446 ? -19.696 50.679 -3.672 1.00 45.84 446 SER A CA 1
ATOM 3535 C C . SER A 1 446 ? -20.031 51.528 -2.450 1.00 45.84 446 SER A C 1
ATOM 3537 O O . SER A 1 446 ? -20.746 52.526 -2.529 1.00 45.84 446 SER A O 1
ATOM 3539 N N . THR A 1 447 ? -19.572 51.101 -1.279 1.00 44.88 447 THR A N 1
ATOM 3540 C CA . THR A 1 447 ? -19.506 51.958 -0.111 1.00 44.88 447 THR A CA 1
ATOM 3541 C C . THR A 1 447 ? -18.355 52.894 -0.411 1.00 44.88 447 THR A C 1
ATOM 3543 O O . THR A 1 447 ? -17.192 52.593 -0.148 1.00 44.88 447 THR A O 1
ATOM 3546 N N . THR A 1 448 ? -18.681 54.001 -1.069 1.00 41.16 448 THR A N 1
ATOM 3547 C CA . THR A 1 448 ? -17.797 55.138 -1.275 1.00 41.16 448 THR A CA 1
ATOM 3548 C C . THR A 1 448 ? -17.444 55.664 0.111 1.00 41.16 448 THR A C 1
ATOM 3550 O O . THR A 1 448 ? -18.106 56.548 0.650 1.00 41.16 448 THR A O 1
ATOM 3553 N N . VAL A 1 449 ? -16.441 55.061 0.750 1.00 40.69 449 VAL A N 1
ATOM 3554 C CA . VAL A 1 449 ? -15.829 55.613 1.950 1.00 40.69 449 VAL A CA 1
ATOM 3555 C C . VAL A 1 449 ? -15.133 56.875 1.474 1.00 40.69 449 VAL A C 1
ATOM 3557 O O . VAL A 1 449 ? -14.029 56.839 0.936 1.00 40.69 449 VAL A O 1
ATOM 3560 N N . ILE A 1 450 ? -15.831 58.002 1.609 1.00 41.75 450 ILE A N 1
ATOM 3561 C CA . ILE A 1 450 ? -15.247 59.332 1.528 1.00 41.75 450 ILE A CA 1
ATOM 3562 C C . ILE A 1 450 ? -14.181 59.360 2.622 1.00 41.75 450 ILE A C 1
ATOM 3564 O O . ILE A 1 450 ? -14.475 59.591 3.797 1.00 41.75 450 ILE A O 1
ATOM 3568 N N . PHE A 1 451 ? -12.937 59.056 2.252 1.00 36.28 451 PHE A N 1
ATOM 3569 C CA . PHE A 1 451 ? -11.784 59.295 3.099 1.00 36.28 451 PHE A CA 1
ATOM 3570 C C . PHE A 1 451 ? -11.740 60.802 3.351 1.00 36.28 451 PHE A C 1
ATOM 3572 O O . PHE A 1 451 ? -11.290 61.582 2.513 1.00 36.28 451 PHE A O 1
ATOM 3579 N N . LYS A 1 452 ? -12.245 61.231 4.514 1.00 36.06 452 LYS A N 1
ATOM 3580 C CA . LYS A 1 452 ? -11.938 62.551 5.060 1.00 36.06 452 LYS A CA 1
ATOM 3581 C C . LYS A 1 452 ? -10.415 62.640 5.139 1.00 36.06 452 LYS A C 1
ATOM 3583 O O . LYS A 1 452 ? -9.787 61.951 5.939 1.00 36.06 452 LYS A O 1
ATOM 3588 N N . LEU A 1 453 ? -9.858 63.495 4.289 1.00 40.62 453 LEU A N 1
ATOM 3589 C CA . LEU A 1 453 ? -8.453 63.872 4.111 1.00 40.62 453 LEU A CA 1
ATOM 3590 C C . LEU A 1 453 ? -7.809 64.512 5.365 1.00 40.62 453 LEU A C 1
ATOM 3592 O O . LEU A 1 453 ? -7.038 65.453 5.257 1.00 40.62 453 LEU A O 1
ATOM 3596 N N . ASN A 1 454 ? -8.084 64.000 6.568 1.00 42.97 454 ASN A N 1
ATOM 3597 C CA . ASN A 1 454 ? -7.555 64.531 7.831 1.00 42.97 454 ASN A CA 1
ATOM 3598 C C . ASN A 1 454 ? -6.540 63.608 8.526 1.00 42.97 454 ASN A C 1
ATOM 3600 O O . ASN A 1 454 ? -6.102 63.918 9.628 1.00 42.97 454 ASN A O 1
ATOM 3604 N N . GLN A 1 455 ? -6.106 62.508 7.896 1.00 45.66 455 GLN A N 1
ATOM 3605 C CA . GLN A 1 455 ? -5.040 61.643 8.438 1.00 45.66 455 GLN A CA 1
ATOM 3606 C C . GLN A 1 455 ? -3.782 61.535 7.558 1.00 45.66 455 GLN A C 1
ATOM 3608 O O . GLN A 1 455 ? -2.805 60.903 7.956 1.00 45.66 455 GLN A O 1
ATOM 3613 N N . CYS A 1 456 ? -3.725 62.226 6.414 1.00 40.22 456 CYS A N 1
ATOM 3614 C CA . CYS A 1 456 ? -2.547 62.212 5.535 1.00 40.22 456 CYS A CA 1
ATOM 3615 C C . CYS A 1 456 ? -1.384 63.106 6.014 1.00 40.22 456 CYS A C 1
ATOM 3617 O O . CYS A 1 456 ? -0.291 63.027 5.456 1.00 40.22 456 CYS A O 1
ATOM 3619 N N . VAL A 1 457 ? -1.565 63.905 7.073 1.00 43.59 457 VAL A N 1
ATOM 3620 C CA . VAL A 1 457 ? -0.492 64.758 7.626 1.00 43.59 457 VAL A CA 1
ATOM 3621 C C . VAL A 1 457 ? 0.576 63.928 8.363 1.00 43.59 457 VAL A C 1
ATOM 3623 O O . VAL A 1 457 ? 1.754 64.270 8.327 1.00 43.59 457 VAL A O 1
ATOM 3626 N N . ASN A 1 458 ? 0.221 62.767 8.929 1.00 49.25 458 ASN A N 1
ATOM 3627 C CA . ASN A 1 458 ? 1.172 61.936 9.682 1.00 49.25 458 ASN A CA 1
ATOM 3628 C C . ASN A 1 458 ? 2.048 61.018 8.807 1.00 49.25 458 ASN A C 1
ATOM 3630 O O . ASN A 1 458 ? 3.140 60.640 9.227 1.00 49.25 458 ASN A O 1
ATOM 3634 N N . VAL A 1 459 ? 1.630 60.692 7.579 1.00 48.25 459 VAL A N 1
ATOM 3635 C CA . VAL A 1 459 ? 2.393 59.793 6.685 1.00 48.25 459 VAL A CA 1
ATOM 3636 C C . VAL A 1 459 ? 3.591 60.515 6.049 1.00 48.25 459 VAL A C 1
ATOM 3638 O O . VAL A 1 459 ? 4.672 59.939 5.926 1.00 48.25 459 VAL A O 1
ATOM 3641 N N . LEU A 1 460 ? 3.449 61.810 5.746 1.00 47.66 460 LEU A N 1
ATOM 3642 C CA . LEU A 1 460 ? 4.550 62.669 5.286 1.00 47.66 460 LEU A CA 1
ATOM 3643 C C . LEU A 1 460 ? 5.584 62.944 6.392 1.00 47.66 460 LEU A C 1
ATOM 3645 O O . LEU A 1 460 ? 6.779 63.044 6.105 1.00 47.66 460 LEU A O 1
ATOM 3649 N N . GLN A 1 461 ? 5.151 63.003 7.656 1.00 48.69 461 GLN A N 1
ATOM 3650 C CA . GLN A 1 461 ? 6.046 63.084 8.815 1.00 48.69 461 GLN A CA 1
ATOM 3651 C C . GLN A 1 461 ? 6.850 61.779 8.989 1.00 48.69 461 GLN A C 1
ATOM 3653 O O . GLN A 1 461 ? 8.050 61.813 9.263 1.00 48.69 461 GLN A O 1
ATOM 3658 N N . PHE A 1 462 ? 6.205 60.629 8.758 1.00 47.03 462 PHE A N 1
ATOM 3659 C CA . PHE A 1 462 ? 6.816 59.301 8.867 1.00 47.03 462 PHE A CA 1
ATOM 3660 C C . PHE A 1 462 ? 7.890 59.059 7.795 1.00 47.03 462 PHE A C 1
ATOM 3662 O O . PHE A 1 462 ? 8.978 58.570 8.103 1.00 47.03 462 PHE A O 1
ATOM 3669 N N . TRP A 1 463 ? 7.639 59.485 6.552 1.00 46.16 463 TRP A N 1
ATOM 3670 C CA . TRP A 1 463 ? 8.628 59.396 5.471 1.00 46.16 463 TRP A CA 1
ATOM 3671 C C . TRP A 1 463 ? 9.853 60.282 5.713 1.00 46.16 463 TRP A C 1
ATOM 3673 O O . TRP A 1 463 ? 10.974 59.818 5.510 1.00 46.16 463 TRP A O 1
ATOM 3683 N N . LYS A 1 464 ? 9.667 61.501 6.243 1.00 45.94 464 LYS A N 1
ATOM 3684 C CA . LYS A 1 464 ? 10.786 62.381 6.629 1.00 45.94 464 LYS A CA 1
ATOM 3685 C C . LYS A 1 464 ? 11.655 61.775 7.740 1.00 45.94 464 LYS A C 1
ATOM 3687 O O . LYS A 1 464 ? 12.877 61.910 7.689 1.00 45.94 464 LYS A O 1
ATOM 3692 N N . CYS A 1 465 ? 11.057 61.063 8.700 1.00 47.53 465 CYS A N 1
ATOM 3693 C CA . CYS A 1 465 ? 11.803 60.339 9.735 1.00 47.53 465 CYS A CA 1
ATOM 3694 C C . CYS A 1 465 ? 12.574 59.132 9.175 1.00 47.53 465 CYS A C 1
ATOM 3696 O O . CYS A 1 465 ? 13.749 58.965 9.501 1.00 47.53 465 CYS A O 1
ATOM 3698 N N . CYS A 1 466 ? 11.968 58.321 8.301 1.00 47.38 466 CYS A N 1
ATOM 3699 C CA . CYS A 1 466 ? 12.643 57.155 7.718 1.00 47.38 466 CYS A CA 1
ATOM 3700 C C . CYS A 1 466 ? 13.831 57.536 6.824 1.00 47.38 466 CYS A C 1
ATOM 3702 O O . CYS A 1 466 ? 14.878 56.890 6.900 1.00 47.38 466 CYS A O 1
ATOM 3704 N N . THR A 1 467 ? 13.727 58.610 6.034 1.00 53.06 467 THR A N 1
ATOM 3705 C CA . THR A 1 467 ? 14.851 59.082 5.209 1.00 53.06 467 THR A CA 1
ATOM 3706 C C . THR A 1 467 ? 15.998 59.642 6.050 1.00 53.06 467 THR A C 1
ATOM 3708 O O . THR A 1 467 ? 17.159 59.442 5.701 1.00 53.06 467 THR A O 1
ATOM 3711 N N . TYR A 1 468 ? 15.704 60.280 7.189 1.00 51.12 468 TYR A N 1
ATOM 3712 C CA . TYR A 1 468 ? 16.731 60.807 8.095 1.00 51.12 468 TYR A CA 1
ATOM 3713 C C . TYR A 1 468 ? 17.496 59.688 8.821 1.00 51.12 468 TYR A C 1
ATOM 3715 O O . TYR A 1 468 ? 18.719 59.747 8.950 1.00 51.12 468 TYR A O 1
ATOM 3723 N N . VAL A 1 469 ? 16.794 58.622 9.225 1.00 52.34 469 VAL A N 1
ATOM 3724 C CA . VAL A 1 469 ? 17.405 57.440 9.856 1.00 52.34 469 VAL A CA 1
ATOM 3725 C C . VAL A 1 469 ? 18.265 56.657 8.858 1.00 52.34 469 VAL A C 1
ATOM 3727 O O . VAL A 1 469 ? 19.367 56.240 9.210 1.00 52.34 469 VAL A O 1
ATOM 3730 N N . MET A 1 470 ? 17.828 56.515 7.601 1.00 50.69 470 MET A N 1
ATOM 3731 C CA . MET A 1 470 ? 18.644 55.879 6.556 1.00 50.69 470 MET A CA 1
ATOM 3732 C C . MET A 1 470 ? 19.882 56.708 6.185 1.00 50.69 470 MET A C 1
ATOM 3734 O O . MET A 1 470 ? 20.957 56.139 6.002 1.00 50.69 470 MET A O 1
ATOM 3738 N N . TRP A 1 471 ? 19.769 58.040 6.155 1.00 52.66 471 TRP A N 1
ATOM 3739 C CA . TRP A 1 471 ? 20.906 58.933 5.909 1.00 52.66 471 TRP A CA 1
ATOM 3740 C C . TRP A 1 471 ? 21.952 58.880 7.039 1.00 52.66 471 TRP A C 1
ATOM 3742 O O . TRP A 1 471 ? 23.151 58.812 6.763 1.00 52.66 471 TRP A O 1
ATOM 3752 N N . GLN A 1 472 ? 21.527 58.809 8.308 1.00 48.41 472 GLN A N 1
ATOM 3753 C CA . GLN A 1 472 ? 22.458 58.617 9.431 1.00 48.41 472 GLN A CA 1
ATOM 3754 C C . GLN A 1 472 ? 23.124 57.233 9.436 1.00 48.41 472 GLN A C 1
ATOM 3756 O O . GLN A 1 472 ? 24.308 57.129 9.759 1.00 48.41 472 GLN A O 1
ATOM 3761 N N . PHE A 1 473 ? 22.411 56.179 9.025 1.00 43.38 473 PHE A N 1
ATOM 3762 C CA . PHE A 1 473 ? 22.984 54.831 8.925 1.00 43.38 473 PHE A CA 1
ATOM 3763 C C . PHE A 1 473 ? 24.070 54.739 7.841 1.00 43.38 473 PHE A C 1
ATOM 3765 O O . PHE A 1 473 ? 25.046 54.006 7.987 1.00 43.38 473 PHE A O 1
ATOM 3772 N N . GLN A 1 474 ? 23.930 55.519 6.766 1.00 44.69 474 GLN A N 1
ATOM 3773 C CA . GLN A 1 474 ? 24.896 55.559 5.670 1.00 44.69 474 GLN A CA 1
ATOM 3774 C C . GLN A 1 474 ? 26.148 56.387 6.017 1.00 44.69 474 GLN A C 1
ATOM 3776 O O . GLN A 1 474 ? 27.236 56.045 5.564 1.00 44.69 474 GLN A O 1
ATOM 3781 N N . GLN A 1 475 ? 26.025 57.399 6.886 1.00 44.06 475 GLN A N 1
ATOM 3782 C CA . GLN A 1 475 ? 27.159 58.155 7.444 1.00 44.06 475 GLN A CA 1
ATOM 3783 C C . GLN A 1 475 ? 28.000 57.319 8.434 1.00 44.06 475 GLN A C 1
ATOM 3785 O O . GLN A 1 475 ? 29.229 57.421 8.429 1.00 44.06 475 GLN A O 1
ATOM 3790 N N . MET A 1 476 ? 27.376 56.441 9.235 1.00 41.75 476 MET A N 1
ATOM 3791 C CA . MET A 1 476 ? 28.083 55.623 10.240 1.00 41.75 476 MET A CA 1
ATOM 3792 C C . MET A 1 476 ? 28.970 54.506 9.666 1.00 41.75 476 MET A C 1
ATOM 3794 O O . MET A 1 476 ? 29.913 54.087 10.332 1.00 41.75 476 MET A O 1
ATOM 3798 N N . ASN A 1 477 ? 28.753 54.064 8.423 1.00 43.88 477 ASN A N 1
ATOM 3799 C CA . ASN A 1 477 ? 29.604 53.049 7.779 1.00 43.88 477 ASN A CA 1
ATOM 3800 C C . ASN A 1 477 ? 30.983 53.578 7.326 1.00 43.88 477 ASN A C 1
ATOM 3802 O O . ASN A 1 477 ? 31.755 52.833 6.724 1.00 43.88 477 ASN A O 1
ATOM 3806 N N . SER A 1 478 ? 31.305 54.839 7.629 1.00 42.88 478 SER A N 1
ATOM 3807 C CA . SER A 1 478 ? 32.552 55.503 7.220 1.00 42.88 478 SER A CA 1
ATOM 3808 C C . SER A 1 478 ? 33.623 55.566 8.317 1.00 42.88 478 SER A C 1
ATOM 3810 O O . SER A 1 478 ? 34.741 55.990 8.038 1.00 42.88 478 SER A O 1
ATOM 3812 N N . PHE A 1 479 ? 33.326 55.152 9.555 1.00 36.25 479 PHE A N 1
ATOM 3813 C CA . PHE A 1 479 ? 34.282 55.202 10.668 1.00 36.25 479 PHE A CA 1
ATOM 3814 C C . PHE A 1 479 ? 34.620 53.800 11.180 1.00 36.25 479 PHE A C 1
ATOM 3816 O O . PHE A 1 479 ? 33.902 53.187 11.967 1.00 36.25 479 PHE A O 1
ATOM 3823 N N . HIS A 1 480 ? 35.773 53.295 10.743 1.00 38.97 480 HIS A N 1
ATOM 3824 C CA . HIS A 1 480 ? 36.462 52.207 11.422 1.00 38.97 480 HIS A CA 1
ATOM 3825 C C . HIS A 1 480 ? 37.012 52.722 12.760 1.00 38.97 480 HIS A C 1
ATOM 3827 O O . HIS A 1 480 ? 37.892 53.578 12.754 1.00 38.97 480 HIS A O 1
ATOM 3833 N N . THR A 1 481 ? 36.525 52.173 13.878 1.00 35.88 481 THR A N 1
ATOM 3834 C CA . THR A 1 481 ? 37.259 51.692 15.077 1.00 35.88 481 THR A CA 1
ATOM 3835 C C . THR A 1 481 ? 36.500 51.939 16.391 1.00 35.88 481 THR A C 1
ATOM 3837 O O . THR A 1 481 ? 35.966 53.013 16.624 1.00 35.88 481 THR A O 1
ATOM 3840 N N . MET A 1 482 ? 36.570 50.920 17.260 1.00 32.47 482 MET A N 1
ATOM 3841 C CA . MET A 1 482 ? 36.298 50.889 18.708 1.00 32.47 482 MET A CA 1
ATOM 3842 C C . MET A 1 482 ? 34.844 50.785 19.221 1.00 32.47 482 MET A C 1
ATOM 3844 O O . MET A 1 482 ? 33.922 51.457 18.782 1.00 32.47 482 MET A O 1
ATOM 3848 N N . HIS A 1 483 ? 34.723 49.856 20.178 1.00 47.31 483 HIS A N 1
ATOM 3849 C CA . HIS A 1 483 ? 33.616 49.462 21.052 1.00 47.31 483 HIS A CA 1
ATOM 3850 C C . HIS A 1 483 ? 32.675 50.581 21.516 1.00 47.31 483 HIS A C 1
ATOM 3852 O O . HIS A 1 483 ? 33.177 51.590 21.979 1.00 47.31 483 HIS A O 1
ATOM 3858 N N . ASP A 1 484 ? 31.354 50.317 21.552 1.00 37.72 484 ASP A N 1
ATOM 3859 C CA . ASP A 1 484 ? 30.479 50.821 22.627 1.00 37.72 484 ASP A CA 1
ATOM 3860 C C . ASP A 1 484 ? 29.098 50.127 22.724 1.00 37.72 484 ASP A C 1
ATOM 3862 O O . ASP A 1 484 ? 28.392 49.875 21.741 1.00 37.72 484 ASP A O 1
ATOM 3866 N N . VAL A 1 485 ? 28.710 49.841 23.974 1.00 48.59 485 VAL A N 1
ATOM 3867 C CA . VAL A 1 485 ? 27.502 49.124 24.451 1.00 48.59 485 VAL A CA 1
ATOM 3868 C C . VAL A 1 485 ? 26.192 49.897 24.185 1.00 48.59 485 VAL A C 1
ATOM 3870 O O . VAL A 1 485 ? 25.091 49.355 24.286 1.00 48.59 485 VAL A O 1
ATOM 3873 N N . THR A 1 486 ? 26.285 51.155 23.764 1.00 46.34 486 THR A N 1
ATOM 3874 C CA . THR A 1 486 ? 25.153 52.049 23.466 1.00 46.34 486 THR A CA 1
ATOM 3875 C C . THR A 1 486 ? 24.408 51.692 22.172 1.00 46.34 486 THR A C 1
ATOM 3877 O O . THR A 1 486 ? 23.209 51.955 22.063 1.00 46.34 486 THR A O 1
ATOM 3880 N N . SER A 1 487 ? 25.067 51.017 21.225 1.00 52.16 487 SER A N 1
ATOM 3881 C CA . SER A 1 487 ? 24.469 50.568 19.955 1.00 52.16 487 SER A CA 1
ATOM 3882 C C . SER A 1 487 ? 23.466 49.414 20.123 1.00 52.16 487 SER A C 1
ATOM 3884 O O . SER A 1 487 ? 22.444 49.369 19.434 1.00 52.16 487 SER A O 1
ATOM 3886 N N . LEU A 1 488 ? 23.698 48.523 21.093 1.00 50.38 488 LEU A N 1
ATOM 3887 C CA . LEU A 1 488 ? 22.819 47.387 21.394 1.00 50.38 488 LEU A CA 1
ATOM 3888 C C . LEU A 1 488 ? 21.515 47.821 22.082 1.00 50.38 488 LEU A C 1
ATOM 3890 O O . LEU A 1 488 ? 20.443 47.338 21.725 1.00 50.38 488 LEU A O 1
ATOM 3894 N N . LEU A 1 489 ? 21.579 48.801 22.988 1.00 47.06 489 LEU A N 1
ATOM 3895 C CA . LEU A 1 489 ? 20.401 49.350 23.676 1.00 47.06 489 LEU A CA 1
ATOM 3896 C C . LEU A 1 489 ? 19.438 50.087 22.730 1.00 47.06 489 LEU A C 1
ATOM 3898 O O . LEU A 1 489 ? 18.224 50.084 22.954 1.00 47.06 489 LEU A O 1
ATOM 3902 N N . LEU A 1 490 ? 19.952 50.704 21.660 1.00 47.91 490 LEU A N 1
ATOM 3903 C CA . LEU A 1 490 ? 19.112 51.333 20.637 1.00 47.91 490 LEU A CA 1
ATOM 3904 C C . LEU A 1 490 ? 18.444 50.294 19.718 1.00 47.91 490 LEU A C 1
ATOM 3906 O O . LEU A 1 490 ? 17.290 50.480 19.327 1.00 47.91 490 LEU A O 1
ATOM 3910 N N . ALA A 1 491 ? 19.137 49.191 19.417 1.00 49.81 491 ALA A N 1
ATOM 3911 C CA . ALA A 1 491 ? 18.603 48.083 18.624 1.00 49.81 491 ALA A CA 1
ATOM 3912 C C . ALA A 1 491 ? 17.532 47.271 19.382 1.00 49.81 491 ALA A C 1
ATOM 3914 O O . ALA A 1 491 ? 16.540 46.840 18.795 1.00 49.81 491 ALA A O 1
ATOM 3915 N N . GLU A 1 492 ? 17.675 47.107 20.699 1.00 50.03 492 GLU A N 1
ATOM 3916 C CA . GLU A 1 492 ? 16.651 46.455 21.526 1.00 50.03 492 GLU A CA 1
ATOM 3917 C C . GLU A 1 492 ? 15.375 47.300 21.643 1.00 50.03 492 GLU A C 1
ATOM 3919 O O . GLU A 1 492 ? 14.264 46.767 21.547 1.00 50.03 492 GLU A O 1
ATOM 3924 N N . LYS A 1 493 ? 15.506 48.629 21.765 1.00 48.06 493 LYS A N 1
ATOM 3925 C CA . LYS A 1 493 ? 14.350 49.540 21.805 1.00 48.06 493 LYS A CA 1
ATOM 3926 C C . LYS A 1 493 ? 13.596 49.605 20.474 1.00 48.06 493 LYS A C 1
ATOM 3928 O O . LYS A 1 493 ? 12.367 49.669 20.490 1.00 48.06 493 LYS A O 1
ATOM 3933 N N . SER A 1 494 ? 14.287 49.537 19.334 1.00 46.59 494 SER A N 1
ATOM 3934 C CA . SER A 1 494 ? 13.631 49.513 18.018 1.00 46.59 494 SER A CA 1
ATOM 3935 C C . SER A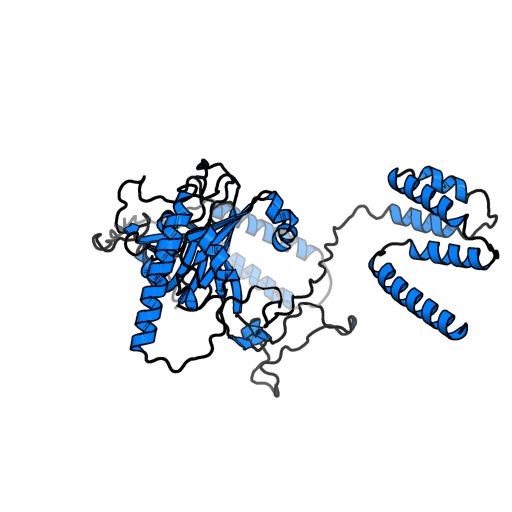 1 494 ? 12.920 48.181 17.745 1.00 46.59 494 SER A C 1
ATOM 3937 O O . SER A 1 494 ? 11.805 48.179 17.221 1.00 46.59 494 SER A O 1
ATOM 3939 N N . MET A 1 495 ? 13.484 47.056 18.196 1.00 46.28 495 MET A N 1
ATOM 3940 C CA . MET A 1 495 ? 12.829 45.744 18.116 1.00 46.28 495 MET A CA 1
ATOM 3941 C C . MET A 1 495 ? 11.587 45.634 19.015 1.00 46.28 495 MET A C 1
ATOM 3943 O O . MET A 1 495 ? 10.589 45.046 18.595 1.00 46.28 495 MET A O 1
ATOM 3947 N N . MET A 1 496 ? 11.596 46.229 20.215 1.00 47.53 496 MET A N 1
ATOM 3948 C CA . MET A 1 496 ? 10.396 46.302 21.067 1.00 47.53 496 MET A CA 1
ATOM 3949 C C . MET A 1 496 ? 9.269 47.114 20.418 1.00 47.53 496 MET A C 1
ATOM 3951 O O . MET A 1 496 ? 8.103 46.725 20.497 1.00 47.53 496 MET A O 1
ATOM 3955 N N . TYR A 1 497 ? 9.608 48.219 19.752 1.00 39.69 497 TYR A N 1
ATOM 3956 C CA . TYR A 1 497 ? 8.622 49.074 19.091 1.00 39.69 497 TYR A CA 1
ATOM 3957 C C . TYR A 1 497 ? 7.971 48.372 17.885 1.00 39.69 497 TYR A C 1
ATOM 3959 O O . TYR A 1 497 ? 6.758 48.457 17.700 1.00 39.69 497 TYR A O 1
ATOM 3967 N N . MET A 1 498 ? 8.749 47.591 17.126 1.00 41.22 498 MET A N 1
ATOM 3968 C CA . MET A 1 498 ? 8.240 46.769 16.018 1.00 41.22 498 MET A CA 1
ATOM 3969 C C . MET A 1 498 ? 7.340 45.619 16.496 1.00 41.22 498 MET A C 1
ATOM 3971 O O . MET A 1 498 ? 6.298 45.373 15.892 1.00 41.22 498 MET A O 1
ATOM 3975 N N . LYS A 1 499 ? 7.671 44.974 17.624 1.00 43.84 499 LYS A N 1
ATOM 3976 C CA . LYS A 1 499 ? 6.826 43.929 18.233 1.00 43.84 499 LYS A CA 1
ATOM 3977 C C . LYS A 1 499 ? 5.484 44.459 18.740 1.00 43.84 499 LYS A C 1
ATOM 3979 O O . LYS A 1 499 ? 4.462 43.797 18.587 1.00 43.84 499 LYS A O 1
ATOM 3984 N N . ASN A 1 500 ? 5.467 45.665 19.309 1.00 40.69 500 ASN A N 1
ATOM 3985 C CA . ASN A 1 500 ? 4.219 46.302 19.737 1.00 40.69 500 ASN A CA 1
ATOM 3986 C C . ASN A 1 500 ? 3.315 46.679 18.550 1.00 40.69 500 ASN A C 1
ATOM 3988 O O . ASN A 1 500 ? 2.095 46.651 18.690 1.00 40.69 500 ASN A O 1
ATOM 3992 N N . LEU A 1 501 ? 3.891 46.974 17.379 1.00 40.56 501 LEU A N 1
ATOM 3993 C CA . LEU A 1 501 ? 3.142 47.217 16.140 1.00 40.56 501 LEU A CA 1
ATOM 3994 C C . LEU A 1 501 ? 2.615 45.924 15.493 1.00 40.56 501 LEU A C 1
ATOM 3996 O O . LEU A 1 501 ? 1.535 45.944 14.905 1.00 40.56 501 LEU A O 1
ATOM 4000 N N . GLU A 1 502 ? 3.325 44.798 15.621 1.00 40.62 502 GLU A N 1
ATOM 4001 C CA . GLU A 1 502 ? 2.823 43.479 15.197 1.00 40.62 502 GLU A CA 1
ATOM 4002 C C . GLU A 1 502 ? 1.633 43.018 16.049 1.00 40.62 502 GLU A C 1
ATOM 4004 O O . GLU A 1 502 ? 0.625 42.590 15.490 1.00 40.62 502 GLU A O 1
ATOM 4009 N N . ASN A 1 503 ? 1.674 43.224 17.369 1.00 41.12 503 ASN A N 1
ATOM 4010 C CA . ASN A 1 503 ? 0.553 42.895 18.260 1.00 41.12 503 ASN A CA 1
ATOM 4011 C C . ASN A 1 503 ? -0.706 43.750 18.004 1.00 41.12 503 ASN A C 1
ATOM 4013 O O . ASN A 1 503 ? -1.813 43.325 18.322 1.00 41.12 503 ASN A O 1
ATOM 4017 N N . GLN A 1 504 ? -0.577 44.943 17.409 1.00 35.88 504 GLN A N 1
ATOM 4018 C CA . GLN A 1 504 ? -1.737 45.751 17.003 1.00 35.88 504 GLN A CA 1
ATOM 4019 C C . GLN A 1 504 ? -2.365 45.300 15.672 1.00 35.88 504 GLN A C 1
ATOM 4021 O O . GLN A 1 504 ? -3.519 45.638 15.408 1.00 35.88 504 GLN A O 1
ATOM 4026 N N . LYS A 1 505 ? -1.657 44.508 14.851 1.00 36.38 505 LYS A N 1
ATOM 4027 C CA . LYS A 1 505 ? -2.201 43.937 13.605 1.00 36.38 505 LYS A CA 1
ATOM 4028 C C . LYS A 1 505 ? -3.126 42.739 13.833 1.00 36.38 505 LYS A C 1
ATOM 4030 O O . LYS A 1 505 ? -3.924 42.442 12.952 1.00 36.38 505 LYS A O 1
ATOM 4035 N N . GLU A 1 506 ? -3.077 42.088 14.996 1.00 33.75 506 GLU A N 1
ATOM 4036 C CA . GLU A 1 506 ? -3.928 40.922 15.296 1.00 33.75 506 GLU A CA 1
ATOM 4037 C C . GLU A 1 506 ? -5.414 41.272 15.527 1.00 33.75 506 GLU A C 1
ATOM 4039 O O . GLU A 1 506 ? -6.258 40.382 15.490 1.00 33.75 506 GLU A O 1
ATOM 4044 N N . ASN A 1 507 ? -5.765 42.557 15.676 1.00 32.53 507 ASN A N 1
ATOM 4045 C CA . ASN A 1 507 ? -7.147 43.012 15.900 1.00 32.53 507 ASN A CA 1
ATOM 4046 C C . ASN A 1 507 ? -7.834 43.627 14.664 1.00 32.53 507 ASN A C 1
ATOM 4048 O O . ASN A 1 507 ? -8.856 44.301 14.804 1.00 32.53 507 ASN A O 1
ATOM 4052 N N . VAL A 1 508 ? -7.319 43.401 13.449 1.00 30.06 508 VAL A N 1
ATOM 4053 C CA . VAL A 1 508 ? -7.961 43.880 12.213 1.00 30.06 508 VAL A CA 1
ATOM 4054 C C . VAL A 1 508 ? -8.290 42.708 11.291 1.00 30.06 508 VAL A C 1
ATOM 4056 O O . VAL A 1 508 ? -7.433 41.928 10.892 1.00 30.06 508 VAL A O 1
ATOM 4059 N N . ILE A 1 509 ? -9.582 42.606 10.992 1.00 29.55 509 ILE A N 1
ATOM 4060 C CA . ILE A 1 509 ? -10.269 41.614 10.164 1.00 29.55 509 ILE A CA 1
ATOM 4061 C C . ILE A 1 509 ? -9.522 41.347 8.842 1.00 29.55 509 ILE A C 1
ATOM 4063 O O . ILE A 1 509 ? -9.190 42.271 8.101 1.00 29.55 509 ILE A O 1
ATOM 4067 N N . ASN A 1 510 ? -9.295 40.061 8.552 1.00 27.97 510 ASN A N 1
ATOM 4068 C CA . ASN A 1 510 ? -8.678 39.550 7.326 1.00 27.97 510 ASN A CA 1
ATOM 4069 C C . ASN A 1 510 ? -9.458 39.970 6.065 1.00 27.97 510 ASN A C 1
ATOM 4071 O O . ASN A 1 510 ? -10.612 39.578 5.902 1.00 27.97 510 ASN A O 1
ATOM 4075 N N . PHE A 1 511 ? -8.787 40.644 5.129 1.00 26.75 511 PHE A N 1
ATOM 4076 C CA . PHE A 1 511 ? -9.180 40.717 3.717 1.00 26.75 511 PHE A CA 1
ATOM 4077 C C . PHE A 1 511 ? -8.052 40.135 2.845 1.00 26.75 511 PHE A C 1
ATOM 4079 O O . PHE A 1 511 ? -6.881 40.410 3.122 1.00 26.75 511 PHE A O 1
ATOM 4086 N N . PRO A 1 512 ? -8.357 39.330 1.808 1.00 31.11 512 PRO A N 1
ATOM 4087 C CA . PRO A 1 512 ? -7.343 38.748 0.939 1.00 31.11 512 PRO A CA 1
ATOM 4088 C C . PRO A 1 512 ? -6.893 39.784 -0.100 1.00 31.11 512 PRO A C 1
ATOM 4090 O O . PRO A 1 512 ? -7.699 40.284 -0.878 1.00 31.11 512 PRO A O 1
ATOM 4093 N N . LEU A 1 513 ? -5.602 40.114 -0.122 1.00 29.44 513 LEU A N 1
ATOM 4094 C CA . LEU A 1 513 ? -5.006 40.979 -1.143 1.00 29.44 513 LEU A CA 1
ATOM 4095 C C . LEU A 1 513 ? -4.258 40.125 -2.171 1.00 29.44 513 LEU A C 1
ATOM 4097 O O . LEU A 1 513 ? -3.080 39.817 -2.003 1.00 29.44 513 LEU A O 1
ATOM 4101 N N . GLU A 1 514 ? -4.949 39.780 -3.255 1.00 33.38 514 GLU A N 1
ATOM 4102 C CA . GLU A 1 514 ? -4.333 39.540 -4.560 1.00 33.38 514 GLU A CA 1
ATOM 4103 C C . GLU A 1 514 ? -4.590 40.771 -5.434 1.00 33.38 514 GLU A C 1
ATOM 4105 O O . GLU A 1 514 ? -5.622 40.864 -6.086 1.00 33.38 514 GLU A O 1
ATOM 4110 N N . THR A 1 515 ? -3.658 41.723 -5.471 1.00 28.67 515 THR A N 1
ATOM 4111 C CA . THR A 1 515 ? -3.525 42.636 -6.615 1.00 28.67 515 THR A CA 1
ATOM 4112 C C . THR A 1 515 ? -2.056 42.988 -6.825 1.00 28.67 515 THR A C 1
ATOM 4114 O O . THR A 1 515 ? -1.376 43.581 -5.990 1.00 28.67 515 THR A O 1
ATOM 4117 N N . SER A 1 516 ? -1.551 42.559 -7.976 1.00 30.23 516 SER A N 1
ATOM 4118 C CA . SER A 1 516 ? -0.256 42.911 -8.541 1.00 30.23 516 SER A CA 1
ATOM 4119 C C . SER A 1 516 ? -0.173 44.417 -8.796 1.00 30.23 516 SER A C 1
ATOM 4121 O O . SER A 1 516 ? -0.874 44.934 -9.666 1.00 30.23 516 SER A O 1
ATOM 4123 N N . VAL A 1 517 ? 0.708 45.114 -8.080 1.00 25.53 517 VAL A N 1
ATOM 4124 C CA . VAL A 1 517 ? 1.065 46.499 -8.400 1.00 25.53 517 VAL A CA 1
ATOM 4125 C C . VAL A 1 517 ? 2.187 46.481 -9.435 1.00 25.53 517 VAL A C 1
ATOM 4127 O O . VAL A 1 517 ? 3.319 46.093 -9.152 1.00 25.53 517 VAL A O 1
ATOM 4130 N N . ILE A 1 518 ? 1.833 46.881 -10.652 1.00 29.67 518 ILE A N 1
ATOM 4131 C CA . ILE A 1 518 ? 2.754 47.290 -11.710 1.00 29.67 518 ILE A CA 1
ATOM 4132 C C . ILE A 1 518 ? 3.242 48.693 -11.326 1.00 29.67 518 ILE A C 1
ATOM 4134 O O . ILE A 1 518 ? 2.440 49.623 -11.276 1.00 29.67 518 ILE A O 1
ATOM 4138 N N . CYS A 1 519 ? 4.529 48.844 -11.010 1.00 25.25 519 CYS A N 1
ATOM 4139 C CA . CYS A 1 519 ? 5.143 50.161 -10.828 1.00 25.25 519 CYS A CA 1
ATOM 4140 C C . CYS A 1 519 ? 5.476 50.776 -12.195 1.00 25.25 519 CYS A C 1
ATOM 4142 O O . CYS A 1 519 ? 6.253 50.188 -12.952 1.00 25.25 519 CYS A O 1
ATOM 4144 N N . CYS A 1 520 ? 4.916 51.957 -12.462 1.00 27.08 520 CYS A N 1
ATOM 4145 C CA . CYS A 1 520 ? 5.510 52.978 -13.326 1.00 27.08 520 CYS A CA 1
ATOM 4146 C C . CYS A 1 520 ? 6.326 53.946 -12.470 1.00 27.08 520 CYS A C 1
ATOM 4148 O O . CYS A 1 520 ? 5.888 54.214 -11.325 1.00 27.08 520 CYS A O 1
#

pLDDT: mean 71.4, std 25.36, range [25.25, 97.81]

Sequence (520 aa):
MLLYLKQRLKLEMRRNRAKIASYLNCTACGMYNACLRLAYKQDLTKPTDVRSLFSLSNQAVRKNDIGFAVSMVCEHAWCGDLFAYHLVSLYNRQQSTSSCSTAVSLVPARGTRRTTKPPPWWIKKEAGYVVDNITEANQKFLRDISLDIYSEKLKERKSSNSIFERGVWETGSVRTGLVCRKIGVIPQYFKNGTRVLCTLLEAKEKVLDNHVISYTDPEKWYKYSKIGKKEGLKMLGRLTVGVQSDDPQKFTAAYRGIFEKAGVLPKQKLAAFAITPNAQIQPGTRLYANHFTVGQYVDVWGHTIDYGFQGVMVRWGFKGMPATHGVTKSHRRPGSIGTAGQACVKPGKKMPGHMGSEWRALRGIQILRINTAEQVLYVKGPNVPGPVGALIYVKDSGVMEKRVSNPPFPTFYPEECDPLPEEQFHDSLFQYTEPTIEYPEEKATSTTVIFKLNQCVNVLQFWKCCTYVMWQFQQMNSFHTMHDVTSLLLAEKSMMYMKNLENQKENVINFPLETSVICC

Organism: NCBI:txid990121

Foldseek 3Di:
DVVVVVVVVVVVVVVVVVVVVVPDDDDCVVVVVVVVVVCVVPPDDDDPPVVVVVVVVVVCVVPPDPPVVVVVVPPDDDDDDPVVVVVVVVVVVVVPPPDPPPPPPPQDDFDDDDDPDDDPPDADWFDPDDPDPDDPVVVVVVLVVQCVVLLVLLVVLQVVFDADDAFDDDDPFFAFWDKWFWAAWDWFAFLVRDIFIWTKTFCFCVFKWKFWQDKFDLCRCCVPPPVCVVVVRNQWIKIKIAIAADGPNRTDPVQQVSRSNLSDHRGPDMDIDTGGPNLDHRRVDTAFLLQDDAFAWKKKKFFADWPFWFALCVQPVDQWDDPDDPDDPTRRPPPDQDDVVVVDRRRPGRGTGTHTRDMDMDAGWGFFKAFRVRRMTITTDRPRHDDRGTMMIMTGGPDPVRGDDDGPGSGDDPVPDDDDDRMDGDPRTDDPPDDDNDDPPPPPPPPVPPPPPPPPVVVVVVVVVVVVVVVVVVVVVPDDDDDDPVVVVVVVVVVVVVVVVVVVVVPDDDDDDDDDDDDD

InterPro domains:
  IPR000597 Large ribosomal subunit protein uL3 [PF00297] (275-374)
  IPR009000 Translation protein, beta-barrel domain superfamily [SSF50447] (167-403)
  IPR019927 Large ribosomal subunit protein uL3, bacteria/organella [PTHR11229] (110-427)

Secondary structure (DSSP, 8-state):
-HHHHHHHHHHHHHHHHHHHHTT--SSTHHHHHHHHHHHTTTT---TTSHHHHHHHHHHHTTTT-THHHHHTTSSS----SSHHHHHHHHHHHHTT------------PPPPPP-SSPPTTSPP-B---------HHHHHHHHHHHHHHHHHHHHHHHTTSPPPPPPPP-TT-----EEEEEEEEEEEEBTTS-EEEEEEEE--TTT---EEEEEE-HHHHHHH-HHHHHHT-SS-EEEEEEEEE--STTB-HHHHHHHHHHT---EEEEEEEEE-GGG---TT-B--GGGS-TT-EEEEEEEPPEEEEE-HHHHH------SSTT--S-TT-----S-GGG-SPPTT---SEEEE-SEEEEEEEEEEEEETTTTEEEEEBS--SS-TT-EEEEEE---GGG--SS--SS---TTTS----SEEE-TTBPPTTSPPPPPPP-----------SSSTHHHHHHHHHHHHHHHHHHHHTT------THHHHHHHHHHHHHHHHHHHHTTS------------

Radius of gyration: 36.96 Å; chains: 1; bounding box: 81×98×83 Å